Protein AF-U5VXE3-F1 (afdb_monomer)

Structure (mmCIF, N/CA/C/O backbone):
data_AF-U5VXE3-F1
#
_entry.id   AF-U5VXE3-F1
#
loop_
_atom_site.group_PDB
_atom_site.id
_atom_site.type_symbol
_atom_site.label_atom_id
_atom_site.label_alt_id
_atom_site.label_comp_id
_atom_site.label_asym_id
_atom_site.label_entity_id
_atom_site.label_seq_id
_atom_site.pdbx_PDB_ins_code
_atom_site.Cartn_x
_atom_site.Cartn_y
_atom_site.Cartn_z
_atom_site.occupancy
_atom_site.B_iso_or_equiv
_atom_site.auth_seq_id
_atom_site.auth_comp_id
_atom_site.auth_asym_id
_atom_site.auth_atom_id
_atom_site.pdbx_PDB_model_num
ATOM 1 N N . MET A 1 1 ? 65.910 -45.070 11.903 1.00 36.31 1 MET A N 1
ATOM 2 C CA . MET A 1 1 ? 66.870 -45.346 10.816 1.00 36.31 1 MET A CA 1
ATOM 3 C C . MET A 1 1 ? 66.278 -44.774 9.535 1.00 36.31 1 MET A C 1
ATOM 5 O O . MET A 1 1 ? 65.150 -45.122 9.229 1.00 36.31 1 MET A O 1
ATOM 9 N N . THR A 1 2 ? 66.991 -43.824 8.916 1.00 35.47 2 THR A N 1
ATOM 10 C CA . THR A 1 2 ? 67.333 -43.798 7.472 1.00 35.47 2 THR A CA 1
ATOM 11 C C . THR A 1 2 ? 66.179 -44.072 6.480 1.00 35.47 2 THR A C 1
ATOM 13 O O . THR A 1 2 ? 65.754 -45.213 6.381 1.00 35.47 2 THR A O 1
ATOM 16 N N . ALA A 1 3 ? 65.563 -43.136 5.740 1.00 38.47 3 ALA A N 1
ATOM 17 C CA . ALA A 1 3 ? 65.975 -41.877 5.078 1.00 38.47 3 ALA A CA 1
ATOM 18 C C . ALA A 1 3 ? 66.828 -42.043 3.794 1.00 38.47 3 ALA A C 1
ATOM 20 O O . ALA A 1 3 ? 68.024 -42.284 3.911 1.00 38.47 3 ALA A O 1
ATOM 21 N N . ALA A 1 4 ? 66.223 -41.852 2.601 1.00 35.19 4 ALA A N 1
ATOM 22 C CA . ALA A 1 4 ? 66.888 -41.490 1.328 1.00 35.19 4 ALA A CA 1
ATOM 23 C C . ALA A 1 4 ? 65.896 -41.152 0.171 1.00 35.19 4 ALA A C 1
ATOM 25 O O . ALA A 1 4 ? 65.077 -41.980 -0.216 1.00 35.19 4 ALA A O 1
ATOM 26 N N . GLN A 1 5 ? 66.032 -39.956 -0.415 1.00 41.03 5 GLN A N 1
ATOM 27 C CA . GLN A 1 5 ? 65.896 -39.660 -1.867 1.00 41.03 5 GLN A CA 1
ATOM 28 C C . GLN A 1 5 ? 67.342 -39.652 -2.474 1.00 41.03 5 GLN A C 1
ATOM 30 O O . GLN A 1 5 ? 68.246 -39.930 -1.676 1.00 41.03 5 GLN A O 1
ATOM 35 N N . PRO A 1 6 ? 67.671 -39.330 -3.764 1.00 56.16 6 PRO A N 1
ATOM 36 C CA . PRO A 1 6 ? 66.900 -38.725 -4.883 1.00 56.16 6 PRO A CA 1
ATOM 37 C C . PRO A 1 6 ? 67.193 -39.323 -6.303 1.00 56.16 6 PRO A C 1
ATOM 39 O O . PRO A 1 6 ? 67.804 -40.381 -6.415 1.00 56.16 6 PRO A O 1
ATOM 42 N N . GLY A 1 7 ? 66.819 -38.627 -7.400 1.00 32.06 7 GLY A N 1
ATOM 43 C CA . GLY A 1 7 ? 67.328 -38.888 -8.773 1.00 32.06 7 GLY A CA 1
ATOM 44 C C . GLY A 1 7 ? 66.641 -38.094 -9.914 1.00 32.06 7 GLY A C 1
ATOM 45 O O . GLY A 1 7 ? 65.489 -38.369 -10.225 1.00 32.06 7 GLY A O 1
ATOM 46 N N . VAL A 1 8 ? 67.334 -37.113 -10.526 1.00 38.25 8 VAL A N 1
ATOM 47 C CA . VAL A 1 8 ? 66.861 -36.057 -11.483 1.00 38.25 8 VAL A CA 1
ATOM 48 C C . VAL A 1 8 ? 68.104 -35.490 -12.241 1.00 38.25 8 VAL A C 1
ATOM 50 O O . VAL A 1 8 ? 69.167 -35.580 -11.618 1.00 38.25 8 VAL A O 1
ATOM 53 N N . PRO A 1 9 ? 68.093 -34.865 -13.465 1.00 52.34 9 PRO A N 1
ATOM 54 C CA . PRO A 1 9 ? 67.043 -34.555 -14.477 1.00 52.34 9 PRO A CA 1
ATOM 55 C C . PRO A 1 9 ? 67.357 -35.070 -15.927 1.00 52.34 9 PRO A C 1
ATOM 57 O O . PRO A 1 9 ? 68.349 -35.762 -16.131 1.00 52.34 9 PRO A O 1
ATOM 60 N N . GLY A 1 10 ? 66.614 -34.616 -16.963 1.00 30.36 10 GLY A N 1
ATOM 61 C CA . GLY A 1 10 ? 67.168 -34.421 -18.330 1.00 30.36 10 GLY A CA 1
ATOM 62 C C . GLY A 1 10 ? 66.171 -34.267 -19.508 1.00 30.36 10 GLY A C 1
ATOM 63 O O . GLY A 1 10 ? 65.305 -35.117 -19.666 1.00 30.36 10 GLY A O 1
ATOM 64 N N . GLY A 1 11 ? 66.347 -33.254 -20.386 1.00 30.23 11 GLY A N 1
ATOM 65 C CA . GLY A 1 11 ? 65.861 -33.302 -21.791 1.00 30.23 11 GLY A CA 1
ATOM 66 C C . GLY A 1 11 ? 64.953 -32.178 -22.353 1.00 30.23 11 GLY A C 1
ATOM 67 O O . GLY A 1 11 ? 63.782 -32.415 -22.620 1.00 30.23 11 GLY A O 1
ATOM 68 N N . HIS A 1 12 ? 65.515 -31.006 -22.671 1.00 32.81 12 HIS A N 1
ATOM 69 C CA . HIS A 1 12 ? 65.047 -30.089 -23.746 1.00 32.81 12 HIS A CA 1
ATOM 70 C C . HIS A 1 12 ? 66.111 -30.132 -24.880 1.00 32.81 12 HIS A C 1
ATOM 72 O O . HIS A 1 12 ? 67.238 -30.517 -24.541 1.00 32.81 12 HIS A O 1
ATOM 78 N N . PRO A 1 13 ? 65.862 -29.758 -26.171 1.00 47.12 13 PRO A N 1
ATOM 79 C CA . PRO A 1 13 ? 65.339 -28.427 -26.559 1.00 47.12 13 PRO A CA 1
ATOM 80 C C . PRO A 1 13 ? 64.601 -28.296 -27.937 1.00 47.12 13 PRO A C 1
ATOM 82 O O . PRO A 1 13 ? 64.357 -29.279 -28.626 1.00 47.12 13 PRO A O 1
ATOM 85 N N . ALA A 1 14 ? 64.384 -27.028 -28.340 1.00 32.12 14 ALA A N 1
ATOM 86 C CA . ALA A 1 14 ? 64.409 -26.455 -29.709 1.00 32.12 14 ALA A CA 1
ATOM 87 C C . ALA A 1 14 ? 63.113 -26.285 -30.553 1.00 32.12 14 ALA A C 1
ATOM 89 O O . ALA A 1 14 ? 62.355 -27.219 -30.793 1.00 32.12 14 ALA A O 1
ATOM 90 N N . GLU A 1 15 ? 62.946 -25.052 -31.071 1.00 36.22 15 GLU A N 1
ATOM 91 C CA . GLU A 1 15 ? 62.122 -24.677 -32.243 1.00 36.22 15 GLU A CA 1
ATOM 92 C C . GLU A 1 15 ? 62.776 -25.172 -33.561 1.00 36.22 15 GLU A C 1
ATOM 94 O O . GLU A 1 15 ? 63.925 -25.628 -33.556 1.00 36.22 15 GLU A O 1
ATOM 99 N N . PRO A 1 16 ? 62.115 -24.987 -34.721 1.00 43.66 16 PRO A N 1
ATOM 100 C CA . PRO A 1 16 ? 62.617 -23.911 -35.596 1.00 43.66 16 PRO A CA 1
ATOM 101 C C . PRO A 1 16 ? 61.529 -22.981 -36.176 1.00 43.66 16 PRO A C 1
ATOM 103 O O . PRO A 1 16 ? 60.332 -23.244 -36.085 1.00 43.66 16 PRO A O 1
ATOM 106 N N . ARG A 1 17 ? 61.976 -21.881 -36.803 1.00 32.22 17 ARG A N 1
ATOM 107 C CA . ARG A 1 17 ? 61.161 -20.825 -37.440 1.00 32.22 17 ARG A CA 1
ATOM 108 C C . ARG A 1 17 ? 61.415 -20.743 -38.954 1.00 32.22 17 ARG A C 1
ATOM 110 O O . ARG A 1 17 ? 62.498 -21.113 -39.397 1.00 32.22 17 ARG A O 1
ATOM 117 N N . GLY A 1 18 ? 60.495 -20.105 -39.687 1.00 30.88 18 GLY A N 1
ATOM 118 C CA . GLY A 1 18 ? 60.729 -19.536 -41.029 1.00 30.88 18 GLY A CA 1
ATOM 119 C C . GLY A 1 18 ? 59.925 -20.185 -42.178 1.00 30.88 18 GLY A C 1
ATOM 120 O O . GLY A 1 18 ? 59.561 -21.350 -42.076 1.00 30.88 18 GLY A O 1
ATOM 121 N N . ASP A 1 19 ? 59.629 -19.491 -43.289 1.00 30.73 19 ASP A N 1
ATOM 122 C CA . ASP A 1 19 ? 59.868 -18.057 -43.552 1.00 30.73 19 ASP A CA 1
ATOM 123 C C . ASP A 1 19 ? 58.981 -17.424 -44.672 1.00 30.73 19 ASP A C 1
ATOM 125 O O . ASP A 1 19 ? 58.234 -18.108 -45.365 1.00 30.73 19 ASP A O 1
ATOM 129 N N . THR A 1 20 ? 59.078 -16.091 -44.774 1.00 30.77 20 THR A N 1
ATOM 130 C CA . THR A 1 20 ? 58.517 -15.056 -45.683 1.00 30.77 20 THR A CA 1
ATOM 131 C C . THR A 1 20 ? 57.920 -15.346 -47.087 1.00 30.77 20 THR A C 1
ATOM 133 O O . THR A 1 20 ? 58.525 -15.998 -47.929 1.00 30.77 20 THR A O 1
ATOM 136 N N . ALA A 1 21 ? 56.824 -14.618 -47.403 1.00 30.97 21 ALA A N 1
ATOM 137 C CA . ALA A 1 21 ? 56.589 -13.743 -48.591 1.00 30.97 21 ALA A CA 1
ATOM 138 C C . ALA A 1 21 ? 55.247 -12.963 -48.385 1.00 30.97 21 ALA A C 1
ATOM 140 O O . ALA A 1 21 ? 54.316 -13.554 -47.853 1.00 30.97 21 ALA A O 1
ATOM 141 N N . ARG A 1 22 ? 55.059 -11.636 -48.572 1.00 32.31 22 ARG A N 1
ATOM 142 C CA . ARG A 1 22 ? 55.329 -10.683 -49.690 1.00 32.31 22 ARG A CA 1
ATOM 143 C C . ARG A 1 22 ? 54.493 -10.975 -50.954 1.00 32.31 22 ARG A C 1
ATOM 145 O O . ARG A 1 22 ? 54.476 -12.121 -51.370 1.00 32.31 22 ARG A O 1
ATOM 152 N N . HIS A 1 23 ? 53.873 -10.021 -51.661 1.00 29.44 23 HIS A N 1
ATOM 153 C CA . HIS A 1 23 ? 53.548 -8.584 -51.463 1.00 29.44 23 HIS A CA 1
ATOM 154 C C . HIS A 1 23 ? 52.581 -8.180 -52.609 1.00 29.44 23 HIS A C 1
ATOM 156 O O . HIS A 1 23 ? 52.752 -8.743 -53.682 1.00 29.44 23 HIS A O 1
ATOM 162 N N . GLU A 1 24 ? 51.677 -7.196 -52.451 1.00 29.22 24 GLU A N 1
ATOM 163 C CA . GLU A 1 24 ? 51.439 -6.100 -53.436 1.00 29.22 24 GLU A CA 1
ATOM 164 C C . GLU A 1 24 ? 50.328 -5.114 -53.013 1.00 29.22 24 GLU A C 1
ATOM 166 O O . GLU A 1 24 ? 49.616 -5.344 -52.036 1.00 29.22 24 GLU A O 1
ATOM 171 N N . THR A 1 25 ? 50.254 -3.967 -53.702 1.00 28.78 25 THR A N 1
ATOM 172 C CA . THR A 1 25 ? 49.431 -2.787 -53.363 1.00 28.78 25 THR A CA 1
ATOM 173 C C . THR A 1 25 ? 49.090 -1.963 -54.610 1.00 28.78 25 THR A C 1
ATOM 175 O O . THR A 1 25 ? 50.009 -1.655 -55.363 1.00 28.78 25 THR A O 1
ATOM 178 N N . THR A 1 26 ? 47.835 -1.531 -54.791 1.00 27.14 26 THR A N 1
ATOM 179 C CA . THR A 1 26 ? 47.410 -0.326 -55.561 1.00 27.14 26 THR A CA 1
ATOM 180 C C . THR A 1 26 ? 45.871 -0.160 -55.495 1.00 27.14 26 THR A C 1
ATOM 182 O O . THR A 1 26 ? 45.197 -1.132 -55.167 1.00 27.14 26 THR A O 1
ATOM 185 N N . THR A 1 27 ? 45.203 0.959 -55.836 1.00 28.61 27 THR A N 1
ATOM 186 C CA . THR A 1 27 ? 45.453 2.419 -55.666 1.00 28.61 27 THR A CA 1
ATOM 187 C C . THR A 1 27 ? 44.202 3.183 -56.167 1.00 28.61 27 THR A C 1
ATOM 189 O O . THR A 1 27 ? 43.865 3.023 -57.332 1.00 28.61 27 THR A O 1
ATOM 192 N N . GLU A 1 28 ? 43.592 4.049 -55.331 1.00 28.28 28 GLU A N 1
ATOM 193 C CA . GLU A 1 28 ? 42.646 5.149 -55.701 1.00 28.28 28 GLU A CA 1
ATOM 194 C C . GLU A 1 28 ? 41.303 4.785 -56.409 1.00 28.28 28 GLU A C 1
ATOM 196 O O . GLU A 1 28 ? 41.123 3.663 -56.861 1.00 28.28 28 GLU A O 1
ATOM 201 N N . GLN A 1 29 ? 40.250 5.626 -56.508 1.00 31.75 29 GLN A N 1
ATOM 202 C CA . GLN A 1 29 ? 39.865 6.944 -55.929 1.00 31.75 29 GLN A CA 1
ATOM 203 C C . GLN A 1 29 ? 38.298 6.993 -55.775 1.00 31.75 29 GLN A C 1
ATOM 205 O O . GLN A 1 29 ? 37.635 6.037 -56.184 1.00 31.75 29 GLN A O 1
ATOM 210 N N . PRO A 1 30 ? 37.664 8.030 -55.169 1.00 45.47 30 PRO A N 1
ATOM 211 C CA . PRO A 1 30 ? 36.258 7.992 -54.717 1.00 45.47 30 PRO A CA 1
ATOM 212 C C . PRO A 1 30 ? 35.230 8.665 -55.653 1.00 45.47 30 PRO A C 1
ATOM 214 O O . PRO A 1 30 ? 35.596 9.444 -56.527 1.00 45.47 30 PRO A O 1
ATOM 217 N N . LEU A 1 31 ? 33.930 8.470 -55.367 1.00 28.06 31 LEU A N 1
ATOM 218 C CA . LEU A 1 31 ? 32.822 9.411 -55.647 1.00 28.06 31 LEU A CA 1
ATOM 219 C C . LEU A 1 31 ? 31.535 8.977 -54.903 1.00 28.06 31 LEU A C 1
ATOM 221 O O . LEU A 1 31 ? 31.340 7.783 -54.696 1.00 28.06 31 LEU A O 1
ATOM 225 N N . GLY A 1 32 ? 30.640 9.917 -54.550 1.00 26.42 32 GLY A N 1
ATOM 226 C CA . GLY A 1 32 ? 29.258 9.594 -54.127 1.00 26.42 32 GLY A CA 1
ATOM 227 C C . GLY A 1 32 ? 28.738 10.200 -52.811 1.00 26.42 32 GLY A C 1
ATOM 228 O O . GLY A 1 32 ? 28.364 9.460 -51.907 1.00 26.42 32 GLY A O 1
ATOM 229 N N . HIS A 1 33 ? 28.629 11.530 -52.704 1.00 30.22 33 HIS A N 1
ATOM 230 C CA . HIS A 1 33 ? 27.761 12.147 -51.685 1.00 30.22 33 HIS A CA 1
ATOM 231 C C . HIS A 1 33 ? 26.291 12.106 -52.131 1.00 30.22 33 HIS A C 1
ATOM 233 O O . HIS A 1 33 ? 25.975 12.563 -53.228 1.00 30.22 33 HIS A O 1
ATOM 239 N N . ALA A 1 34 ? 25.390 11.670 -51.247 1.00 29.36 34 ALA A N 1
ATOM 240 C CA . ALA A 1 34 ? 23.950 11.884 -51.379 1.00 29.36 34 ALA A CA 1
ATOM 241 C C . ALA A 1 34 ? 23.310 12.102 -49.996 1.00 29.36 34 ALA A C 1
ATOM 243 O O . ALA A 1 34 ? 23.462 11.273 -49.102 1.00 29.36 34 ALA A O 1
ATOM 244 N N . GLY A 1 35 ? 22.593 13.218 -49.830 1.00 31.38 35 GLY A N 1
ATOM 245 C CA . GLY A 1 35 ? 21.526 13.323 -48.827 1.00 31.38 35 GLY A CA 1
ATOM 246 C C . GLY A 1 35 ? 20.255 12.623 -49.330 1.00 31.38 35 GLY A C 1
ATOM 247 O O . GLY A 1 35 ? 20.226 12.166 -50.476 1.00 31.38 35 GLY A O 1
ATOM 248 N N . PRO A 1 36 ? 19.178 12.601 -48.530 1.00 35.88 36 PRO A N 1
ATOM 249 C CA . PRO A 1 36 ? 18.277 13.751 -48.652 1.00 35.88 36 PRO A CA 1
ATOM 250 C C . PRO A 1 36 ? 17.599 14.211 -47.348 1.00 35.88 36 PRO A C 1
ATOM 252 O O . PRO A 1 36 ? 17.452 13.469 -46.382 1.00 35.88 36 PRO A O 1
ATOM 255 N N . THR A 1 37 ? 17.098 15.445 -47.378 1.00 30.42 37 THR A N 1
ATOM 256 C CA . THR A 1 37 ? 16.001 15.917 -46.520 1.00 30.42 37 THR A CA 1
ATOM 257 C C . THR A 1 37 ? 14.662 15.369 -47.024 1.00 30.42 37 THR A C 1
ATOM 259 O O . THR A 1 37 ? 14.428 15.381 -48.233 1.00 30.42 37 THR A O 1
ATOM 262 N N . GLY A 1 38 ? 13.758 14.968 -46.128 1.00 26.92 38 GLY A N 1
ATOM 263 C CA . GLY A 1 38 ? 12.408 14.516 -46.482 1.00 26.92 38 GLY A CA 1
ATOM 264 C C . GLY A 1 38 ? 11.443 14.577 -45.295 1.00 26.92 38 GLY A C 1
ATOM 265 O O . GLY A 1 38 ? 11.820 14.238 -44.176 1.00 26.92 38 GLY A O 1
ATOM 266 N N . GLU A 1 39 ? 10.221 15.042 -45.546 1.00 28.59 39 GLU A N 1
ATOM 267 C CA . GLU A 1 39 ? 9.132 15.172 -44.564 1.00 28.59 39 GLU A CA 1
ATOM 268 C C . GLU A 1 39 ? 8.396 13.833 -44.320 1.00 28.59 39 GLU A C 1
ATOM 270 O O . GLU A 1 39 ? 8.537 12.903 -45.121 1.00 28.59 39 GLU A O 1
ATOM 275 N N . PRO A 1 40 ? 7.641 13.681 -43.210 1.00 28.83 40 PRO A N 1
ATOM 276 C CA . PRO A 1 40 ? 7.070 12.391 -42.820 1.00 28.83 40 PRO A CA 1
ATOM 277 C C . PRO A 1 40 ? 5.965 11.909 -43.771 1.00 28.83 40 PRO A C 1
ATOM 279 O O . PRO A 1 40 ? 5.012 12.630 -44.066 1.00 28.83 40 PRO A O 1
ATOM 282 N N . LEU A 1 41 ? 6.057 10.646 -44.193 1.00 29.81 41 LEU A N 1
ATOM 283 C CA . LEU A 1 41 ? 5.004 9.972 -44.954 1.00 29.81 41 LEU A CA 1
ATOM 284 C C . LEU A 1 41 ? 3.907 9.433 -44.027 1.00 29.81 41 LEU A C 1
ATOM 286 O O . LEU A 1 41 ? 4.182 8.873 -42.967 1.00 29.81 41 LEU A O 1
ATOM 290 N N . ALA A 1 42 ? 2.657 9.614 -44.452 1.00 26.64 42 ALA A N 1
ATOM 291 C CA . ALA A 1 42 ? 1.463 9.245 -43.699 1.00 26.64 42 ALA A CA 1
ATOM 292 C C . ALA A 1 42 ? 1.058 7.766 -43.874 1.00 26.64 42 ALA A C 1
ATOM 294 O O . ALA A 1 42 ? 1.581 7.049 -44.726 1.00 26.64 42 ALA A O 1
ATOM 295 N N . ASN A 1 43 ? 0.082 7.343 -43.066 1.00 31.17 43 ASN A N 1
ATOM 296 C CA . ASN A 1 43 ? -0.455 5.984 -42.979 1.00 31.17 43 ASN A CA 1
ATOM 297 C C . ASN A 1 43 ? -0.685 5.276 -44.330 1.00 31.17 43 ASN A C 1
ATOM 299 O O . ASN A 1 43 ? -1.599 5.616 -45.080 1.00 31.17 43 ASN A O 1
ATOM 303 N N . ALA A 1 44 ? 0.013 4.157 -44.513 1.00 28.09 44 ALA A N 1
ATOM 304 C CA . ALA A 1 44 ? -0.607 2.917 -44.972 1.00 28.09 44 ALA A CA 1
ATOM 305 C C . ALA A 1 44 ? -0.559 1.936 -43.781 1.00 28.09 44 ALA A C 1
ATOM 307 O O . ALA A 1 44 ? 0.426 1.901 -43.054 1.00 28.09 44 ALA A O 1
ATOM 308 N N . GLY A 1 45 ? -1.590 1.153 -43.475 1.00 26.14 45 GLY A N 1
ATOM 309 C CA . GLY A 1 45 ? -2.627 0.658 -44.384 1.00 26.14 45 GLY A CA 1
ATOM 310 C C . GLY A 1 45 ? -2.528 -0.860 -44.570 1.00 26.14 45 GLY A C 1
ATOM 311 O O . GLY A 1 45 ? -2.817 -1.358 -45.652 1.00 26.14 45 GLY A O 1
ATOM 312 N N . LEU A 1 46 ? -2.078 -1.586 -43.540 1.00 28.45 46 LEU A N 1
ATOM 313 C CA . LEU A 1 46 ? -2.025 -3.045 -43.515 1.00 28.45 46 LEU A CA 1
ATOM 314 C C . LEU A 1 46 ? -3.110 -3.583 -42.583 1.00 28.45 46 LEU A C 1
ATOM 316 O O . LEU A 1 46 ? -2.985 -3.542 -41.362 1.00 28.45 46 LEU A O 1
ATOM 320 N N . THR A 1 47 ? -4.176 -4.105 -43.183 1.00 29.39 47 THR A N 1
ATOM 321 C CA . THR A 1 47 ? -5.202 -4.894 -42.501 1.00 29.39 47 THR A CA 1
ATOM 322 C C . THR A 1 47 ? -4.644 -6.278 -42.168 1.00 29.39 47 THR A C 1
ATOM 324 O O . THR A 1 47 ? -4.798 -7.220 -42.946 1.00 29.39 47 THR A O 1
ATOM 327 N N . GLY A 1 48 ? -3.968 -6.397 -41.026 1.00 26.27 48 GLY A N 1
ATOM 328 C CA . GLY A 1 48 ? -3.763 -7.687 -40.373 1.00 26.27 48 GLY A CA 1
ATOM 329 C C . GLY A 1 48 ? -5.023 -8.060 -39.595 1.00 26.27 48 GLY A C 1
ATOM 330 O O . GLY A 1 48 ? -5.497 -7.259 -38.790 1.00 26.27 48 GLY A O 1
ATOM 331 N N . GLU A 1 49 ? -5.579 -9.247 -39.836 1.00 27.16 49 GLU A N 1
ATOM 332 C CA . GLU A 1 49 ? -6.652 -9.770 -38.984 1.00 27.16 49 GLU A CA 1
ATOM 333 C C . GLU A 1 49 ? -6.119 -10.043 -37.566 1.00 27.16 49 GLU A C 1
ATOM 335 O O . GLU A 1 49 ? -4.937 -10.371 -37.413 1.00 27.16 49 GLU A O 1
ATOM 340 N N . PRO A 1 50 ? -6.948 -9.903 -36.513 1.00 28.42 50 PRO A N 1
ATOM 341 C CA . PRO A 1 50 ? -6.505 -10.177 -35.152 1.00 28.42 50 PRO A CA 1
ATOM 342 C C . PRO A 1 50 ? -6.070 -11.639 -35.033 1.00 28.42 50 PRO A C 1
ATOM 344 O O . PRO A 1 50 ? -6.824 -12.548 -35.387 1.00 28.42 50 PRO A O 1
ATOM 347 N N . LEU A 1 51 ? -4.864 -11.872 -34.506 1.00 30.80 51 LEU A N 1
ATOM 348 C CA . LEU A 1 51 ? -4.386 -13.220 -34.207 1.00 30.80 51 LEU A CA 1
ATOM 349 C C . LEU A 1 51 ? -5.309 -13.859 -33.165 1.00 30.80 51 LEU A C 1
ATOM 351 O O . LEU A 1 51 ? -5.282 -13.516 -31.984 1.00 30.80 51 LEU A O 1
ATOM 355 N N . VAL A 1 52 ? -6.157 -14.770 -33.641 1.00 27.81 52 VAL A N 1
ATOM 356 C CA . VAL A 1 52 ? -7.132 -15.493 -32.825 1.00 27.81 52 VAL A CA 1
ATOM 357 C C . VAL A 1 52 ? -6.404 -16.289 -31.747 1.00 27.81 52 VAL A C 1
ATOM 359 O O . VAL A 1 52 ? -5.387 -16.925 -32.015 1.00 27.81 52 VAL A O 1
ATOM 362 N N . ASN A 1 53 ? -6.970 -16.251 -30.541 1.00 33.69 53 ASN A N 1
ATOM 363 C CA . ASN A 1 53 ? -6.464 -16.839 -29.303 1.00 33.69 53 ASN A CA 1
ATOM 364 C C . ASN A 1 53 ? -5.860 -18.252 -29.499 1.00 33.69 53 ASN A C 1
ATOM 366 O O . ASN A 1 53 ? -6.576 -19.256 -29.513 1.00 33.69 53 ASN A O 1
ATOM 370 N N . ALA A 1 54 ? -4.534 -18.332 -29.643 1.00 28.55 54 ALA A N 1
ATOM 371 C CA . ALA A 1 54 ? -3.797 -19.590 -29.642 1.00 28.55 54 ALA A CA 1
ATOM 372 C C . ALA A 1 54 ? -3.641 -20.041 -28.184 1.00 28.55 54 ALA A C 1
ATOM 374 O O . ALA A 1 54 ? -2.989 -19.371 -27.387 1.00 28.55 54 ALA A O 1
ATOM 375 N N . GLY A 1 55 ? -4.316 -21.131 -27.816 1.00 28.39 55 GLY A N 1
ATOM 376 C CA . GLY A 1 55 ? -4.584 -21.448 -26.416 1.00 28.39 55 GLY A CA 1
ATOM 377 C C . GLY A 1 55 ? -3.337 -21.693 -25.565 1.00 28.39 55 GLY A C 1
ATOM 378 O O . GLY A 1 55 ? -2.651 -22.699 -25.740 1.00 28.39 55 GLY A O 1
ATOM 379 N N . LEU A 1 56 ? -3.135 -20.852 -24.547 1.00 34.41 56 LEU A N 1
ATOM 380 C CA . LEU A 1 56 ? -2.338 -21.191 -23.367 1.00 34.41 56 LEU A CA 1
ATOM 381 C C . LEU A 1 56 ? -3.113 -22.188 -22.491 1.00 34.41 56 LEU A C 1
ATOM 383 O O . LEU A 1 56 ? -3.573 -21.863 -21.400 1.00 34.41 56 LEU A O 1
ATOM 387 N N . THR A 1 57 ? -3.255 -23.430 -22.961 1.00 32.28 57 THR A N 1
ATOM 388 C CA . THR A 1 57 ? -3.721 -24.557 -22.136 1.00 32.28 57 THR A CA 1
ATOM 389 C C . THR A 1 57 ? -2.588 -25.053 -21.236 1.00 32.28 57 THR A C 1
ATOM 391 O O . THR A 1 57 ? -2.143 -26.196 -21.341 1.00 32.28 57 THR A O 1
ATOM 394 N N . GLY A 1 58 ? -2.083 -24.165 -20.380 1.00 28.44 58 GLY A N 1
ATOM 395 C CA . GLY A 1 58 ? -1.264 -24.540 -19.236 1.00 28.44 58 GLY A CA 1
ATOM 396 C C . GLY A 1 58 ? -2.187 -24.891 -18.078 1.00 28.44 58 GLY A C 1
ATOM 397 O O . GLY A 1 58 ? -2.841 -24.005 -17.532 1.00 28.44 58 GLY A O 1
ATOM 398 N N . GLU A 1 59 ? -2.260 -26.168 -17.704 1.00 30.94 59 GLU A N 1
ATOM 399 C CA . GLU A 1 59 ? -2.865 -26.526 -16.420 1.00 30.94 59 GLU A CA 1
ATOM 400 C C . GLU A 1 59 ? -2.024 -25.924 -15.279 1.00 30.94 59 GLU A C 1
ATOM 402 O O . GLU A 1 59 ? -0.791 -25.897 -15.378 1.00 30.94 59 GLU A O 1
ATOM 407 N N . PRO A 1 60 ? -2.649 -25.432 -14.193 1.00 41.75 60 PRO A N 1
ATOM 408 C CA . PRO A 1 60 ? -1.900 -24.950 -13.043 1.00 41.75 60 PRO A CA 1
ATOM 409 C C . PRO A 1 60 ? -1.085 -26.105 -12.435 1.00 41.75 60 PRO A C 1
ATOM 411 O O . PRO A 1 60 ? -1.592 -27.229 -12.360 1.00 41.75 60 PRO A O 1
ATOM 414 N N . PRO A 1 61 ? 0.151 -25.865 -11.956 1.00 33.75 61 PRO A N 1
ATOM 415 C CA . PRO A 1 61 ? 0.926 -26.895 -11.275 1.00 33.75 61 PRO A CA 1
ATOM 416 C C . PRO A 1 61 ? 0.153 -27.375 -10.042 1.00 33.75 61 PRO A C 1
ATOM 418 O O . PRO A 1 61 ? -0.096 -26.613 -9.108 1.00 33.75 61 PRO A O 1
ATOM 421 N N . ALA A 1 62 ? -0.272 -28.639 -10.062 1.00 30.81 62 ALA A N 1
ATOM 422 C CA . ALA A 1 62 ? -1.166 -29.178 -9.049 1.00 30.81 62 ALA A CA 1
ATOM 423 C C . ALA A 1 62 ? -0.524 -29.165 -7.650 1.00 30.81 62 ALA A C 1
ATOM 425 O O . ALA A 1 62 ? 0.594 -29.652 -7.463 1.00 30.81 62 ALA A O 1
ATOM 426 N N . ASN A 1 63 ? -1.275 -28.688 -6.651 1.00 32.44 63 ASN A N 1
ATOM 427 C CA . ASN A 1 63 ? -0.926 -28.823 -5.234 1.00 32.44 63 ASN A CA 1
ATOM 428 C C . ASN A 1 63 ? -0.981 -30.303 -4.818 1.00 32.44 63 ASN A C 1
ATOM 430 O O . ASN A 1 63 ? -1.993 -30.805 -4.327 1.00 32.44 63 ASN A O 1
ATOM 434 N N . ALA A 1 64 ? 0.117 -31.021 -5.038 1.00 29.53 64 ALA A N 1
ATOM 435 C CA . ALA A 1 64 ? 0.252 -32.420 -4.670 1.00 29.53 64 ALA A CA 1
ATOM 436 C C . ALA A 1 64 ? 0.433 -32.569 -3.150 1.00 29.53 64 ALA A C 1
ATOM 438 O O . ALA A 1 64 ? 1.479 -32.193 -2.624 1.00 29.53 64 ALA A O 1
ATOM 439 N N . GLY A 1 65 ? -0.539 -33.172 -2.446 1.00 26.86 65 GLY A N 1
ATOM 440 C CA . GLY A 1 65 ? -0.271 -33.664 -1.085 1.00 26.86 65 GLY A CA 1
ATOM 441 C C . GLY A 1 65 ? -1.382 -33.720 -0.032 1.00 26.86 65 GLY A C 1
ATOM 442 O O . GLY A 1 65 ? -1.025 -33.765 1.139 1.00 26.86 65 GLY A O 1
ATOM 443 N N . LEU A 1 66 ? -2.680 -33.761 -0.364 1.00 31.36 66 LEU A N 1
ATOM 444 C CA . LEU A 1 66 ? -3.725 -34.108 0.623 1.00 31.36 66 LEU A CA 1
ATOM 445 C C . LEU A 1 66 ? -4.743 -35.119 0.073 1.00 31.36 66 LEU A C 1
ATOM 447 O O . LEU A 1 66 ? -5.844 -34.767 -0.339 1.00 31.36 66 LEU A O 1
ATOM 451 N N . THR A 1 67 ? -4.383 -36.404 0.106 1.00 27.62 67 THR A N 1
ATOM 452 C CA . THR A 1 67 ? -5.334 -37.514 -0.058 1.00 27.62 67 THR A CA 1
ATOM 453 C C . THR A 1 67 ? -5.919 -37.900 1.301 1.00 27.62 67 THR A C 1
ATOM 455 O O . THR A 1 67 ? -5.255 -38.577 2.088 1.00 27.62 67 THR A O 1
ATOM 458 N N . GLY A 1 68 ? -7.155 -37.482 1.572 1.00 28.53 68 GLY A N 1
ATOM 459 C CA . GLY A 1 68 ? -7.945 -37.910 2.727 1.00 28.53 68 GLY A CA 1
ATOM 460 C C . GLY A 1 68 ? -9.363 -38.274 2.291 1.00 28.53 68 GLY A C 1
ATOM 461 O O . GLY A 1 68 ? -10.032 -37.466 1.653 1.00 28.53 68 GLY A O 1
ATOM 462 N N . GLU A 1 69 ? -9.799 -39.493 2.608 1.00 28.50 69 GLU A N 1
ATOM 463 C CA . GLU A 1 69 ? -11.136 -40.006 2.271 1.00 28.50 69 GLU A CA 1
ATOM 464 C C . GLU A 1 69 ? -12.253 -39.191 2.962 1.00 28.50 69 GLU A C 1
ATOM 466 O O . GLU A 1 69 ? -12.106 -38.823 4.134 1.00 28.50 69 GLU A O 1
ATOM 471 N N . PRO A 1 70 ? -13.394 -38.935 2.294 1.00 28.48 70 PRO A N 1
ATOM 472 C CA . PRO A 1 70 ? -14.506 -38.206 2.889 1.00 28.48 70 PRO A CA 1
ATOM 473 C C . PRO A 1 70 ? -15.325 -39.104 3.828 1.00 28.48 70 PRO A C 1
ATOM 475 O O . PRO A 1 70 ? -16.085 -39.968 3.387 1.00 28.48 70 PRO A O 1
ATOM 478 N N . LEU A 1 71 ? -15.245 -38.855 5.137 1.00 30.02 71 LEU A N 1
ATOM 479 C CA . LEU A 1 71 ? -16.223 -39.393 6.085 1.00 30.02 71 LEU A CA 1
ATOM 480 C C . LEU A 1 71 ? -17.543 -38.623 5.958 1.00 30.02 71 LEU A C 1
ATOM 482 O O . LEU A 1 71 ? -17.694 -37.526 6.494 1.00 30.02 71 LEU A O 1
ATOM 486 N N . ALA A 1 72 ? -18.501 -39.218 5.251 1.00 27.02 72 ALA A N 1
ATOM 487 C CA . ALA A 1 72 ? -19.884 -38.763 5.260 1.00 27.02 72 ALA A CA 1
ATOM 488 C C . ALA A 1 72 ? -20.508 -38.942 6.653 1.00 27.02 72 ALA A C 1
ATOM 490 O O . ALA A 1 72 ? -20.259 -39.943 7.328 1.00 27.02 72 ALA A O 1
ATOM 491 N N . ASN A 1 73 ? -21.368 -38.006 7.053 1.00 29.94 73 ASN A N 1
ATOM 492 C CA . ASN A 1 73 ? -22.351 -38.247 8.101 1.00 29.94 73 ASN A CA 1
ATOM 493 C C . ASN A 1 73 ? -23.562 -37.331 7.883 1.00 29.94 73 ASN A C 1
ATOM 495 O O . ASN A 1 73 ? -23.415 -36.109 7.838 1.00 29.94 73 ASN A O 1
ATOM 499 N N . ASP A 1 74 ? -24.741 -37.925 7.722 1.00 28.34 74 ASP A N 1
ATOM 500 C CA . ASP A 1 74 ? -26.002 -37.192 7.617 1.00 28.34 74 ASP A CA 1
ATOM 501 C C . ASP A 1 74 ? -26.409 -36.573 8.969 1.00 28.34 74 ASP A C 1
ATOM 503 O O . ASP A 1 74 ? -25.955 -36.987 10.039 1.00 28.34 74 ASP A O 1
ATOM 507 N N . GLY A 1 75 ? -27.298 -35.576 8.924 1.00 24.78 75 GLY A N 1
ATOM 508 C CA . GLY A 1 75 ? -27.939 -35.024 10.123 1.00 24.78 75 GLY A CA 1
ATOM 509 C C . GLY A 1 75 ? -28.895 -36.019 10.810 1.00 24.78 75 GLY A C 1
ATOM 510 O O . GLY A 1 75 ? -29.143 -37.113 10.299 1.00 24.78 75 GLY A O 1
ATOM 511 N N . PRO A 1 76 ? -29.531 -35.612 11.926 1.00 31.69 76 PRO A N 1
ATOM 512 C CA . PRO A 1 76 ? -30.642 -34.674 11.750 1.00 31.69 76 PRO A CA 1
ATOM 513 C C . PRO A 1 76 ? -30.821 -33.578 12.822 1.00 31.69 76 PRO A C 1
ATOM 515 O O . PRO A 1 76 ? -30.501 -33.730 13.995 1.00 31.69 76 PRO A O 1
ATOM 518 N N . ILE A 1 77 ? -31.430 -32.488 12.346 1.00 30.34 77 ILE A N 1
ATOM 519 C CA . ILE A 1 77 ? -32.213 -31.434 13.021 1.00 30.34 77 ILE A CA 1
ATOM 520 C C . ILE A 1 77 ? -32.665 -31.637 14.487 1.00 30.34 77 ILE A C 1
ATOM 522 O O . ILE A 1 77 ? -33.273 -32.644 14.843 1.00 30.34 77 ILE A O 1
ATOM 526 N N . GLY A 1 78 ? -32.536 -30.564 15.280 1.00 25.88 78 GLY A N 1
ATOM 527 C CA . GLY A 1 78 ? -33.226 -30.362 16.562 1.00 25.88 78 GLY A CA 1
ATOM 528 C C . GLY A 1 78 ? -33.107 -28.910 17.056 1.00 25.88 78 GLY A C 1
ATOM 529 O O . GLY A 1 78 ? -31.998 -28.420 17.244 1.00 25.88 78 GLY A O 1
ATOM 530 N N . GLU A 1 79 ? -34.238 -28.221 17.247 1.00 28.70 79 GLU A N 1
ATOM 531 C CA . GLU A 1 79 ? -34.309 -26.838 17.766 1.00 28.70 79 GLU A CA 1
ATOM 532 C C . GLU A 1 79 ? -34.447 -26.781 19.312 1.00 28.70 79 GLU A C 1
ATOM 534 O O . GLU A 1 79 ? -34.717 -27.811 19.939 1.00 28.70 79 GLU A O 1
ATOM 539 N N . PRO A 1 80 ? -34.203 -25.619 19.960 1.00 40.62 80 PRO A N 1
ATOM 540 C CA . PRO A 1 80 ? -33.823 -25.565 21.375 1.00 40.62 80 PRO A CA 1
ATOM 541 C C . PRO A 1 80 ? -34.977 -25.312 22.372 1.00 40.62 80 PRO A C 1
ATOM 543 O O . PRO A 1 80 ? -35.995 -24.714 22.020 1.00 40.62 80 PRO A O 1
ATOM 546 N N . PRO A 1 81 ? -34.782 -25.649 23.664 1.00 33.41 81 PRO A N 1
ATOM 547 C CA . PRO A 1 81 ? -35.503 -25.056 24.789 1.00 33.41 81 PRO A CA 1
ATOM 548 C C . PRO A 1 81 ? -34.784 -23.803 25.332 1.00 33.41 81 PRO A C 1
ATOM 550 O O . PRO A 1 81 ? -33.596 -23.594 25.083 1.00 33.41 81 PRO A O 1
ATOM 553 N N . ALA A 1 82 ? -35.485 -22.992 26.129 1.00 26.95 82 ALA A N 1
ATOM 554 C CA . ALA A 1 82 ? -34.960 -21.755 26.710 1.00 26.95 82 ALA A CA 1
ATOM 555 C C . ALA A 1 82 ? -35.193 -21.644 28.230 1.00 26.95 82 ALA A C 1
ATOM 557 O O . ALA A 1 82 ? -36.130 -22.233 28.764 1.00 26.95 82 ALA A O 1
ATOM 558 N N . ASN A 1 83 ? -34.409 -20.745 28.836 1.00 29.14 83 ASN A N 1
ATOM 559 C CA . ASN A 1 83 ? -34.641 -20.038 30.103 1.00 29.14 83 ASN A CA 1
ATOM 560 C C . ASN A 1 83 ? -34.409 -20.750 31.456 1.00 29.14 83 ASN A C 1
ATOM 562 O O . ASN A 1 83 ? -34.318 -21.967 31.550 1.00 29.14 83 ASN A O 1
ATOM 566 N N . ASP A 1 84 ? -34.326 -19.887 32.480 1.00 28.36 84 ASP A N 1
ATOM 567 C CA . ASP A 1 84 ? -34.252 -20.104 33.936 1.00 28.36 84 ASP A CA 1
ATOM 568 C C . ASP A 1 84 ? -33.012 -20.872 34.473 1.00 28.36 84 ASP A C 1
ATOM 570 O O . ASP A 1 84 ? -32.707 -21.983 34.064 1.00 28.36 84 ASP A O 1
ATOM 574 N N . GLY A 1 85 ? -32.215 -20.377 35.432 1.00 23.98 85 GLY A N 1
ATOM 575 C CA . GLY A 1 85 ? -32.229 -19.092 36.147 1.00 23.98 85 GLY A CA 1
ATOM 576 C C . GLY A 1 85 ? -32.643 -19.207 37.620 1.00 23.98 85 GLY A C 1
ATOM 577 O O . GLY A 1 85 ? -33.798 -18.961 37.945 1.00 23.98 85 GLY A O 1
ATOM 578 N N . LEU A 1 86 ? -31.701 -19.524 38.522 1.00 26.83 86 LEU A N 1
ATOM 579 C CA . LEU A 1 86 ? -31.872 -19.416 39.985 1.00 26.83 86 LEU A CA 1
ATOM 580 C C . LEU A 1 86 ? -30.516 -19.396 40.730 1.00 26.83 86 LEU A C 1
ATOM 582 O O . LEU A 1 86 ? -29.473 -19.667 40.139 1.00 26.83 86 LEU A O 1
ATOM 586 N N . THR A 1 87 ? -30.522 -19.028 42.017 1.00 26.52 87 THR A N 1
ATOM 587 C CA . THR A 1 87 ? -29.332 -18.657 42.816 1.00 26.52 87 THR A CA 1
ATOM 588 C C . THR A 1 87 ? -29.220 -19.389 44.172 1.00 26.52 87 THR A C 1
ATOM 590 O O . THR A 1 87 ? -30.186 -19.985 44.640 1.00 26.52 87 THR A O 1
ATOM 593 N N . ALA A 1 88 ? -28.056 -19.214 44.832 1.00 27.64 88 ALA A N 1
ATOM 594 C CA . ALA A 1 88 ? -27.754 -19.377 46.276 1.00 27.64 88 ALA A CA 1
ATOM 595 C C . ALA A 1 88 ? -27.164 -20.716 46.809 1.00 27.64 88 ALA A C 1
ATOM 597 O O . ALA A 1 88 ? -27.360 -21.782 46.239 1.00 27.64 88 ALA A O 1
ATOM 598 N N . GLY A 1 89 ? -26.433 -20.614 47.943 1.00 26.98 89 GLY A N 1
ATOM 599 C CA . GLY A 1 89 ? -25.750 -21.707 48.678 1.00 26.98 89 GLY A CA 1
ATOM 600 C C . GLY A 1 89 ? -24.222 -21.751 48.457 1.00 26.98 89 GLY A C 1
ATOM 601 O O . GLY A 1 89 ? -23.771 -22.455 47.567 1.00 26.98 89 GLY A O 1
ATOM 602 N N . GLN A 1 90 ? -23.344 -20.947 49.079 1.00 29.23 90 GLN A N 1
ATOM 603 C CA . GLN A 1 90 ? -23.024 -20.728 50.511 1.00 29.23 90 GLN A CA 1
ATOM 604 C C . GLN A 1 90 ? -22.465 -21.934 51.310 1.00 29.23 90 GLN A C 1
ATOM 606 O O . GLN A 1 90 ? -23.220 -22.647 51.959 1.00 29.23 90 GLN A O 1
ATOM 611 N N . THR A 1 91 ? -21.127 -22.012 51.405 1.00 29.59 91 THR A N 1
ATOM 612 C CA . THR A 1 91 ? -20.326 -22.410 52.596 1.00 29.59 91 THR A CA 1
ATOM 613 C C . THR A 1 91 ? -18.972 -21.678 52.499 1.00 29.59 91 THR A C 1
ATOM 615 O O . THR A 1 91 ? -18.302 -21.826 51.484 1.00 29.59 91 THR A O 1
ATOM 618 N N . ALA A 1 92 ? -18.615 -20.711 53.354 1.00 29.73 92 ALA A N 1
ATOM 619 C CA . ALA A 1 92 ? -18.244 -20.788 54.781 1.00 29.73 92 ALA A CA 1
ATOM 620 C C . ALA A 1 92 ? -16.756 -21.160 55.011 1.00 29.73 92 ALA A C 1
ATOM 622 O O . ALA A 1 92 ? -16.307 -22.220 54.587 1.00 29.73 92 ALA A O 1
ATOM 623 N N . GLY A 1 93 ? -16.005 -20.281 55.694 1.00 29.22 93 GLY A N 1
ATOM 624 C CA . GLY A 1 93 ? -14.574 -20.442 55.998 1.00 29.22 93 GLY A CA 1
ATOM 625 C C . GLY A 1 93 ? -13.940 -19.159 56.564 1.00 29.22 93 GLY A C 1
ATOM 626 O O . GLY A 1 93 ? -13.596 -18.254 55.810 1.00 29.22 93 GLY A O 1
ATOM 627 N N . ASP A 1 94 ? -13.816 -19.064 57.890 1.00 29.95 94 ASP A N 1
ATOM 628 C CA . ASP A 1 94 ? -13.460 -17.825 58.602 1.00 29.95 94 ASP A CA 1
ATOM 629 C C . ASP A 1 94 ? -11.966 -17.456 58.608 1.00 29.95 94 ASP A C 1
ATOM 631 O O . ASP A 1 94 ? -11.098 -18.317 58.777 1.00 29.95 94 ASP A O 1
ATOM 635 N N . ARG A 1 95 ? -11.688 -16.141 58.664 1.00 32.41 95 ARG A N 1
ATOM 636 C CA . ARG A 1 95 ? -11.001 -15.501 59.815 1.00 32.41 95 ARG A CA 1
ATOM 637 C C . ARG A 1 95 ? -11.087 -13.970 59.760 1.00 32.41 95 ARG A C 1
ATOM 639 O O . ARG A 1 95 ? -11.151 -13.390 58.684 1.00 32.41 95 ARG A O 1
ATOM 646 N N . ALA A 1 96 ? -11.099 -13.323 60.928 1.00 29.03 96 ALA A N 1
ATOM 647 C CA . ALA A 1 96 ? -11.380 -11.891 61.075 1.00 29.03 96 ALA A CA 1
ATOM 648 C C . ALA A 1 96 ? -10.441 -11.192 62.074 1.00 29.03 96 ALA A C 1
ATOM 650 O O . ALA A 1 96 ? -10.062 -11.797 63.078 1.00 29.03 96 ALA A O 1
ATOM 651 N N . THR A 1 97 ? -10.163 -9.897 61.849 1.00 31.11 97 THR A N 1
ATOM 652 C CA . THR A 1 97 ? -9.448 -9.031 62.810 1.00 31.11 97 THR A CA 1
ATOM 653 C C . THR A 1 97 ? -9.935 -7.564 62.770 1.00 31.11 97 THR A C 1
ATOM 655 O O . THR A 1 97 ? -9.413 -6.735 62.037 1.00 31.11 97 THR A O 1
ATOM 658 N N . THR A 1 98 ? -10.967 -7.279 63.573 1.00 29.86 98 THR A N 1
ATOM 659 C CA . THR A 1 98 ? -11.268 -6.022 64.317 1.00 29.86 98 THR A CA 1
ATOM 660 C C . THR A 1 98 ? -11.035 -4.607 63.728 1.00 29.86 98 THR A C 1
ATOM 662 O O . THR A 1 98 ? -9.908 -4.148 63.564 1.00 29.86 98 THR A O 1
ATOM 665 N N . LEU A 1 99 ? -12.154 -3.865 63.651 1.00 30.47 99 LEU A N 1
ATOM 666 C CA . LEU A 1 99 ? -12.365 -2.394 63.727 1.00 30.47 99 LEU A CA 1
ATOM 667 C C . LEU A 1 99 ? -11.850 -1.762 65.064 1.00 30.47 99 LEU A C 1
ATOM 669 O O . LEU A 1 99 ? -11.561 -2.555 65.964 1.00 30.47 99 LEU A O 1
ATOM 673 N N . PRO A 1 100 ? -11.708 -0.411 65.260 1.00 45.44 100 PRO A N 1
ATOM 674 C CA . PRO A 1 100 ? -12.709 0.683 65.070 1.00 45.44 100 PRO A CA 1
ATOM 675 C C . PRO A 1 100 ? -12.210 1.946 64.308 1.00 45.44 100 PRO A C 1
ATOM 677 O O . PRO A 1 100 ? -11.016 2.079 64.080 1.00 45.44 100 PRO A O 1
ATOM 680 N N . SER A 1 101 ? -13.006 2.921 63.818 1.00 31.45 101 SER A N 1
ATOM 681 C CA . SER A 1 101 ? -14.417 3.381 63.973 1.00 31.45 101 SER A CA 1
ATOM 682 C C . SER A 1 101 ? -14.660 4.641 64.842 1.00 31.45 101 SER A C 1
ATOM 684 O O . SER A 1 101 ? -14.749 4.547 66.063 1.00 31.45 101 SER A O 1
ATOM 686 N N . ALA A 1 102 ? -14.915 5.781 64.175 1.00 31.64 102 ALA A N 1
ATOM 687 C CA . ALA A 1 102 ? -15.680 6.972 64.610 1.00 31.64 102 ALA A CA 1
ATOM 688 C C . ALA A 1 102 ? -16.150 7.698 63.315 1.00 31.64 102 ALA A C 1
ATOM 690 O O . ALA A 1 102 ? -15.346 7.822 62.398 1.00 31.64 102 ALA A O 1
ATOM 691 N N . ALA A 1 103 ? -17.431 7.990 63.036 1.00 32.81 103 ALA A N 1
ATOM 692 C CA . ALA A 1 103 ? -18.406 8.874 63.706 1.00 32.81 103 ALA A CA 1
ATOM 693 C C . ALA A 1 103 ? -18.046 10.378 63.594 1.00 32.81 103 ALA A C 1
ATOM 695 O O . ALA A 1 103 ? -17.010 10.777 64.112 1.00 32.81 103 ALA A O 1
ATOM 696 N N . GLY A 1 104 ? -18.854 11.268 62.987 1.00 28.48 104 GLY A N 1
ATOM 697 C CA . GLY A 1 104 ? -20.148 11.130 62.275 1.00 28.48 104 GLY A CA 1
ATOM 698 C C . GLY A 1 104 ? -20.792 12.516 61.995 1.00 28.48 104 GLY A C 1
ATOM 699 O O . GLY A 1 104 ? -20.098 13.510 62.187 1.00 28.48 104 GLY A O 1
ATOM 700 N N . ARG A 1 105 ? -22.111 12.564 61.684 1.00 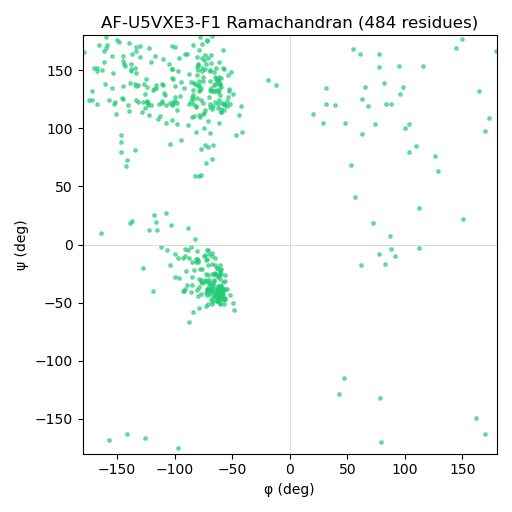31.88 105 ARG A N 1
ATOM 701 C CA . ARG A 1 105 ? -23.011 13.765 61.586 1.00 31.88 105 ARG A CA 1
ATOM 702 C C . ARG A 1 105 ? -22.896 14.643 60.320 1.00 31.88 105 ARG A C 1
ATOM 704 O O . ARG A 1 105 ? -21.815 14.706 59.749 1.00 31.88 105 ARG A O 1
ATOM 711 N N . ASP A 1 106 ? -23.920 15.376 59.841 1.00 29.25 106 ASP A N 1
ATOM 712 C CA . ASP A 1 106 ? -25.400 15.401 60.051 1.00 29.25 106 ASP A CA 1
ATOM 713 C C . ASP A 1 106 ? -26.073 16.204 58.891 1.00 29.25 106 ASP A C 1
ATOM 715 O O . ASP A 1 106 ? -25.456 17.168 58.448 1.00 29.25 106 ASP A O 1
ATOM 719 N N . ALA A 1 107 ? -27.331 15.875 58.508 1.00 32.88 107 ALA A N 1
ATOM 720 C CA . ALA A 1 107 ? -28.367 16.716 57.819 1.00 32.88 107 ALA A CA 1
ATOM 721 C C . ALA A 1 107 ? -28.000 17.420 56.459 1.00 32.88 107 ALA A C 1
ATOM 723 O O . ALA A 1 107 ? -26.839 17.439 56.076 1.00 32.88 107 ALA A O 1
ATOM 724 N N . ASP A 1 108 ? -28.858 18.018 55.606 1.00 30.97 108 ASP A N 1
ATOM 725 C CA . ASP A 1 108 ? -30.329 18.148 55.369 1.00 30.97 108 ASP A CA 1
ATOM 726 C C . ASP A 1 108 ? -30.512 18.731 53.913 1.00 30.97 108 ASP A C 1
ATOM 728 O O . ASP A 1 108 ? -29.504 19.124 53.326 1.00 30.97 108 ASP A O 1
ATOM 732 N N . ASP A 1 109 ? -31.647 18.888 53.196 1.00 30.11 109 ASP A N 1
ATOM 733 C CA . ASP A 1 109 ? -33.089 18.561 53.328 1.00 30.11 109 ASP A CA 1
ATOM 734 C C . ASP A 1 109 ? -33.778 18.576 51.908 1.00 30.11 109 ASP A C 1
ATOM 736 O O . ASP A 1 109 ? -33.199 19.036 50.925 1.00 30.11 109 ASP A O 1
ATOM 740 N N . ARG A 1 110 ? -35.029 18.093 51.813 1.00 31.83 110 ARG A N 1
ATOM 741 C CA . ARG A 1 110 ? -36.146 18.339 50.848 1.00 31.83 110 ARG A CA 1
ATOM 742 C C . ARG A 1 110 ? -35.947 18.938 49.425 1.00 31.83 110 ARG A C 1
ATOM 744 O O . ARG A 1 110 ? -35.840 20.141 49.225 1.00 31.83 110 ARG A O 1
ATOM 751 N N . SER A 1 111 ? -36.199 18.071 48.433 1.00 31.16 111 SER A N 1
ATOM 752 C CA . SER A 1 111 ? -37.223 18.154 47.350 1.00 31.16 111 SER A CA 1
ATOM 753 C C . SER A 1 111 ? -37.717 19.492 46.737 1.00 31.16 111 SER A C 1
ATOM 755 O O . SER A 1 111 ? -38.318 20.314 47.427 1.00 31.16 111 SER A O 1
ATOM 757 N N . ASP A 1 112 ? -37.793 19.528 45.396 1.00 30.41 112 ASP A N 1
ATOM 758 C CA . ASP A 1 112 ? -38.983 20.007 44.653 1.00 30.41 112 ASP A CA 1
ATOM 759 C C . ASP A 1 112 ? -39.267 19.072 43.453 1.00 30.41 112 ASP A C 1
ATOM 761 O O . ASP A 1 112 ? -38.354 18.451 42.906 1.00 30.41 112 ASP A O 1
ATOM 765 N N . THR A 1 113 ? -40.531 18.951 43.043 1.00 33.03 113 THR A N 1
ATOM 766 C CA . THR A 1 113 ? -40.995 18.096 41.937 1.00 33.03 113 THR A CA 1
ATOM 767 C C . THR A 1 113 ? -41.836 18.901 40.957 1.00 33.03 113 THR A C 1
ATOM 769 O O . THR A 1 113 ? -42.953 19.299 41.294 1.00 33.03 113 THR A O 1
ATOM 772 N N . ARG A 1 114 ? -41.360 19.094 39.717 1.00 28.81 114 ARG A N 1
ATOM 773 C CA . ARG A 1 114 ? -42.171 19.725 38.665 1.00 28.81 114 ARG A CA 1
ATOM 774 C C . ARG A 1 114 ? -41.823 19.280 37.241 1.00 28.81 114 ARG A C 1
ATOM 776 O O . ARG A 1 114 ? -40.716 19.471 36.755 1.00 28.81 114 ARG A O 1
ATOM 783 N N . LEU A 1 115 ? -42.847 18.762 36.571 1.00 29.78 115 LEU A N 1
ATOM 784 C CA . LEU A 1 115 ? -43.030 18.630 35.123 1.00 29.78 115 LEU A CA 1
ATOM 785 C C . LEU A 1 115 ? -44.495 19.041 34.831 1.00 29.78 115 LEU A C 1
ATOM 787 O O . LEU A 1 115 ? -45.287 19.061 35.779 1.00 29.78 115 LEU A O 1
ATOM 791 N N . PRO A 1 116 ? -44.906 19.336 33.579 1.00 40.78 116 PRO A N 1
ATOM 792 C CA . PRO A 1 116 ? -44.152 19.221 32.328 1.00 40.78 116 PRO A CA 1
ATOM 793 C C . PRO A 1 116 ? -44.015 20.539 31.536 1.00 40.78 116 PRO A C 1
ATOM 795 O O . PRO A 1 116 ? -44.727 21.513 31.768 1.00 40.78 116 PRO A O 1
ATOM 798 N N . GLY A 1 117 ? -43.157 20.522 30.513 1.00 28.52 117 GLY A N 1
ATOM 799 C CA . GLY A 1 117 ? -43.140 21.503 29.423 1.00 28.52 117 GLY A CA 1
ATOM 800 C C . GLY A 1 117 ? -42.863 20.793 28.098 1.00 28.52 117 GLY A C 1
ATOM 801 O O . GLY A 1 117 ? -41.840 20.126 27.963 1.00 28.52 117 GLY A O 1
ATOM 802 N N . ALA A 1 118 ? -43.783 20.876 27.134 1.00 38.34 118 ALA A N 1
ATOM 803 C CA . ALA A 1 118 ? -43.683 20.132 25.878 1.00 38.34 118 ALA A CA 1
ATOM 804 C C . ALA A 1 118 ? -42.744 20.830 24.874 1.00 38.34 118 ALA A C 1
ATOM 806 O O . ALA A 1 118 ? -43.156 21.737 24.155 1.00 38.34 118 ALA A O 1
ATOM 807 N N . GLY A 1 119 ? -41.484 20.389 24.818 1.00 28.50 119 GLY A N 1
ATOM 808 C CA . GLY A 1 119 ? -40.484 20.840 23.844 1.00 28.50 119 GLY A CA 1
ATOM 809 C C . GLY A 1 119 ? -40.241 19.811 22.738 1.00 28.50 119 GLY A C 1
ATOM 810 O O . GLY A 1 119 ? -39.319 19.008 22.837 1.00 28.50 119 GLY A O 1
ATOM 811 N N . LEU A 1 120 ? -41.047 19.833 21.672 1.00 43.69 120 LEU A N 1
ATOM 812 C CA . LEU A 1 120 ? -40.796 19.037 20.462 1.00 43.69 120 LEU A CA 1
ATOM 813 C C . LEU A 1 120 ? -39.685 19.684 19.617 1.00 43.69 120 LEU A C 1
ATOM 815 O O . LEU A 1 120 ? -39.958 20.399 18.655 1.00 43.69 120 LEU A O 1
ATOM 819 N N . THR A 1 121 ? -38.424 19.433 19.969 1.00 35.72 121 THR A N 1
ATOM 820 C CA . THR A 1 121 ? -37.258 19.896 19.199 1.00 35.72 121 THR A CA 1
ATOM 821 C C . THR A 1 121 ? -36.487 18.721 18.610 1.00 35.72 121 THR A C 1
ATOM 823 O O . THR A 1 121 ? -35.821 18.004 19.346 1.00 35.72 121 THR A O 1
ATOM 826 N N . ALA A 1 122 ? -36.601 18.566 17.285 1.00 39.84 122 ALA A N 1
ATOM 827 C CA . ALA A 1 122 ? -35.754 17.783 16.374 1.00 39.84 122 ALA A CA 1
ATOM 828 C C . ALA A 1 122 ? -35.054 16.540 16.964 1.00 39.84 122 ALA A C 1
ATOM 830 O O . ALA A 1 122 ? -34.013 16.645 17.611 1.00 39.84 122 ALA A O 1
ATOM 831 N N . GLY A 1 123 ? -35.567 15.349 16.635 1.00 35.62 123 GLY A N 1
ATOM 832 C CA . GLY A 1 123 ? -34.876 14.095 16.934 1.00 35.62 123 GLY A CA 1
ATOM 833 C C . GLY A 1 123 ? -33.442 14.112 16.399 1.00 35.62 123 GLY A C 1
ATOM 834 O O . GLY A 1 123 ? -33.206 14.486 15.247 1.00 35.62 123 GLY A O 1
ATOM 835 N N . GLY A 1 124 ? -32.487 13.722 17.246 1.00 38.34 124 GLY A N 1
ATOM 836 C CA . GLY A 1 124 ? -31.089 13.622 16.851 1.00 38.34 124 GLY A CA 1
ATOM 837 C C . GLY A 1 124 ? -30.958 12.671 15.667 1.00 38.34 124 GLY A C 1
ATOM 838 O O . GLY A 1 124 ? -31.340 11.505 15.768 1.00 38.34 124 GLY A O 1
ATOM 839 N N . ARG A 1 125 ? -30.424 13.166 14.543 1.00 50.62 125 ARG A N 1
ATOM 840 C CA . ARG A 1 125 ? -30.017 12.301 13.430 1.00 50.62 125 ARG A CA 1
ATOM 841 C C . ARG A 1 125 ? -29.010 11.313 14.009 1.00 50.62 125 ARG A C 1
ATOM 843 O O . ARG A 1 125 ? -27.964 11.750 14.489 1.00 50.62 125 ARG A O 1
ATOM 850 N N . GLY A 1 126 ? -29.341 10.021 14.024 1.00 49.25 126 GLY A N 1
ATOM 851 C CA . GLY A 1 126 ? -28.416 9.000 14.509 1.00 49.25 126 GLY A CA 1
ATOM 852 C C . GLY A 1 126 ? -27.114 9.138 13.731 1.00 49.25 126 GLY A C 1
ATOM 853 O O . GLY A 1 126 ? -27.152 9.081 12.502 1.00 49.25 126 GLY A O 1
ATOM 854 N N . LYS A 1 127 ? -25.994 9.408 14.420 1.00 60.34 127 LYS A N 1
ATOM 855 C CA . LYS A 1 127 ? -24.707 9.596 13.741 1.00 60.34 127 LYS A CA 1
ATOM 856 C C . LYS A 1 127 ? -24.420 8.298 12.993 1.00 60.34 127 LYS A C 1
ATOM 858 O O . LYS A 1 127 ? -24.285 7.251 13.626 1.00 60.34 127 LYS A O 1
ATOM 863 N N . THR A 1 128 ? -24.405 8.360 11.664 1.00 76.31 128 THR A N 1
ATOM 864 C CA . THR A 1 128 ? -24.073 7.212 10.818 1.00 76.31 128 THR A CA 1
ATOM 865 C C . THR A 1 128 ? -22.743 6.653 11.288 1.00 76.31 128 THR A C 1
ATOM 867 O O . THR A 1 128 ? -21.820 7.432 11.532 1.00 76.31 128 THR A O 1
ATOM 870 N N . ARG A 1 129 ? -22.642 5.329 11.443 1.00 91.12 129 ARG A N 1
ATOM 871 C CA . ARG A 1 129 ? -21.368 4.723 11.839 1.00 91.12 129 ARG A CA 1
ATOM 872 C C . ARG A 1 129 ? -20.267 5.109 10.836 1.00 91.12 129 ARG A C 1
ATOM 874 O O . ARG A 1 129 ? -20.588 5.312 9.656 1.00 91.12 129 ARG A O 1
ATOM 881 N N . PRO A 1 130 ? -19.001 5.185 11.276 1.00 93.44 130 PRO A N 1
ATOM 882 C CA . PRO A 1 130 ? -17.896 5.384 10.359 1.00 93.44 130 PRO A CA 1
ATOM 883 C C . PRO A 1 130 ? -17.888 4.338 9.241 1.00 93.44 130 PRO A C 1
ATOM 885 O O . PRO A 1 130 ? -18.285 3.186 9.460 1.00 93.44 130 PRO A O 1
ATOM 888 N N . ILE A 1 131 ? -17.450 4.756 8.052 1.00 95.94 131 ILE A N 1
ATOM 889 C CA . ILE A 1 131 ? -17.200 3.845 6.931 1.00 95.94 131 ILE A CA 1
ATOM 890 C C . ILE A 1 131 ? -15.815 3.233 7.150 1.00 95.94 131 ILE A C 1
ATOM 892 O O . ILE A 1 131 ? -14.820 3.959 7.198 1.00 95.94 131 ILE A O 1
ATOM 896 N N . LYS A 1 132 ? -15.747 1.911 7.289 1.00 97.88 132 LYS A N 1
ATOM 897 C CA . LYS A 1 132 ? -14.503 1.160 7.476 1.00 97.88 132 LYS A CA 1
ATOM 898 C C . LYS A 1 132 ? -13.825 0.922 6.135 1.00 97.88 132 LYS A C 1
ATOM 900 O O . LYS A 1 132 ? -14.381 0.252 5.264 1.00 97.88 132 LYS A O 1
ATOM 905 N N . VAL A 1 133 ? -12.616 1.452 5.978 1.00 98.25 133 VAL A N 1
ATOM 906 C CA . VAL A 1 133 ? -11.830 1.373 4.743 1.00 98.25 133 VAL A CA 1
ATOM 907 C C . VAL A 1 133 ? -10.505 0.672 5.017 1.00 98.25 133 VAL A C 1
ATOM 909 O O . VAL A 1 133 ? -9.688 1.162 5.798 1.00 98.25 133 VAL A O 1
ATOM 912 N N . VAL A 1 134 ? -10.265 -0.447 4.332 1.00 98.88 134 VAL A N 1
ATOM 913 C CA . VAL A 1 134 ? -8.966 -1.129 4.318 1.00 98.88 134 VAL A CA 1
ATOM 914 C C . VAL A 1 134 ? -8.228 -0.795 3.026 1.00 98.88 134 VAL A C 1
ATOM 916 O O . VAL A 1 134 ? -8.736 -1.061 1.939 1.00 98.88 134 VAL A O 1
ATOM 919 N N . ALA A 1 135 ? -7.024 -0.234 3.132 1.00 98.69 135 ALA A N 1
ATOM 920 C CA . ALA A 1 135 ? -6.173 0.088 1.986 1.00 98.69 135 ALA A CA 1
ATOM 921 C C . ALA A 1 135 ? -4.931 -0.816 1.953 1.00 98.69 135 ALA A C 1
ATOM 923 O O . ALA A 1 135 ? -4.165 -0.850 2.916 1.00 98.69 135 ALA A O 1
ATOM 924 N N . PHE A 1 136 ? -4.729 -1.522 0.840 1.00 98.62 136 PHE A N 1
ATOM 925 C CA . PHE A 1 136 ? -3.629 -2.462 0.617 1.00 98.62 136 PHE A CA 1
ATOM 926 C C . PHE A 1 136 ? -2.504 -1.840 -0.208 1.00 98.62 136 PHE A C 1
ATOM 928 O O . PHE A 1 136 ? -2.757 -1.226 -1.250 1.00 98.62 136 PHE A O 1
ATOM 935 N N . GLY A 1 137 ? -1.251 -2.069 0.190 1.00 96.69 137 GLY A N 1
ATOM 936 C CA . GLY A 1 137 ? -0.111 -1.730 -0.660 1.00 96.69 137 GLY A CA 1
ATOM 937 C C . GLY A 1 137 ? 1.235 -1.628 0.053 1.00 96.69 137 GLY A C 1
ATOM 938 O O . GLY A 1 137 ? 1.509 -2.300 1.046 1.00 96.69 137 GLY A O 1
ATOM 939 N N . GLY A 1 138 ? 2.080 -0.751 -0.483 1.00 94.25 138 GLY A N 1
ATOM 940 C CA . GLY A 1 138 ? 3.430 -0.474 -0.006 1.00 94.25 138 GLY A CA 1
ATOM 941 C C . GLY A 1 138 ? 3.938 0.884 -0.490 1.00 94.25 138 GLY A C 1
ATOM 942 O O . GLY A 1 138 ? 3.252 1.617 -1.215 1.00 94.25 138 GLY A O 1
ATOM 943 N N . GLY A 1 139 ? 5.154 1.209 -0.063 1.00 92.69 139 GLY A N 1
ATOM 944 C CA . GLY A 1 139 ? 5.946 2.369 -0.452 1.00 92.69 139 GLY A CA 1
ATOM 945 C C . GLY A 1 139 ? 5.185 3.692 -0.543 1.00 92.69 139 GLY A C 1
ATOM 946 O O . GLY A 1 139 ? 4.521 4.147 0.390 1.00 92.69 139 GLY A O 1
ATOM 947 N N . HIS A 1 140 ? 5.342 4.353 -1.690 1.00 92.56 140 HIS A N 1
ATOM 948 C CA . HIS A 1 140 ? 4.783 5.681 -1.948 1.00 92.56 140 HIS A CA 1
ATOM 949 C C . HIS A 1 140 ? 3.329 5.640 -2.435 1.00 92.56 140 HIS A C 1
ATOM 951 O O . HIS A 1 140 ? 2.593 6.591 -2.189 1.00 92.56 140 HIS A O 1
ATOM 957 N N . GLY A 1 141 ? 2.909 4.561 -3.102 1.00 94.25 141 GLY A N 1
ATOM 958 C CA . GLY A 1 141 ? 1.562 4.442 -3.666 1.00 94.25 141 GLY A CA 1
ATOM 959 C C . GLY A 1 141 ? 0.489 4.360 -2.580 1.00 94.25 141 GLY A C 1
ATOM 960 O O . GLY A 1 141 ? -0.410 5.202 -2.534 1.00 94.25 141 GLY A O 1
ATOM 961 N N . LEU A 1 142 ? 0.672 3.454 -1.610 1.00 97.56 142 LEU A N 1
ATOM 962 C CA . LEU A 1 142 ? -0.196 3.377 -0.432 1.00 97.56 142 LEU A CA 1
ATOM 963 C C . LEU A 1 142 ? -0.155 4.682 0.380 1.00 97.56 142 LEU A C 1
ATOM 965 O O . LEU A 1 142 ? -1.196 5.172 0.809 1.00 97.56 142 LEU A O 1
ATOM 969 N N . ALA A 1 143 ? 1.022 5.296 0.539 1.00 97.69 143 ALA A N 1
ATOM 970 C CA . ALA A 1 143 ? 1.156 6.574 1.240 1.00 97.69 143 ALA A CA 1
ATOM 971 C C . ALA A 1 143 ? 0.379 7.731 0.571 1.00 97.69 143 ALA A C 1
ATOM 973 O O . ALA A 1 143 ? -0.022 8.668 1.262 1.00 97.69 143 ALA A O 1
ATOM 974 N N . VAL A 1 144 ? 0.134 7.680 -0.745 1.00 97.12 144 VAL A N 1
ATOM 975 C CA . VAL A 1 144 ? -0.746 8.639 -1.434 1.00 97.12 144 VAL A CA 1
ATOM 976 C C . VAL A 1 144 ? -2.224 8.290 -1.231 1.00 97.12 144 VAL A C 1
ATOM 978 O O . VAL A 1 144 ? -2.984 9.186 -0.864 1.00 97.12 144 VAL A O 1
ATOM 981 N N . SER A 1 145 ? -2.623 7.016 -1.345 1.00 97.88 145 SER A N 1
ATOM 982 C CA . SER A 1 145 ? -3.997 6.579 -1.025 1.00 97.88 145 SER A CA 1
ATOM 983 C C . SER A 1 145 ? -4.414 6.946 0.401 1.00 97.88 145 SER A C 1
ATOM 985 O O . SER A 1 145 ? -5.476 7.532 0.594 1.00 97.88 145 SER A O 1
ATOM 987 N N . LEU A 1 146 ? -3.568 6.692 1.405 1.00 98.62 146 LEU A N 1
ATOM 988 C CA . LEU A 1 146 ? -3.863 7.025 2.806 1.00 98.62 146 LEU A CA 1
ATOM 989 C C . LEU A 1 146 ? -4.046 8.538 3.015 1.00 98.62 146 LEU A C 1
ATOM 991 O O . LEU A 1 146 ? -4.966 8.956 3.715 1.00 98.62 146 LEU A O 1
ATOM 995 N N . ARG A 1 147 ? -3.240 9.373 2.347 1.00 98.12 147 ARG A N 1
ATOM 996 C CA . ARG A 1 147 ? -3.399 10.837 2.380 1.00 98.12 147 ARG A CA 1
ATOM 997 C C . ARG A 1 147 ? -4.676 11.305 1.677 1.00 98.12 147 ARG A C 1
ATOM 999 O O . ARG A 1 147 ? -5.321 12.222 2.177 1.00 98.12 147 ARG A O 1
ATOM 1006 N N . GLY A 1 148 ? -5.069 10.667 0.572 1.00 97.50 148 GLY A N 1
ATOM 1007 C CA . GLY A 1 148 ? -6.348 10.932 -0.096 1.00 97.50 148 GLY A CA 1
ATOM 1008 C C . GLY A 1 148 ? -7.550 10.550 0.769 1.00 97.50 148 GLY A C 1
ATOM 1009 O O . GLY A 1 148 ? -8.491 11.332 0.905 1.00 97.50 148 GLY A O 1
ATOM 1010 N N . LEU A 1 149 ? -7.485 9.411 1.462 1.00 97.88 149 LEU A N 1
ATOM 1011 C CA . LEU A 1 149 ? -8.501 9.003 2.436 1.00 97.88 149 LEU A CA 1
ATOM 1012 C C . LEU A 1 149 ? -8.601 9.986 3.614 1.00 97.88 149 LEU A C 1
ATOM 1014 O O . LEU A 1 149 ? -9.710 10.323 4.021 1.00 97.88 149 LEU A O 1
ATOM 1018 N N . LEU A 1 150 ? -7.486 10.545 4.100 1.00 96.75 150 LEU A N 1
ATOM 1019 C CA . LEU A 1 150 ? -7.523 11.623 5.100 1.00 96.75 150 LEU A CA 1
ATOM 1020 C C . LEU A 1 150 ? -8.159 12.928 4.594 1.00 96.75 150 LEU A C 1
ATOM 1022 O O . LEU A 1 150 ? -8.668 13.695 5.410 1.00 96.75 150 LEU A O 1
ATOM 1026 N N . ARG A 1 151 ? -8.174 13.192 3.279 1.00 94.31 151 ARG A N 1
ATOM 1027 C CA . ARG A 1 151 ? -8.964 14.296 2.699 1.00 94.31 151 ARG A CA 1
ATOM 1028 C C . ARG A 1 151 ? -10.456 13.960 2.603 1.00 94.31 151 ARG A C 1
ATOM 1030 O O . ARG A 1 151 ? -11.271 14.856 2.782 1.00 94.31 151 ARG A O 1
ATOM 1037 N N . CYS A 1 152 ? -10.814 12.688 2.414 1.00 90.19 152 CYS A N 1
ATOM 1038 C CA . CYS A 1 152 ? -12.206 12.213 2.431 1.00 90.19 152 CYS A CA 1
ATOM 1039 C C . CYS A 1 152 ? -12.812 12.163 3.849 1.00 90.19 152 CYS A C 1
ATOM 1041 O O . CYS A 1 152 ? -14.019 12.332 4.024 1.00 90.19 152 CYS A O 1
ATOM 1043 N N . ALA A 1 153 ? -11.987 11.892 4.867 1.00 86.62 153 ALA A N 1
ATOM 1044 C CA . ALA A 1 153 ? -12.430 11.589 6.229 1.00 86.62 153 ALA A CA 1
ATOM 1045 C C . ALA A 1 153 ? -13.362 12.635 6.887 1.00 86.62 153 ALA A C 1
ATOM 1047 O O . ALA A 1 153 ? -14.308 12.205 7.547 1.00 86.62 153 ALA A O 1
ATOM 1048 N N . PRO A 1 154 ? -13.190 13.964 6.708 1.00 87.81 154 PRO A N 1
ATOM 1049 C CA . PRO A 1 154 ? -14.102 14.962 7.280 1.00 87.81 154 PRO A CA 1
ATOM 1050 C C . PRO A 1 154 ? -15.516 14.955 6.679 1.00 87.81 154 PRO A C 1
ATOM 1052 O O . PRO A 1 154 ? -16.456 15.378 7.346 1.00 87.81 154 PRO A O 1
ATOM 1055 N N . GLU A 1 155 ? -15.672 14.492 5.435 1.00 91.12 155 GLU A N 1
ATOM 1056 C CA . GLU A 1 155 ? -16.962 14.417 4.734 1.00 91.12 155 GLU A CA 1
ATOM 1057 C C . GLU A 1 155 ? -17.630 13.048 4.933 1.00 91.12 155 GLU A C 1
ATOM 1059 O O . GLU A 1 155 ? -18.837 12.956 5.170 1.00 91.12 155 GLU A O 1
ATOM 1064 N N . LEU A 1 156 ? -16.836 11.973 4.893 1.00 92.00 156 LEU A N 1
ATOM 1065 C CA . LEU A 1 156 ? -17.335 10.600 4.939 1.00 92.00 156 LEU A CA 1
ATOM 1066 C C . LEU A 1 156 ? -17.257 9.918 6.316 1.00 92.00 156 LEU A C 1
ATOM 1068 O O . LEU A 1 156 ? -17.860 8.861 6.467 1.00 92.00 156 LEU A O 1
ATOM 1072 N N . ASP A 1 157 ? -16.622 10.507 7.337 1.00 94.62 157 ASP A N 1
ATOM 1073 C CA . ASP A 1 157 ? -16.422 9.893 8.669 1.00 94.62 157 ASP A CA 1
ATOM 1074 C C . ASP A 1 157 ? -15.770 8.499 8.516 1.00 94.62 157 ASP A C 1
ATOM 1076 O O . ASP A 1 157 ? -16.422 7.468 8.675 1.00 94.62 157 ASP A O 1
ATOM 1080 N N . LEU A 1 158 ? -14.504 8.463 8.078 1.00 95.88 158 LEU A N 1
ATOM 1081 C CA . LEU A 1 158 ? -13.796 7.219 7.731 1.00 95.88 158 LEU A CA 1
ATOM 1082 C C . LEU A 1 158 ? -13.017 6.623 8.918 1.00 95.88 158 LEU A C 1
ATOM 1084 O O . LEU A 1 158 ? -12.251 7.325 9.575 1.00 95.88 158 LEU A O 1
ATOM 1088 N N . ASP A 1 159 ? -13.134 5.308 9.111 1.00 97.31 159 ASP A N 1
ATOM 1089 C CA . ASP A 1 159 ? -12.226 4.479 9.918 1.00 97.31 159 ASP A CA 1
ATOM 1090 C C . ASP A 1 159 ? -11.221 3.811 8.965 1.00 97.31 159 ASP A C 1
ATOM 1092 O O . ASP A 1 159 ? -11.572 2.904 8.206 1.00 97.31 159 ASP A O 1
ATOM 1096 N N . ILE A 1 160 ? -9.985 4.319 8.936 1.00 98.56 160 ILE A N 1
ATOM 1097 C CA . ILE A 1 160 ? -8.963 3.936 7.952 1.00 98.56 160 ILE A CA 1
ATOM 1098 C C . ILE A 1 160 ? -8.001 2.916 8.563 1.00 98.56 160 ILE A C 1
ATOM 1100 O O . ILE A 1 160 ? -7.375 3.164 9.594 1.00 98.56 160 ILE A O 1
ATOM 1104 N N . THR A 1 161 ? -7.818 1.785 7.885 1.00 98.88 161 THR A N 1
ATOM 1105 C CA . THR A 1 161 ? -6.827 0.762 8.238 1.00 98.88 161 THR A CA 1
ATOM 1106 C C . THR A 1 161 ? -5.929 0.462 7.037 1.00 98.88 161 THR A C 1
ATOM 1108 O O . THR A 1 161 ? -6.386 -0.006 5.998 1.00 98.88 161 THR A O 1
ATOM 1111 N N . ALA A 1 162 ? -4.632 0.729 7.162 1.00 98.81 162 ALA A N 1
ATOM 1112 C CA . ALA A 1 162 ? -3.631 0.352 6.171 1.00 98.81 162 ALA A CA 1
ATOM 1113 C C . ALA A 1 162 ? -3.172 -1.093 6.412 1.00 98.81 162 ALA A C 1
ATOM 1115 O O . ALA A 1 162 ? -2.726 -1.408 7.515 1.00 98.81 162 ALA A O 1
ATOM 1116 N N . VAL A 1 163 ? -3.224 -1.943 5.387 1.00 98.81 163 VAL A N 1
ATOM 1117 C CA . VAL A 1 163 ? -2.587 -3.268 5.383 1.00 98.81 163 VAL A CA 1
ATOM 1118 C C . VAL A 1 163 ? -1.379 -3.201 4.452 1.00 98.81 163 VAL A C 1
ATOM 1120 O O . VAL A 1 163 ? -1.502 -2.850 3.278 1.00 98.81 163 VAL A O 1
ATOM 1123 N N . VAL A 1 164 ? -0.199 -3.466 5.009 1.00 98.44 164 VAL A N 1
ATOM 1124 C CA . VAL A 1 164 ? 1.086 -3.129 4.384 1.00 98.44 164 VAL A CA 1
ATOM 1125 C C . VAL A 1 164 ? 1.902 -4.379 4.068 1.00 98.44 164 VAL A C 1
ATOM 1127 O O . VAL A 1 164 ? 2.042 -5.277 4.906 1.00 98.44 164 VAL A O 1
ATOM 1130 N N . THR A 1 165 ? 2.508 -4.404 2.880 1.00 95.81 165 THR A N 1
ATOM 1131 C CA . THR A 1 165 ? 3.444 -5.460 2.483 1.00 95.81 165 THR A CA 1
ATOM 1132 C C . THR A 1 165 ? 4.645 -5.546 3.429 1.00 95.81 165 THR A C 1
ATOM 1134 O O . THR A 1 165 ? 5.265 -4.548 3.792 1.00 95.81 165 THR A O 1
ATOM 1137 N N . VAL A 1 166 ? 5.010 -6.775 3.799 1.00 93.88 166 VAL A N 1
ATOM 1138 C CA . VAL A 1 166 ? 6.219 -7.096 4.584 1.00 93.88 166 VAL A CA 1
ATOM 1139 C C . VAL A 1 166 ? 7.293 -7.771 3.720 1.00 93.88 166 VAL A C 1
ATOM 1141 O O . VAL A 1 166 ? 8.111 -8.554 4.206 1.00 93.88 166 VAL A O 1
ATOM 1144 N N . GLY A 1 167 ? 7.263 -7.481 2.413 1.00 87.56 167 GLY A N 1
ATOM 1145 C CA . GLY A 1 167 ? 8.199 -7.998 1.413 1.00 87.56 167 GLY A CA 1
ATOM 1146 C C . GLY A 1 167 ? 9.523 -7.234 1.295 1.00 87.56 167 GLY A C 1
ATOM 1147 O O . GLY A 1 167 ? 10.502 -7.809 0.819 1.00 87.56 167 GLY A O 1
ATOM 1148 N N . ASP A 1 168 ? 9.566 -5.969 1.732 1.00 83.75 168 ASP A N 1
ATOM 1149 C CA . ASP A 1 168 ? 10.707 -5.053 1.568 1.00 83.75 168 ASP A CA 1
ATOM 1150 C C . ASP A 1 168 ? 12.047 -5.690 2.004 1.00 83.75 168 ASP A C 1
ATOM 1152 O O . ASP A 1 168 ? 12.198 -6.277 3.083 1.00 83.75 168 ASP A O 1
ATOM 1156 N N . ASN A 1 169 ? 13.035 -5.595 1.113 1.00 78.75 169 ASN A N 1
ATOM 1157 C CA . ASN A 1 169 ? 14.429 -5.948 1.363 1.00 78.75 169 ASN A CA 1
ATOM 1158 C C . ASN A 1 169 ? 15.408 -4.912 0.769 1.00 78.75 169 ASN A C 1
ATOM 1160 O O . ASN A 1 169 ? 16.583 -5.211 0.554 1.00 78.75 169 ASN A O 1
ATOM 1164 N N . GLY A 1 170 ? 14.936 -3.693 0.503 1.00 74.50 170 GLY A N 1
ATOM 1165 C CA . GLY A 1 170 ? 15.712 -2.608 -0.082 1.00 74.50 170 GLY A CA 1
ATOM 1166 C C . GLY A 1 170 ? 16.463 -1.768 0.955 1.00 74.50 170 GLY A C 1
ATOM 1167 O O . GLY A 1 170 ? 16.002 -1.532 2.075 1.00 74.50 170 GLY A O 1
ATOM 1168 N N . GLY A 1 171 ? 17.638 -1.264 0.566 1.00 82.00 171 GLY A N 1
ATOM 1169 C CA . GLY A 1 171 ? 18.375 -0.213 1.278 1.00 82.00 171 GLY A CA 1
ATOM 1170 C C . GLY A 1 171 ? 18.497 -0.418 2.795 1.00 82.00 171 GLY A C 1
ATOM 1171 O O . GLY A 1 171 ? 19.160 -1.340 3.263 1.00 82.00 171 GLY A O 1
ATOM 1172 N N . SER A 1 172 ? 17.882 0.479 3.574 1.00 78.69 172 SER A N 1
ATOM 1173 C CA . SER A 1 172 ? 17.936 0.427 5.043 1.00 78.69 172 SER A CA 1
ATOM 1174 C C . SER A 1 172 ? 17.183 -0.765 5.630 1.00 78.69 172 SER A C 1
ATOM 1176 O O . SER A 1 172 ? 17.673 -1.332 6.601 1.00 78.69 172 SER A O 1
ATOM 1178 N N . SER A 1 173 ? 16.016 -1.123 5.091 1.00 79.25 173 SER A N 1
ATOM 1179 C CA . SER A 1 173 ? 15.223 -2.250 5.591 1.00 79.25 173 SER A CA 1
ATOM 1180 C C . SER A 1 173 ? 15.920 -3.572 5.286 1.00 79.25 173 SER A C 1
ATOM 1182 O O . SER A 1 173 ? 16.030 -4.417 6.165 1.00 79.25 173 SER A O 1
ATOM 1184 N N . GLY A 1 174 ? 16.474 -3.704 4.074 1.00 77.50 174 GLY A N 1
ATOM 1185 C CA . GLY A 1 174 ? 17.256 -4.865 3.648 1.00 77.50 174 GLY A CA 1
ATOM 1186 C C . GLY A 1 174 ? 18.456 -5.161 4.542 1.00 77.50 174 GLY A C 1
ATOM 1187 O O . GLY A 1 174 ? 18.620 -6.300 4.965 1.00 77.50 174 GLY A O 1
ATOM 1188 N N . ARG A 1 175 ? 19.260 -4.141 4.886 1.00 79.44 175 ARG A N 1
ATOM 1189 C CA . ARG A 1 175 ? 20.386 -4.323 5.821 1.00 79.44 175 ARG A CA 1
ATOM 1190 C C . ARG A 1 175 ? 19.920 -4.763 7.203 1.00 79.44 175 ARG A C 1
ATOM 1192 O O . ARG A 1 175 ? 20.413 -5.755 7.717 1.00 79.44 175 ARG A O 1
ATOM 1199 N N . LEU A 1 176 ? 18.925 -4.073 7.766 1.00 77.19 176 LEU A N 1
ATOM 1200 C CA . LEU A 1 176 ? 18.401 -4.404 9.094 1.00 77.19 176 LEU A CA 1
ATOM 1201 C C . LEU A 1 176 ? 17.859 -5.838 9.139 1.00 77.19 176 LEU A C 1
ATOM 1203 O O . LEU A 1 176 ? 18.207 -6.586 10.040 1.00 77.19 176 LEU A O 1
ATOM 1207 N N . ARG A 1 177 ? 17.107 -6.251 8.115 1.00 78.31 177 ARG A N 1
ATOM 1208 C CA . ARG A 1 177 ? 16.573 -7.610 7.948 1.00 78.31 177 ARG A CA 1
ATOM 1209 C C . ARG A 1 177 ? 17.653 -8.687 7.757 1.00 78.31 177 ARG A C 1
ATOM 1211 O O . ARG A 1 177 ? 17.408 -9.841 8.079 1.00 78.31 177 ARG A O 1
ATOM 1218 N N . ALA A 1 178 ? 18.835 -8.331 7.251 1.00 74.06 178 ALA A N 1
ATOM 1219 C CA . ALA A 1 178 ? 19.990 -9.232 7.155 1.00 74.06 178 ALA A CA 1
ATOM 1220 C C . ALA A 1 178 ? 20.835 -9.286 8.450 1.00 74.06 178 ALA A C 1
ATOM 1222 O O . ALA A 1 178 ? 21.658 -10.183 8.611 1.00 74.06 178 ALA A O 1
ATOM 1223 N N . GLU A 1 179 ? 20.639 -8.333 9.367 1.00 74.25 179 GLU A N 1
ATOM 1224 C CA . GLU A 1 179 ? 21.311 -8.226 10.675 1.00 74.25 179 GLU A CA 1
ATOM 1225 C C . GLU A 1 179 ? 20.381 -8.590 11.861 1.00 74.25 179 GLU A C 1
ATOM 1227 O O . GLU A 1 179 ? 20.807 -8.595 13.025 1.00 74.25 179 GLU A O 1
ATOM 1232 N N . ARG A 1 180 ? 19.100 -8.857 11.568 1.00 68.81 180 ARG A N 1
ATOM 1233 C CA . ARG A 1 180 ? 18.010 -9.216 12.486 1.00 68.81 180 ARG A CA 1
ATOM 1234 C C . ARG A 1 180 ? 17.049 -10.182 11.796 1.00 68.81 180 ARG A C 1
ATOM 1236 O O . ARG A 1 180 ? 16.118 -9.759 11.111 1.00 68.81 180 ARG A O 1
ATOM 1243 N N . ASP A 1 181 ? 17.268 -11.477 12.002 1.00 64.56 181 ASP A N 1
ATOM 1244 C CA . ASP A 1 181 ? 16.367 -12.517 11.503 1.00 64.56 181 ASP A CA 1
ATOM 1245 C C . ASP A 1 181 ? 14.925 -12.343 12.022 1.00 64.56 181 ASP A C 1
ATOM 1247 O O . ASP A 1 181 ? 14.679 -11.814 13.108 1.00 64.56 181 ASP A O 1
ATOM 1251 N N . ALA A 1 182 ? 13.970 -12.829 11.223 1.00 59.53 182 ALA A N 1
ATOM 1252 C CA . ALA A 1 182 ? 12.524 -12.913 11.479 1.00 59.53 182 ALA A CA 1
ATOM 1253 C C . ALA A 1 182 ? 11.722 -11.605 11.702 1.00 59.53 182 ALA A C 1
ATOM 1255 O O . ALA A 1 182 ? 10.501 -11.638 11.533 1.00 59.53 182 ALA A O 1
ATOM 1256 N N . GLN A 1 183 ? 12.344 -10.463 12.016 1.00 80.62 183 GLN A N 1
ATOM 1257 C CA . GLN A 1 183 ? 11.629 -9.185 12.188 1.00 80.62 183 GLN A CA 1
ATOM 1258 C C . GLN A 1 183 ? 11.069 -8.625 10.867 1.00 80.62 183 GLN A C 1
ATOM 1260 O O . GLN A 1 183 ? 11.630 -8.829 9.787 1.00 80.62 183 GLN A O 1
ATOM 1265 N N . LEU A 1 184 ? 9.952 -7.890 10.952 1.00 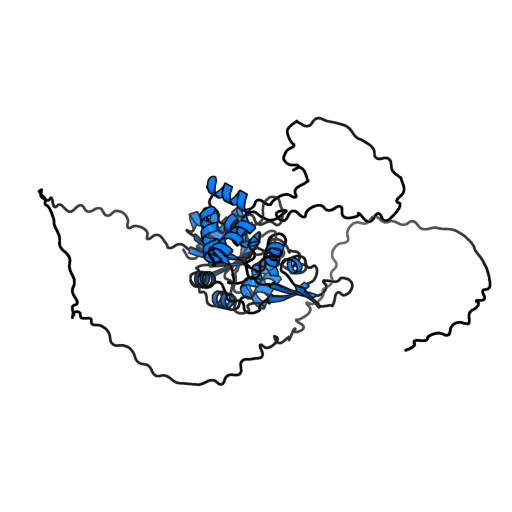91.12 184 LEU A N 1
ATOM 1266 C CA . LEU A 1 184 ? 9.300 -7.274 9.792 1.00 91.12 184 LEU A CA 1
ATOM 1267 C C . LEU A 1 184 ? 10.148 -6.123 9.221 1.00 91.12 184 LEU A C 1
ATOM 1269 O O . LEU A 1 184 ? 10.687 -5.330 9.995 1.00 91.12 184 LEU A O 1
ATOM 1273 N N . PRO A 1 185 ? 10.240 -5.954 7.888 1.00 91.88 185 PRO A N 1
ATOM 1274 C CA . PRO A 1 185 ? 10.949 -4.823 7.307 1.00 91.88 185 PRO A CA 1
ATOM 1275 C C . PRO A 1 185 ? 10.172 -3.517 7.575 1.00 91.88 185 PRO A C 1
ATOM 1277 O O . PRO A 1 185 ? 9.045 -3.355 7.107 1.00 91.88 185 PRO A O 1
ATOM 1280 N N . PRO A 1 186 ? 10.752 -2.544 8.301 1.00 93.31 186 PRO A N 1
ATOM 1281 C CA . PRO A 1 186 ? 10.010 -1.382 8.800 1.00 93.31 186 PRO A CA 1
ATOM 1282 C C . PRO A 1 186 ? 9.798 -0.276 7.750 1.00 93.31 186 PRO A C 1
ATOM 1284 O O . PRO A 1 186 ? 9.133 0.719 8.039 1.00 93.31 186 PRO A O 1
ATOM 1287 N N . GLY A 1 187 ? 10.387 -0.405 6.554 1.00 94.25 187 GLY A N 1
ATOM 1288 C CA . GLY A 1 187 ? 10.492 0.666 5.558 1.00 94.25 187 GLY A CA 1
ATOM 1289 C C . GLY A 1 187 ? 9.154 1.255 5.127 1.00 94.25 187 GLY A C 1
ATOM 1290 O O . GLY A 1 187 ? 8.992 2.479 5.197 1.00 94.25 187 GLY A O 1
ATOM 1291 N N . ASP A 1 188 ? 8.222 0.383 4.742 1.00 96.25 188 ASP A N 1
ATOM 1292 C CA . ASP A 1 188 ? 6.888 0.732 4.241 1.00 96.25 188 ASP A CA 1
ATOM 1293 C C . ASP A 1 188 ? 5.870 0.949 5.363 1.00 96.25 188 ASP A C 1
ATOM 1295 O O . ASP A 1 188 ? 5.053 1.865 5.285 1.00 96.25 188 ASP A O 1
ATOM 1299 N N . LEU A 1 189 ? 5.981 0.196 6.460 1.00 97.44 189 LEU A N 1
ATOM 1300 C CA . LEU A 1 189 ? 5.186 0.406 7.674 1.00 97.44 189 LEU A CA 1
ATOM 1301 C C . LEU A 1 189 ? 5.363 1.840 8.210 1.00 97.44 189 LEU A C 1
ATOM 1303 O O . LEU A 1 189 ? 4.392 2.555 8.457 1.00 97.44 189 LEU A O 1
ATOM 1307 N N . ARG A 1 190 ? 6.613 2.313 8.272 1.00 97.44 190 ARG A N 1
ATOM 1308 C CA . ARG A 1 190 ? 6.973 3.708 8.575 1.00 97.44 190 ARG A CA 1
ATOM 1309 C C . ARG A 1 190 ? 6.394 4.709 7.569 1.00 97.44 190 ARG A C 1
ATOM 1311 O O . ARG A 1 190 ? 6.012 5.804 7.973 1.00 97.44 190 ARG A O 1
ATOM 1318 N N . MET A 1 191 ? 6.340 4.368 6.276 1.00 97.50 191 MET A N 1
ATOM 1319 C CA . MET A 1 191 ? 5.751 5.240 5.248 1.00 97.50 191 MET A CA 1
ATOM 1320 C C . MET A 1 191 ? 4.235 5.374 5.422 1.00 97.50 191 MET A C 1
ATOM 1322 O O . MET A 1 191 ? 3.725 6.484 5.293 1.00 97.50 191 MET A O 1
ATOM 1326 N N . ALA A 1 192 ? 3.534 4.291 5.771 1.00 98.44 192 ALA A N 1
ATOM 1327 C CA . ALA A 1 192 ? 2.104 4.312 6.076 1.00 98.44 192 ALA A CA 1
ATOM 1328 C C . ALA A 1 192 ? 1.797 5.131 7.345 1.00 98.44 192 ALA A C 1
ATOM 1330 O O . ALA A 1 192 ? 0.923 5.997 7.319 1.00 98.44 192 ALA A O 1
ATOM 1331 N N . LEU A 1 193 ? 2.576 4.956 8.421 1.00 98.56 193 LEU A N 1
ATOM 1332 C CA . LEU A 1 193 ? 2.465 5.774 9.641 1.00 98.56 193 LEU A CA 1
ATOM 1333 C C . LEU A 1 193 ? 2.679 7.272 9.344 1.00 98.56 193 LEU A C 1
ATOM 1335 O O . LEU A 1 193 ? 1.865 8.112 9.719 1.00 98.56 193 LEU A O 1
ATOM 1339 N N . ALA A 1 194 ? 3.724 7.609 8.580 1.00 98.31 194 ALA A N 1
ATOM 1340 C CA . ALA A 1 194 ? 4.013 8.973 8.119 1.00 98.31 194 ALA A CA 1
ATOM 1341 C C . ALA A 1 194 ? 3.032 9.514 7.048 1.00 98.31 194 ALA A C 1
ATOM 1343 O O . ALA A 1 194 ? 3.151 10.669 6.619 1.00 98.31 194 ALA A O 1
ATOM 1344 N N . ALA A 1 195 ? 2.089 8.693 6.580 1.00 98.31 195 ALA A N 1
ATOM 1345 C CA . ALA A 1 195 ? 1.005 9.090 5.687 1.00 98.31 195 ALA A CA 1
ATOM 1346 C C . ALA A 1 195 ? -0.320 9.319 6.429 1.00 98.31 195 ALA A C 1
ATOM 1348 O O . ALA A 1 195 ? -1.107 10.144 5.973 1.00 98.31 195 ALA A O 1
ATOM 1349 N N . LEU A 1 196 ? -0.539 8.633 7.560 1.00 98.50 196 LEU A N 1
ATOM 1350 C CA . LEU A 1 196 ? -1.745 8.745 8.391 1.00 98.50 196 LEU A CA 1
ATOM 1351 C C . LEU A 1 196 ? -1.665 9.797 9.509 1.00 98.50 196 LEU A C 1
ATOM 1353 O O . LEU A 1 196 ? -2.683 10.077 10.138 1.00 98.50 196 LEU A O 1
ATOM 1357 N N . ALA A 1 197 ? -0.491 10.370 9.769 1.00 98.06 197 ALA A N 1
ATOM 1358 C CA . ALA A 1 197 ? -0.289 11.383 10.805 1.00 98.06 197 ALA A CA 1
ATOM 1359 C C . ALA A 1 197 ? -1.283 12.565 10.737 1.00 98.06 197 ALA A C 1
ATOM 1361 O O . ALA A 1 197 ? -1.745 12.976 9.661 1.00 98.06 197 ALA A O 1
ATOM 1362 N N . ASP A 1 198 ? -1.600 13.133 11.900 1.00 96.44 198 ASP A N 1
ATOM 1363 C CA . ASP A 1 198 ? -2.334 14.391 11.990 1.00 96.44 198 ASP A CA 1
ATOM 1364 C C . ASP A 1 198 ? -1.455 15.613 11.674 1.00 96.44 198 ASP A C 1
ATOM 1366 O O . ASP A 1 198 ? -0.249 15.513 11.437 1.00 96.44 198 ASP A O 1
ATOM 1370 N N . ASP A 1 199 ? -2.088 16.779 11.590 1.00 95.81 199 ASP A N 1
ATOM 1371 C CA . ASP A 1 199 ? -1.445 18.035 11.207 1.00 95.81 199 ASP A CA 1
ATOM 1372 C C . ASP A 1 199 ? -0.842 18.795 12.423 1.00 95.81 199 ASP A C 1
ATOM 1374 O O . ASP A 1 199 ? -0.501 19.974 12.300 1.00 95.81 199 ASP A O 1
ATOM 1378 N N . A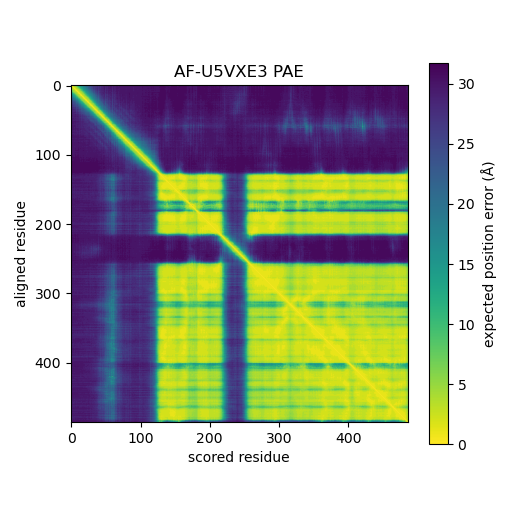SP A 1 200 ? -0.696 18.161 13.601 1.00 97.88 200 ASP A N 1
ATOM 1379 C CA . ASP A 1 200 ? -0.127 18.798 14.801 1.00 97.88 200 ASP A CA 1
ATOM 1380 C C . ASP A 1 200 ? 1.384 19.110 14.644 1.00 97.88 200 ASP A C 1
ATOM 1382 O O . ASP A 1 200 ? 2.162 18.244 14.229 1.00 97.88 200 ASP A O 1
ATOM 1386 N N . PRO A 1 201 ? 1.870 20.314 15.020 1.00 97.88 201 PRO A N 1
ATOM 1387 C CA . PRO A 1 201 ? 3.285 20.685 14.887 1.00 97.88 201 PRO A CA 1
ATOM 1388 C C . PRO A 1 201 ? 4.285 19.856 15.715 1.00 97.88 201 PRO A C 1
ATOM 1390 O O . PRO A 1 201 ? 5.489 19.884 15.428 1.00 97.88 201 PRO A O 1
ATOM 1393 N N . GLY A 1 202 ? 3.830 19.166 16.762 1.00 98.00 202 GLY A N 1
ATOM 1394 C CA . GLY A 1 202 ? 4.593 18.184 17.526 1.00 98.00 202 GLY A CA 1
ATOM 1395 C C . GLY A 1 202 ? 4.656 16.845 16.794 1.00 98.00 202 GLY A C 1
ATOM 1396 O O . GLY A 1 202 ? 5.755 16.376 16.490 1.00 98.00 202 GLY A O 1
ATOM 1397 N N . HIS A 1 203 ? 3.507 16.277 16.424 1.00 98.31 203 HIS A N 1
ATOM 1398 C CA . HIS A 1 203 ? 3.442 15.026 15.658 1.00 98.31 203 HIS A CA 1
ATOM 1399 C C . HIS A 1 203 ? 4.173 15.119 14.313 1.00 98.31 203 HIS A C 1
ATOM 1401 O O . HIS A 1 203 ? 4.976 14.245 13.989 1.00 98.31 203 HIS A O 1
ATOM 1407 N N . GLN A 1 204 ? 4.016 16.217 13.569 1.00 98.12 204 GLN A N 1
ATOM 1408 C CA . GLN A 1 204 ? 4.749 16.465 12.321 1.00 98.12 204 GLN A CA 1
ATOM 1409 C C . GLN A 1 204 ? 6.271 16.557 12.529 1.00 98.12 204 GLN A C 1
ATOM 1411 O O . GLN A 1 204 ? 7.046 16.177 11.647 1.00 98.12 204 GLN A O 1
ATOM 1416 N N . ARG A 1 205 ? 6.736 16.977 13.714 1.00 98.12 205 ARG A N 1
ATOM 1417 C CA . ARG A 1 205 ? 8.161 16.916 14.076 1.00 98.12 205 ARG A CA 1
ATOM 1418 C C . ARG A 1 205 ? 8.617 15.480 14.333 1.00 98.12 205 ARG A C 1
ATOM 1420 O O . ARG A 1 205 ? 9.714 15.124 13.902 1.00 98.12 205 ARG A O 1
ATOM 1427 N N . THR A 1 206 ? 7.785 14.647 14.962 1.00 98.19 206 THR A N 1
ATOM 1428 C CA . THR A 1 206 ? 8.036 13.201 15.071 1.00 98.19 206 THR A CA 1
ATOM 1429 C C . THR A 1 206 ? 8.072 12.551 13.686 1.00 98.19 206 THR A C 1
ATOM 1431 O O . THR A 1 206 ? 9.016 11.827 13.392 1.00 98.19 206 THR A O 1
ATOM 1434 N N . VAL A 1 207 ? 7.128 12.857 12.787 1.00 98.19 207 VAL A N 1
ATOM 1435 C CA . VAL A 1 207 ? 7.128 12.361 11.396 1.00 98.19 207 VAL A CA 1
ATOM 1436 C C . VAL A 1 207 ? 8.418 12.749 10.670 1.00 98.19 207 VAL A C 1
ATOM 1438 O O . VAL A 1 207 ? 9.067 11.890 10.071 1.00 98.19 207 VAL A O 1
ATOM 1441 N N . ALA A 1 208 ? 8.841 14.013 10.765 1.00 97.94 208 ALA A N 1
ATOM 1442 C CA . ALA A 1 208 ? 10.104 14.472 10.191 1.00 97.94 208 ALA A CA 1
ATOM 1443 C C . ALA A 1 208 ? 11.320 13.720 10.768 1.00 97.94 208 ALA A C 1
ATOM 1445 O O . ALA A 1 208 ? 12.247 13.397 10.023 1.00 97.94 208 ALA A O 1
ATOM 1446 N N . LEU A 1 209 ? 11.299 13.382 12.064 1.00 97.44 209 LEU A N 1
ATOM 1447 C CA . LEU A 1 209 ? 12.316 12.543 12.699 1.00 97.44 209 LEU A CA 1
ATOM 1448 C C . LEU A 1 209 ? 12.276 11.097 12.178 1.00 97.44 209 LEU A C 1
ATOM 1450 O O . LEU A 1 209 ? 13.315 10.597 11.765 1.00 97.44 209 LEU A O 1
ATOM 1454 N N . LEU A 1 210 ? 11.112 10.437 12.113 1.00 96.25 210 LEU A N 1
ATOM 1455 C CA . LEU A 1 210 ? 10.988 9.071 11.575 1.00 96.25 210 LEU A CA 1
ATOM 1456 C C . LEU A 1 210 ? 11.507 8.975 10.131 1.00 96.25 210 LEU A C 1
ATOM 1458 O O . LEU A 1 210 ? 12.160 7.996 9.757 1.00 96.25 210 LEU A O 1
ATOM 1462 N N . GLN A 1 211 ? 11.225 10.000 9.326 1.00 96.12 211 GLN A N 1
ATOM 1463 C CA . GLN A 1 211 ? 11.632 10.090 7.926 1.00 96.12 211 GLN A CA 1
ATOM 1464 C C . GLN A 1 211 ? 13.098 10.525 7.739 1.00 96.12 211 GLN A C 1
ATOM 1466 O O . GLN A 1 211 ? 13.643 10.335 6.649 1.00 96.12 211 GLN A O 1
ATOM 1471 N N . HIS A 1 212 ? 13.761 11.056 8.774 1.00 96.25 212 HIS A N 1
ATOM 1472 C CA . HIS A 1 212 ? 15.176 11.424 8.722 1.00 96.25 212 HIS A CA 1
ATOM 1473 C C . HIS A 1 212 ? 16.063 10.201 8.451 1.00 96.25 212 HIS A C 1
ATOM 1475 O O . HIS A 1 212 ? 15.858 9.127 9.021 1.00 96.25 212 HIS A O 1
ATOM 1481 N N . ARG A 1 213 ? 17.089 10.381 7.611 1.00 95.06 213 ARG A N 1
ATOM 1482 C CA . ARG A 1 213 ? 18.146 9.394 7.358 1.00 95.06 213 ARG A CA 1
ATOM 1483 C C . ARG A 1 213 ? 19.497 9.967 7.755 1.00 95.06 213 ARG A C 1
ATOM 1485 O O . ARG A 1 213 ? 19.828 11.070 7.327 1.00 95.06 213 ARG A O 1
ATOM 1492 N N . PHE A 1 214 ? 20.290 9.194 8.492 1.00 92.75 214 PHE A N 1
ATOM 1493 C CA . PHE A 1 214 ? 21.646 9.602 8.858 1.00 92.75 214 PHE A CA 1
ATOM 1494 C C . PHE A 1 214 ? 22.518 9.797 7.610 1.00 92.75 214 PHE A C 1
ATOM 1496 O O . PHE A 1 214 ? 22.545 8.948 6.714 1.00 92.75 214 PHE A O 1
ATOM 1503 N N . ALA A 1 215 ? 23.250 10.909 7.559 1.00 88.19 215 ALA A N 1
ATOM 1504 C CA . ALA A 1 215 ? 24.252 11.160 6.528 1.00 88.19 215 ALA A CA 1
ATOM 1505 C C . ALA A 1 215 ? 25.519 10.317 6.762 1.00 88.19 215 ALA A C 1
ATOM 1507 O O . ALA A 1 215 ? 25.798 9.901 7.881 1.00 88.19 215 ALA A O 1
ATOM 1508 N N . LEU A 1 216 ? 26.314 10.107 5.709 1.00 78.06 216 LEU A N 1
ATOM 1509 C CA . LEU A 1 216 ? 27.651 9.514 5.827 1.00 78.06 216 LEU A CA 1
ATOM 1510 C C . LEU A 1 216 ? 28.590 10.467 6.580 1.00 78.06 216 LEU A C 1
ATOM 1512 O O . LEU A 1 216 ? 28.887 11.558 6.080 1.00 78.06 216 LEU A O 1
ATOM 1516 N N . VAL A 1 217 ? 29.119 10.034 7.729 1.00 71.25 217 VAL A N 1
ATOM 1517 C CA . VAL A 1 217 ? 30.192 10.755 8.431 1.00 71.25 217 VAL A CA 1
ATOM 1518 C C . VAL A 1 217 ? 31.377 10.997 7.483 1.00 71.25 217 VAL A C 1
ATOM 1520 O O . VAL A 1 217 ? 31.949 10.062 6.926 1.00 71.25 217 VAL A O 1
ATOM 1523 N N . GLY A 1 218 ? 31.762 12.267 7.309 1.00 60.16 218 GLY A N 1
ATOM 1524 C CA . GLY A 1 218 ? 32.939 12.669 6.524 1.00 60.16 218 GLY A CA 1
ATOM 1525 C C . GLY A 1 218 ? 32.667 13.438 5.224 1.00 60.16 218 GLY A C 1
ATOM 1526 O O . GLY A 1 218 ? 33.623 13.892 4.599 1.00 60.16 218 GLY A O 1
ATOM 1527 N N . LYS A 1 219 ? 31.405 13.659 4.825 1.00 43.44 219 LYS A N 1
ATOM 1528 C CA . LYS A 1 219 ? 31.056 14.702 3.837 1.00 43.44 219 LYS A CA 1
ATOM 1529 C C . LYS A 1 219 ? 30.336 15.866 4.531 1.00 43.44 219 LYS A C 1
ATOM 1531 O O . LYS A 1 219 ? 29.361 15.604 5.231 1.00 43.44 219 LYS A O 1
ATOM 1536 N N . PRO A 1 220 ? 30.766 17.131 4.348 1.00 40.72 220 PRO A N 1
ATOM 1537 C CA . PRO A 1 220 ? 30.010 18.275 4.848 1.00 40.72 220 PRO A CA 1
ATOM 1538 C C . PRO A 1 220 ? 28.670 18.375 4.111 1.00 40.72 220 PRO A C 1
ATOM 1540 O O . PRO A 1 220 ? 28.611 18.194 2.890 1.00 40.72 220 PRO A O 1
ATOM 1543 N N . ASP A 1 221 ? 27.597 18.653 4.851 1.00 40.72 221 ASP A N 1
ATOM 1544 C CA . ASP A 1 221 ? 26.261 18.790 4.276 1.00 40.72 221 ASP A CA 1
ATOM 1545 C C . ASP A 1 221 ? 26.185 20.060 3.414 1.00 40.72 221 ASP A C 1
ATOM 1547 O O . ASP A 1 221 ? 26.398 21.177 3.890 1.00 40.72 221 ASP A O 1
ATOM 1551 N N . ARG A 1 222 ? 25.861 19.890 2.127 1.00 49.88 222 ARG A N 1
ATOM 1552 C CA . ARG A 1 222 ? 25.733 20.999 1.171 1.00 49.88 222 ARG A CA 1
ATOM 1553 C C . ARG A 1 222 ? 24.548 21.924 1.467 1.00 49.88 222 ARG A C 1
ATOM 1555 O O . ARG A 1 222 ? 24.448 22.961 0.829 1.00 49.88 222 ARG A O 1
ATOM 1562 N N . ARG A 1 223 ? 23.675 21.586 2.424 1.00 45.44 223 ARG A N 1
ATOM 1563 C CA . ARG A 1 223 ? 22.534 22.421 2.845 1.00 45.44 223 ARG A CA 1
ATOM 1564 C C . ARG A 1 223 ? 22.874 23.476 3.906 1.00 45.44 223 ARG A C 1
ATOM 1566 O O . ARG A 1 223 ? 21.999 24.247 4.279 1.00 45.44 223 ARG A O 1
ATOM 1573 N N . ALA A 1 224 ? 24.118 23.528 4.388 1.00 40.97 224 ALA A N 1
ATOM 1574 C CA . ALA A 1 224 ? 24.551 24.435 5.457 1.00 40.97 224 ALA A CA 1
ATOM 1575 C C . ALA A 1 224 ? 25.366 25.659 4.971 1.00 40.97 224 ALA A C 1
ATOM 1577 O O . ALA A 1 224 ? 26.078 26.265 5.771 1.00 40.97 224 ALA A O 1
ATOM 1578 N N . ALA A 1 225 ? 25.321 25.997 3.673 1.00 39.91 225 ALA A N 1
ATOM 1579 C CA . ALA A 1 225 ? 26.255 26.953 3.059 1.00 39.91 225 ALA A CA 1
ATOM 1580 C C . ALA A 1 225 ? 25.645 27.958 2.051 1.00 39.91 225 ALA A C 1
ATOM 1582 O O . ALA A 1 225 ? 26.397 28.570 1.297 1.00 39.91 225 ALA A O 1
ATOM 1583 N N . ASP A 1 226 ? 24.326 28.181 2.061 1.00 38.22 226 ASP A N 1
ATOM 1584 C CA . ASP A 1 226 ? 23.685 29.263 1.293 1.00 38.22 226 ASP A CA 1
ATOM 1585 C C . ASP A 1 226 ? 23.328 30.435 2.222 1.00 38.22 226 ASP A C 1
ATOM 1587 O O . ASP A 1 226 ? 22.420 30.342 3.047 1.00 38.22 226 ASP A O 1
ATOM 1591 N N . GLY A 1 227 ? 24.079 31.539 2.117 1.00 38.06 227 GLY A N 1
ATOM 1592 C CA . GLY A 1 227 ? 23.968 32.676 3.046 1.00 38.06 227 GLY A CA 1
ATOM 1593 C C . GLY A 1 227 ? 24.604 34.000 2.597 1.00 38.06 227 GLY A C 1
ATOM 1594 O O . GLY A 1 227 ? 24.704 34.920 3.405 1.00 38.06 227 GLY A O 1
ATOM 1595 N N . ILE A 1 228 ? 25.033 34.117 1.335 1.00 32.44 228 ILE A N 1
ATOM 1596 C CA . ILE A 1 228 ? 25.507 35.359 0.690 1.00 32.44 228 ILE A CA 1
ATOM 1597 C C . ILE A 1 228 ? 24.934 35.386 -0.745 1.00 32.44 228 ILE A C 1
ATOM 1599 O O . ILE A 1 228 ? 24.874 34.328 -1.372 1.00 32.44 228 ILE A O 1
ATOM 1603 N N . PRO A 1 229 ? 24.455 36.537 -1.265 1.00 31.50 229 PRO A N 1
ATOM 1604 C CA . PRO A 1 229 ? 23.719 36.592 -2.530 1.00 31.50 229 PRO A CA 1
ATOM 1605 C C . PRO A 1 229 ? 24.597 36.479 -3.787 1.00 31.50 229 PRO A C 1
ATOM 1607 O O . PRO A 1 229 ? 25.797 36.743 -3.774 1.00 31.50 229 PRO A O 1
ATOM 1610 N N . VAL A 1 230 ? 23.950 36.128 -4.901 1.00 33.28 230 VAL A N 1
ATOM 1611 C CA . VAL A 1 230 ? 24.565 35.919 -6.222 1.00 33.28 230 VAL A CA 1
ATOM 1612 C C . VAL A 1 230 ? 24.864 37.246 -6.930 1.00 33.28 230 VAL A C 1
ATOM 1614 O O . VAL A 1 230 ? 23.970 38.078 -7.079 1.00 33.28 230 VAL A O 1
ATOM 1617 N N . SER A 1 231 ? 26.071 37.394 -7.490 1.00 27.02 231 SER A N 1
ATOM 1618 C CA . SER A 1 231 ? 26.375 38.422 -8.498 1.00 27.02 231 SER A CA 1
ATOM 1619 C C . SER A 1 231 ? 27.276 37.898 -9.631 1.00 27.02 231 SER A C 1
ATOM 1621 O O . SER A 1 231 ? 28.435 37.576 -9.397 1.00 27.02 231 SER A O 1
ATOM 1623 N N . SER A 1 232 ? 26.721 37.853 -10.847 1.00 29.56 232 SER A N 1
ATOM 1624 C CA . SER A 1 232 ? 27.355 38.094 -12.166 1.00 29.56 232 SER A CA 1
ATOM 1625 C C . SER A 1 232 ? 28.842 37.757 -12.438 1.00 29.56 232 SER A C 1
ATOM 1627 O O . SER A 1 232 ? 29.726 38.461 -11.958 1.00 29.56 232 SER A O 1
ATOM 1629 N N . GLY A 1 233 ? 29.069 36.883 -13.436 1.00 27.58 233 GLY A N 1
ATOM 1630 C CA . GLY A 1 233 ? 30.297 36.802 -14.265 1.00 27.58 233 GLY A CA 1
ATOM 1631 C C . GLY A 1 233 ? 31.460 36.027 -13.625 1.00 27.58 233 GLY A C 1
ATOM 1632 O O . GLY A 1 233 ? 31.694 36.149 -12.437 1.00 27.58 233 GLY A O 1
ATOM 1633 N N . GLU A 1 234 ? 32.233 35.184 -14.310 1.00 28.16 234 GLU A N 1
ATOM 1634 C CA . GLU A 1 234 ? 32.652 35.171 -15.720 1.00 28.16 234 GLU A CA 1
ATOM 1635 C C . GLU A 1 234 ? 32.894 33.731 -16.237 1.00 28.16 234 GLU A C 1
ATOM 1637 O O . GLU A 1 234 ? 32.804 32.749 -15.500 1.00 28.16 234 GLU A O 1
ATOM 1642 N N . SER A 1 235 ? 33.206 33.590 -17.529 1.00 28.58 235 SER A N 1
ATOM 1643 C CA . SER A 1 235 ? 33.544 32.316 -18.178 1.00 28.58 235 SER A CA 1
ATOM 1644 C C . SER A 1 235 ? 34.982 31.864 -17.900 1.00 28.58 235 SER A C 1
ATOM 1646 O O . SER A 1 235 ? 35.901 32.670 -18.036 1.00 28.58 235 SER A O 1
ATOM 1648 N N . PHE A 1 236 ? 35.207 30.562 -17.680 1.00 26.16 236 PHE A N 1
ATOM 1649 C CA . PHE A 1 236 ? 36.553 29.977 -17.739 1.00 26.16 236 PHE A CA 1
ATOM 1650 C C . PHE A 1 236 ? 36.630 28.777 -18.691 1.00 26.16 236 PHE A C 1
ATOM 1652 O O . PHE A 1 236 ? 35.723 27.948 -18.751 1.00 26.16 236 PHE A O 1
ATOM 1659 N N . VAL A 1 237 ? 37.718 28.713 -19.460 1.00 27.11 237 VAL A N 1
ATOM 1660 C CA . VAL A 1 237 ? 37.919 27.775 -20.576 1.00 27.11 237 VAL A CA 1
ATOM 1661 C C . VAL A 1 237 ? 38.668 26.525 -20.106 1.00 27.11 237 VAL A C 1
ATOM 1663 O O . VAL A 1 237 ? 39.630 26.628 -19.348 1.00 27.11 237 VAL A O 1
ATOM 1666 N N . GLN A 1 238 ? 38.271 25.345 -20.594 1.00 29.88 238 GLN A N 1
ATOM 1667 C CA . GLN A 1 238 ? 39.067 24.121 -20.452 1.00 29.88 238 GLN A CA 1
ATOM 1668 C C . GLN A 1 238 ? 40.127 24.024 -21.565 1.00 29.88 238 GLN A C 1
ATOM 1670 O O . GLN A 1 238 ? 39.757 24.019 -22.741 1.00 29.88 238 GLN A O 1
ATOM 1675 N N . PRO A 1 239 ? 41.424 23.873 -21.241 1.00 29.52 239 PRO A N 1
ATOM 1676 C CA . PRO A 1 239 ? 42.398 23.291 -22.156 1.00 29.52 239 PRO A CA 1
ATOM 1677 C C . PRO A 1 239 ? 42.303 21.755 -22.122 1.00 29.52 239 PRO A C 1
ATOM 1679 O O . PRO A 1 239 ? 42.051 21.162 -21.072 1.00 29.52 239 PRO A O 1
ATOM 1682 N N . ALA A 1 240 ? 42.528 21.102 -23.262 1.00 29.05 240 ALA A N 1
ATOM 1683 C CA . ALA A 1 240 ? 42.480 19.644 -23.387 1.00 29.05 240 ALA A CA 1
ATOM 1684 C C . ALA A 1 240 ? 43.884 19.012 -23.432 1.00 29.05 240 ALA A C 1
ATOM 1686 O O . ALA A 1 240 ? 44.814 19.609 -23.970 1.00 29.05 240 ALA A O 1
ATOM 1687 N N . GLY A 1 241 ? 43.992 17.763 -22.963 1.00 29.14 241 GLY A N 1
ATOM 1688 C CA . GLY A 1 241 ? 45.089 16.846 -23.303 1.00 29.14 241 GLY A CA 1
ATOM 1689 C C . GLY A 1 241 ? 46.218 16.699 -22.275 1.00 29.14 241 GLY A C 1
ATOM 1690 O O . GLY A 1 241 ? 47.167 17.475 -22.269 1.00 29.14 241 GLY A O 1
ATOM 1691 N N . ALA A 1 242 ? 46.168 15.615 -21.494 1.00 28.28 242 ALA A N 1
ATOM 1692 C CA . ALA A 1 242 ? 47.338 14.918 -20.949 1.00 28.28 242 ALA A CA 1
ATOM 1693 C C . ALA A 1 242 ? 46.980 13.438 -20.687 1.00 28.28 242 ALA A C 1
ATOM 1695 O O . ALA A 1 242 ? 45.825 13.116 -20.414 1.00 28.28 242 ALA A O 1
ATOM 1696 N N . GLU A 1 243 ? 47.960 12.549 -20.837 1.00 26.59 243 GLU A N 1
ATOM 1697 C CA . GLU A 1 243 ? 47.810 11.093 -21.002 1.00 26.59 243 GLU A CA 1
ATOM 1698 C C . GLU A 1 243 ? 47.293 10.321 -19.767 1.00 26.59 243 GLU A C 1
ATOM 1700 O O . GLU A 1 243 ? 47.374 10.783 -18.629 1.00 26.59 243 GLU A O 1
ATOM 1705 N N . VAL A 1 244 ? 46.820 9.086 -19.997 1.00 39.28 244 VAL A N 1
ATOM 1706 C CA . VAL A 1 244 ? 46.402 8.121 -18.961 1.00 39.28 244 VAL A CA 1
ATOM 1707 C C . VAL A 1 244 ? 47.495 7.070 -18.724 1.00 39.28 244 VAL A C 1
ATOM 1709 O O . VAL A 1 244 ? 47.787 6.301 -19.641 1.00 39.28 244 VAL A O 1
ATOM 1712 N N . PRO A 1 245 ? 48.031 6.943 -17.493 1.00 33.22 245 PRO A N 1
ATOM 1713 C CA . PRO A 1 245 ? 48.854 5.795 -17.124 1.00 33.22 245 PRO A CA 1
ATOM 1714 C C . PRO A 1 245 ? 48.403 5.080 -15.833 1.00 33.22 245 PRO A C 1
ATOM 1716 O O . PRO A 1 245 ? 48.460 5.637 -14.738 1.00 33.22 245 PRO A O 1
ATOM 1719 N N . GLY A 1 246 ? 48.122 3.779 -15.961 1.00 28.09 246 GLY A N 1
ATOM 1720 C CA . GLY A 1 246 ? 48.384 2.783 -14.912 1.00 28.09 246 GLY A CA 1
ATOM 1721 C C . GLY A 1 246 ? 47.299 2.540 -13.853 1.00 28.09 246 GLY A C 1
ATOM 1722 O O . GLY A 1 246 ? 46.979 3.410 -13.048 1.00 28.09 246 GLY A O 1
ATOM 1723 N N . ASP A 1 247 ? 46.844 1.282 -13.791 1.00 39.28 247 ASP A N 1
ATOM 1724 C CA . ASP A 1 247 ? 46.080 0.670 -12.690 1.00 39.28 247 ASP A CA 1
ATOM 1725 C C . ASP A 1 247 ? 46.701 0.977 -11.313 1.00 39.28 247 ASP A C 1
ATOM 1727 O O . ASP A 1 247 ? 47.597 0.283 -10.827 1.00 39.28 247 ASP A O 1
ATOM 1731 N N . ARG A 1 248 ? 46.204 2.032 -10.659 1.00 32.03 248 ARG A N 1
ATOM 1732 C CA . ARG A 1 248 ? 46.393 2.248 -9.226 1.00 32.03 248 ARG A CA 1
ATOM 1733 C C . ARG A 1 248 ? 45.199 1.682 -8.483 1.00 32.03 248 ARG A C 1
ATOM 1735 O O . ARG A 1 248 ? 44.254 2.404 -8.167 1.00 32.03 248 ARG A O 1
ATOM 1742 N N . ARG A 1 249 ? 45.308 0.402 -8.123 1.00 34.44 249 ARG A N 1
ATOM 1743 C CA . ARG A 1 249 ? 44.520 -0.213 -7.050 1.00 34.44 249 ARG A CA 1
ATOM 1744 C C . ARG A 1 249 ? 44.491 0.738 -5.857 1.00 34.44 249 ARG A C 1
ATOM 1746 O O . ARG A 1 249 ? 45.520 0.961 -5.217 1.00 34.44 249 ARG A O 1
ATOM 1753 N N . ILE A 1 250 ? 43.323 1.308 -5.569 1.00 37.31 250 ILE A N 1
ATOM 1754 C CA . ILE A 1 250 ? 43.133 2.150 -4.390 1.00 37.31 250 ILE A CA 1
ATOM 1755 C C . ILE A 1 250 ? 43.204 1.218 -3.184 1.00 37.31 250 ILE A C 1
ATOM 1757 O O . ILE A 1 250 ? 42.230 0.553 -2.837 1.00 37.31 250 ILE A O 1
ATOM 1761 N N . ALA A 1 251 ? 44.389 1.133 -2.578 1.00 32.00 251 ALA A N 1
ATOM 1762 C CA . ALA A 1 251 ? 44.580 0.417 -1.330 1.00 32.00 251 ALA A CA 1
ATOM 1763 C C . ALA A 1 251 ? 43.619 1.011 -0.294 1.00 32.00 251 ALA A C 1
ATOM 1765 O O . ALA A 1 251 ? 43.662 2.211 -0.013 1.00 32.00 251 ALA A O 1
ATOM 1766 N N . SER A 1 252 ? 42.727 0.177 0.237 1.00 38.72 252 SER A N 1
ATOM 1767 C CA . SER A 1 252 ? 41.674 0.591 1.158 1.00 38.72 252 SER A CA 1
ATOM 1768 C C . SER A 1 252 ? 42.269 0.965 2.517 1.00 38.72 252 SER A C 1
ATOM 1770 O O . SER A 1 252 ? 42.307 0.153 3.443 1.00 38.72 252 SER A O 1
ATOM 1772 N N . VAL A 1 253 ? 42.746 2.207 2.633 1.00 38.78 253 VAL A N 1
ATOM 1773 C CA . VAL A 1 253 ? 43.046 2.841 3.921 1.00 38.78 253 VAL A CA 1
ATOM 1774 C C . VAL A 1 253 ? 41.787 2.736 4.781 1.00 38.78 253 VAL A C 1
ATOM 1776 O O . VAL A 1 253 ? 40.701 3.079 4.317 1.00 38.78 253 VAL A O 1
ATOM 1779 N N . GLY A 1 254 ? 41.930 2.203 5.997 1.00 44.75 254 GLY A N 1
ATOM 1780 C CA . GLY A 1 254 ? 40.827 1.695 6.819 1.00 44.75 254 GLY A CA 1
ATOM 1781 C C . GLY A 1 254 ? 39.846 2.754 7.327 1.00 44.75 254 GLY A C 1
ATOM 1782 O O . GLY A 1 254 ? 39.831 3.070 8.515 1.00 44.75 254 GLY A O 1
ATOM 1783 N N . GLY A 1 255 ? 38.998 3.274 6.441 1.00 46.28 255 GLY A N 1
ATOM 1784 C CA . GLY A 1 255 ? 37.810 4.030 6.808 1.00 46.28 255 GLY A CA 1
ATOM 1785 C C . GLY A 1 255 ? 36.835 3.124 7.553 1.00 46.28 255 GLY A C 1
ATOM 1786 O O . GLY A 1 255 ? 36.428 2.085 7.036 1.00 46.28 255 GLY A O 1
ATOM 1787 N N . LYS A 1 256 ? 36.461 3.508 8.777 1.00 58.84 256 LYS A N 1
ATOM 1788 C CA . LYS A 1 256 ? 35.407 2.815 9.525 1.00 58.84 256 LYS A CA 1
ATOM 1789 C C . LYS A 1 256 ? 34.099 2.924 8.743 1.00 58.84 256 LYS A C 1
ATOM 1791 O O . LYS A 1 256 ? 33.667 4.036 8.447 1.00 58.84 256 LYS A O 1
ATOM 1796 N N . HIS A 1 257 ? 33.472 1.790 8.444 1.00 71.38 257 HIS A N 1
ATOM 1797 C CA . HIS A 1 257 ? 32.095 1.777 7.964 1.00 71.38 257 HIS A CA 1
ATOM 1798 C C . HIS A 1 257 ? 31.196 2.366 9.057 1.00 71.38 257 HIS A C 1
ATOM 1800 O O . HIS A 1 257 ? 31.176 1.859 10.178 1.00 71.38 257 HIS A O 1
ATOM 1806 N N . ASP A 1 258 ? 30.481 3.441 8.742 1.00 83.62 258 ASP A N 1
ATOM 1807 C CA . ASP A 1 258 ? 29.485 4.041 9.627 1.00 83.62 258 ASP A CA 1
ATOM 1808 C C . ASP A 1 258 ? 28.222 3.158 9.622 1.00 83.62 258 ASP A C 1
ATOM 1810 O O . ASP A 1 258 ? 27.565 3.061 8.582 1.00 83.62 258 ASP A O 1
ATOM 1814 N N . PRO A 1 259 ? 27.878 2.478 10.734 1.00 84.75 259 PRO A N 1
ATOM 1815 C CA . PRO A 1 259 ? 26.743 1.560 10.770 1.00 84.75 259 PRO A CA 1
ATOM 1816 C C . PRO A 1 259 ? 25.388 2.279 10.712 1.00 84.75 259 PRO A C 1
ATOM 1818 O O . PRO A 1 259 ? 24.387 1.644 10.402 1.00 84.75 259 PRO A O 1
ATOM 1821 N N . LEU A 1 260 ? 25.323 3.588 10.986 1.00 88.38 260 LEU A N 1
ATOM 1822 C CA . LEU A 1 260 ? 24.067 4.342 10.940 1.00 88.38 260 LEU A CA 1
ATOM 1823 C C . LEU A 1 260 ? 23.796 4.942 9.553 1.00 88.38 260 LEU A C 1
ATOM 1825 O O . LEU A 1 260 ? 22.637 5.182 9.211 1.00 88.38 260 LEU A O 1
ATOM 1829 N N . ALA A 1 261 ? 24.825 5.146 8.727 1.00 90.44 261 ALA A N 1
ATOM 1830 C CA . ALA A 1 261 ? 24.721 5.845 7.447 1.00 90.44 261 ALA A CA 1
ATOM 1831 C C . ALA A 1 261 ? 23.608 5.302 6.523 1.00 90.44 261 ALA A C 1
ATOM 1833 O O . ALA A 1 261 ? 23.585 4.140 6.108 1.00 90.44 261 ALA A O 1
ATOM 1834 N N . GLY A 1 262 ? 22.666 6.172 6.156 1.00 88.50 262 GLY A N 1
ATOM 1835 C CA . GLY A 1 262 ? 21.518 5.858 5.303 1.00 88.50 262 GLY A CA 1
ATOM 1836 C C . GLY A 1 262 ? 20.363 5.114 5.990 1.00 88.50 262 GLY A C 1
ATOM 1837 O O . GLY A 1 262 ? 19.291 5.001 5.381 1.00 88.50 262 GLY A O 1
ATOM 1838 N N . HIS A 1 263 ? 20.520 4.650 7.239 1.00 92.50 263 HIS A N 1
ATOM 1839 C CA . HIS A 1 263 ? 19.386 4.142 8.015 1.00 92.50 263 HIS A CA 1
ATOM 1840 C C . HIS A 1 263 ? 18.399 5.276 8.287 1.00 92.50 263 HIS A C 1
ATOM 1842 O O . HIS A 1 263 ? 18.800 6.404 8.579 1.00 92.50 263 HIS A O 1
ATOM 1848 N N . ALA A 1 264 ? 17.103 4.979 8.165 1.00 94.50 264 ALA A N 1
ATOM 1849 C CA . ALA A 1 264 ? 16.063 5.895 8.619 1.00 94.50 264 ALA A CA 1
ATOM 1850 C C . ALA A 1 264 ? 15.898 5.761 10.136 1.00 94.50 264 ALA A C 1
ATOM 1852 O O . ALA A 1 264 ? 15.838 4.637 10.637 1.00 94.50 264 ALA A O 1
ATOM 1853 N N . VAL A 1 265 ? 15.769 6.871 10.865 1.00 96.38 265 VAL A N 1
ATOM 1854 C CA . VAL A 1 265 ? 15.580 6.835 12.329 1.00 96.38 265 VAL A CA 1
ATOM 1855 C C . VAL A 1 265 ? 14.316 6.050 12.679 1.00 96.38 265 VAL A C 1
ATOM 1857 O O . VAL A 1 265 ? 14.347 5.204 13.567 1.00 96.38 265 VAL A O 1
ATOM 1860 N N . GLY A 1 266 ? 13.231 6.238 11.920 1.00 96.19 266 GLY A N 1
ATOM 1861 C CA . GLY A 1 266 ? 11.992 5.484 12.112 1.00 96.19 266 GLY A CA 1
ATOM 1862 C C . GLY A 1 266 ? 12.112 3.983 11.822 1.00 96.19 266 GLY A C 1
ATOM 1863 O O . GLY A 1 266 ? 11.371 3.208 12.412 1.00 96.19 266 GLY A O 1
ATOM 1864 N N . ASN A 1 267 ? 13.059 3.550 10.975 1.00 95.31 267 ASN A N 1
ATOM 1865 C CA . ASN A 1 267 ? 13.325 2.117 10.785 1.00 95.31 267 ASN A CA 1
ATOM 1866 C C . ASN A 1 267 ? 13.959 1.516 12.050 1.00 95.31 267 ASN A C 1
ATOM 1868 O O . ASN A 1 267 ? 13.594 0.416 12.448 1.00 95.31 267 ASN A O 1
ATOM 1872 N N . LEU A 1 268 ? 14.888 2.241 12.686 1.00 94.75 268 LEU A N 1
ATOM 1873 C CA . LEU A 1 268 ? 15.518 1.805 13.937 1.00 94.75 268 LEU A CA 1
ATOM 1874 C C . LEU A 1 268 ? 14.534 1.849 15.114 1.00 94.75 268 LEU A C 1
ATOM 1876 O O . LEU A 1 268 ? 14.538 0.941 15.937 1.00 94.75 268 LEU A O 1
ATOM 1880 N N . LEU A 1 269 ? 13.669 2.870 15.172 1.00 96.12 269 LEU A N 1
ATOM 1881 C CA . LEU A 1 269 ? 12.627 2.973 16.195 1.00 96.12 269 LEU A CA 1
ATOM 1882 C C . LEU A 1 269 ? 11.625 1.818 16.103 1.00 96.12 269 LEU A C 1
ATOM 1884 O O . LEU A 1 269 ? 11.340 1.202 17.122 1.00 96.12 269 LEU A O 1
ATOM 1888 N N . LEU A 1 270 ? 11.104 1.514 14.908 1.00 95.81 270 LEU A N 1
ATOM 1889 C CA . LEU A 1 270 ? 10.117 0.443 14.746 1.00 95.81 270 LEU A CA 1
ATOM 1890 C C . LEU A 1 270 ? 10.686 -0.924 15.129 1.00 95.81 270 LEU A C 1
ATOM 1892 O O . LEU A 1 270 ? 10.023 -1.650 15.858 1.00 95.81 270 LEU A O 1
ATOM 1896 N N . LEU A 1 271 ? 11.920 -1.246 14.728 1.00 93.38 271 LEU A N 1
ATOM 1897 C CA . LEU A 1 271 ? 12.574 -2.485 15.170 1.00 93.38 271 LEU A CA 1
ATOM 1898 C C . LEU A 1 271 ? 12.818 -2.480 16.684 1.00 93.38 271 LEU A C 1
ATOM 1900 O O . LEU A 1 271 ? 12.542 -3.472 17.341 1.00 93.38 271 LEU A O 1
ATOM 1904 N N . GLY A 1 272 ? 13.243 -1.354 17.265 1.00 94.94 272 GLY A N 1
ATOM 1905 C CA . GLY A 1 272 ? 13.391 -1.226 18.718 1.00 94.94 272 GLY A CA 1
ATOM 1906 C C . GLY A 1 272 ? 12.078 -1.420 19.488 1.00 94.94 272 GLY A C 1
ATOM 1907 O O . GLY A 1 272 ? 12.092 -2.011 20.562 1.00 94.94 272 GLY A O 1
ATOM 1908 N N . LEU A 1 273 ? 10.942 -0.976 18.939 1.00 95.94 273 LEU A N 1
ATOM 1909 C CA . LEU A 1 273 ? 9.611 -1.230 19.503 1.00 95.94 273 LEU A CA 1
ATOM 1910 C C . LEU A 1 273 ? 9.185 -2.697 19.323 1.00 95.94 273 LEU A C 1
ATOM 1912 O O . LEU A 1 273 ? 8.654 -3.283 20.261 1.00 95.94 273 LEU A O 1
ATOM 1916 N N . MET A 1 274 ? 9.469 -3.311 18.169 1.00 94.19 274 MET A N 1
ATOM 1917 C CA . MET A 1 274 ? 9.212 -4.738 17.915 1.00 94.19 274 MET A CA 1
ATOM 1918 C C . MET A 1 274 ? 10.045 -5.645 18.839 1.00 94.19 274 MET A C 1
ATOM 1920 O O . MET A 1 274 ? 9.508 -6.593 19.404 1.00 94.19 274 MET A O 1
ATOM 1924 N N . GLU A 1 275 ? 11.328 -5.331 19.049 1.00 93.06 275 GLU A N 1
ATOM 1925 C CA . GLU A 1 275 ? 12.219 -6.028 19.992 1.00 93.06 275 GLU A CA 1
ATOM 1926 C C . GLU A 1 275 ? 11.797 -5.831 21.460 1.00 93.06 275 GLU A C 1
ATOM 1928 O O . GLU A 1 275 ? 11.976 -6.738 22.270 1.00 93.06 275 GLU A O 1
ATOM 1933 N N . LEU A 1 276 ? 11.242 -4.663 21.811 1.00 95.56 276 LEU A N 1
ATOM 1934 C CA . LEU A 1 276 ? 10.841 -4.322 23.182 1.00 95.56 276 LEU A CA 1
ATOM 1935 C C . LEU A 1 276 ? 9.485 -4.916 23.590 1.00 95.56 276 LEU A C 1
ATOM 1937 O O . LEU A 1 276 ? 9.328 -5.315 24.743 1.00 95.56 276 LEU A O 1
ATOM 1941 N N . LEU A 1 277 ? 8.509 -4.930 22.678 1.00 95.25 277 LEU A N 1
ATOM 1942 C CA . LEU A 1 277 ? 7.132 -5.362 22.951 1.00 95.25 277 LEU A CA 1
ATOM 1943 C C . LEU A 1 277 ? 6.887 -6.829 22.566 1.00 95.25 277 LEU A C 1
ATOM 1945 O O . LEU A 1 277 ? 6.058 -7.496 23.174 1.00 95.25 277 LEU A O 1
ATOM 1949 N N . GLY A 1 278 ? 7.616 -7.355 21.577 1.00 92.94 278 GLY A N 1
ATOM 1950 C CA . GLY A 1 278 ? 7.460 -8.725 21.079 1.00 92.94 278 GLY A CA 1
ATOM 1951 C C . GLY A 1 278 ? 6.325 -8.919 20.064 1.00 92.94 278 GLY A C 1
ATOM 1952 O O . GLY A 1 278 ? 6.360 -9.902 19.325 1.00 92.94 278 GLY A O 1
ATOM 1953 N N . ASP A 1 279 ? 5.377 -7.981 19.964 1.00 93.50 279 ASP A N 1
ATOM 1954 C CA . ASP A 1 279 ? 4.339 -7.950 18.925 1.00 93.50 279 ASP A CA 1
ATOM 1955 C C . ASP A 1 279 ? 4.556 -6.768 17.952 1.00 93.50 279 ASP A C 1
ATOM 1957 O O . ASP A 1 279 ? 4.564 -5.602 18.371 1.00 93.50 279 ASP A O 1
ATOM 1961 N N . PRO A 1 280 ? 4.709 -7.021 16.635 1.00 94.25 280 PRO A N 1
ATOM 1962 C CA . PRO A 1 280 ? 4.739 -5.967 15.631 1.00 94.25 280 PRO A CA 1
ATOM 1963 C C . PRO A 1 280 ? 3.477 -5.102 15.550 1.00 94.25 280 PRO A C 1
ATOM 1965 O O . PRO A 1 280 ? 3.586 -3.958 15.117 1.00 94.25 280 PRO A O 1
ATOM 1968 N N . VAL A 1 281 ? 2.301 -5.595 15.948 1.00 97.25 281 VAL A N 1
ATOM 1969 C CA . VAL A 1 281 ? 1.058 -4.810 15.963 1.00 97.25 281 VAL A CA 1
ATOM 1970 C C . VAL A 1 281 ? 1.104 -3.766 17.078 1.00 97.25 281 VAL A C 1
ATOM 1972 O O . VAL A 1 281 ? 0.964 -2.580 16.784 1.00 97.25 281 VAL A O 1
ATOM 1975 N N . GLU A 1 282 ? 1.413 -4.158 18.320 1.00 97.44 282 GLU A N 1
ATOM 1976 C CA . GLU A 1 282 ? 1.577 -3.207 19.435 1.00 97.44 282 GLU A CA 1
ATOM 1977 C C . GLU A 1 282 ? 2.668 -2.160 19.136 1.00 97.44 282 GLU A C 1
ATOM 1979 O O . GLU A 1 282 ? 2.503 -0.973 19.427 1.00 97.44 282 GLU A O 1
ATOM 1984 N N . ALA A 1 283 ? 3.762 -2.568 18.482 1.00 97.19 283 ALA A N 1
ATOM 1985 C CA . ALA A 1 283 ? 4.823 -1.658 18.045 1.00 97.19 283 ALA A CA 1
ATOM 1986 C C . ALA A 1 283 ? 4.345 -0.609 17.022 1.00 97.19 283 ALA A C 1
ATOM 1988 O O . ALA A 1 283 ? 4.799 0.540 17.056 1.00 97.19 283 ALA A O 1
ATOM 1989 N N . LEU A 1 284 ? 3.424 -0.975 16.125 1.00 98.25 284 LEU A N 1
ATOM 1990 C CA . LEU A 1 284 ? 2.839 -0.066 15.136 1.00 98.25 284 LEU A CA 1
ATOM 1991 C C . LEU A 1 284 ? 1.762 0.836 15.742 1.00 98.25 284 LEU A C 1
ATOM 1993 O O . LEU A 1 284 ? 1.710 2.013 15.390 1.00 98.25 284 LEU A O 1
ATOM 1997 N N . GLU A 1 285 ? 0.959 0.337 16.683 1.00 98.38 285 GLU A N 1
ATOM 1998 C CA . GLU A 1 285 ? 0.009 1.161 17.440 1.00 98.38 285 GLU A CA 1
ATOM 1999 C C . GLU A 1 285 ? 0.742 2.204 18.299 1.00 98.38 285 GLU A C 1
ATOM 2001 O O . GLU A 1 285 ? 0.403 3.390 18.257 1.00 98.38 285 GLU A O 1
ATOM 2006 N N . HIS A 1 286 ? 1.821 1.809 18.985 1.00 98.50 286 HIS A N 1
ATOM 2007 C CA . HIS A 1 286 ? 2.670 2.732 19.742 1.00 98.50 286 HIS A CA 1
ATOM 2008 C C . HIS A 1 286 ? 3.308 3.796 18.834 1.00 98.50 286 HIS A C 1
ATOM 2010 O O . HIS A 1 286 ? 3.234 4.992 19.120 1.00 98.50 286 HIS A O 1
ATOM 2016 N N . ALA A 1 287 ? 3.895 3.389 17.703 1.00 98.31 287 ALA A N 1
ATOM 2017 C CA . ALA A 1 287 ? 4.474 4.324 16.740 1.00 98.31 287 ALA A CA 1
ATOM 2018 C C . ALA A 1 287 ? 3.420 5.230 16.071 1.00 98.31 287 ALA A C 1
ATOM 2020 O O . ALA A 1 287 ? 3.727 6.376 15.745 1.00 98.31 287 ALA A O 1
ATOM 2021 N N . GLY A 1 288 ? 2.183 4.750 15.906 1.00 98.56 288 GLY A N 1
ATOM 2022 C CA . GLY A 1 288 ? 1.035 5.532 15.443 1.00 98.56 288 GLY A CA 1
ATOM 2023 C C . GLY A 1 288 ? 0.628 6.616 16.437 1.00 98.56 288 GLY A C 1
ATOM 2024 O O . GLY A 1 288 ? 0.449 7.770 16.045 1.00 98.56 288 GLY A O 1
ATOM 2025 N N . ALA A 1 289 ? 0.579 6.286 17.730 1.00 98.38 289 ALA A N 1
ATOM 2026 C CA . ALA A 1 289 ? 0.323 7.257 18.792 1.00 98.38 289 ALA A CA 1
ATOM 2027 C C . ALA A 1 289 ? 1.394 8.366 18.845 1.00 98.38 289 ALA A C 1
ATOM 2029 O O . ALA A 1 289 ? 1.060 9.528 19.055 1.00 98.38 289 ALA A O 1
ATOM 2030 N N . MET A 1 290 ?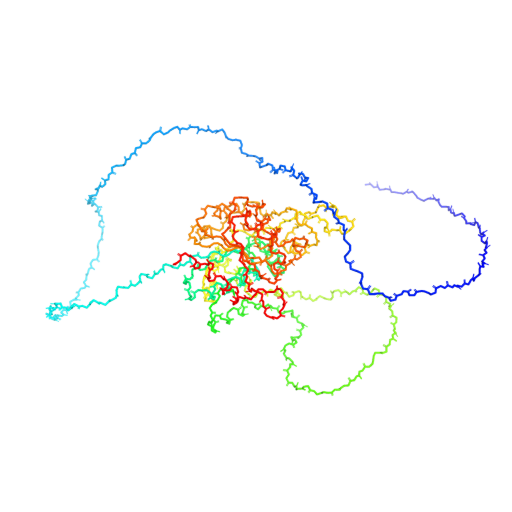 2.667 8.047 18.573 1.00 98.19 290 MET A N 1
ATOM 2031 C CA . MET A 1 290 ? 3.761 9.036 18.526 1.00 98.19 290 MET A CA 1
ATOM 2032 C C . MET A 1 290 ? 3.635 10.078 17.392 1.00 98.19 290 MET A C 1
ATOM 2034 O O . MET A 1 290 ? 4.318 11.108 17.436 1.00 98.19 290 MET A O 1
ATOM 2038 N N . VAL A 1 291 ? 2.805 9.819 16.373 1.00 98.19 291 VAL A N 1
ATOM 2039 C CA . VAL A 1 291 ? 2.589 10.696 15.203 1.00 98.19 291 VAL A CA 1
ATOM 2040 C C . VAL A 1 291 ? 1.128 11.126 15.016 1.00 98.19 291 VAL A C 1
ATOM 2042 O O . VAL A 1 291 ? 0.785 11.631 13.948 1.00 98.19 291 VAL A O 1
ATOM 2045 N N . GLY A 1 292 ? 0.258 10.905 16.006 1.00 98.25 292 GLY A N 1
ATOM 2046 C CA . GLY A 1 292 ? -1.167 11.233 15.889 1.00 98.25 292 GLY A CA 1
ATOM 2047 C C . GLY A 1 292 ? -1.846 10.546 14.699 1.00 98.25 292 GLY A C 1
ATOM 2048 O O . GLY A 1 292 ? -2.592 11.182 13.958 1.00 98.25 292 GLY A O 1
ATOM 2049 N N . ALA A 1 293 ? -1.532 9.271 14.442 1.00 98.25 293 ALA A N 1
ATOM 2050 C CA . ALA A 1 293 ? -2.049 8.554 13.278 1.00 98.25 293 ALA A CA 1
ATOM 2051 C C . ALA A 1 293 ? -3.590 8.485 13.287 1.00 98.25 293 ALA A C 1
ATOM 2053 O O . ALA A 1 293 ? -4.205 7.862 14.152 1.00 98.25 293 ALA A O 1
ATOM 2054 N N . ARG A 1 294 ? -4.223 9.096 12.280 1.00 97.81 294 ARG A N 1
ATOM 2055 C CA . ARG A 1 294 ? -5.676 9.101 12.045 1.00 97.81 294 ARG A CA 1
ATOM 2056 C C . ARG A 1 294 ? -6.114 7.824 11.317 1.00 97.81 294 ARG A C 1
ATOM 2058 O O . ARG A 1 294 ? -6.633 7.867 10.205 1.00 97.81 294 ARG A O 1
ATOM 2065 N N . GLY A 1 295 ? -5.840 6.683 11.940 1.00 97.50 295 GLY A N 1
ATOM 2066 C CA . GLY A 1 295 ? -6.086 5.348 11.400 1.00 97.50 295 GLY A CA 1
ATOM 2067 C C . GLY A 1 295 ? -5.075 4.330 11.926 1.00 97.50 295 GLY A C 1
ATOM 2068 O O . GLY A 1 295 ? -4.145 4.678 12.653 1.00 97.50 295 GLY A O 1
ATOM 2069 N N . ARG A 1 296 ? -5.243 3.063 11.542 1.00 98.25 296 ARG A N 1
ATOM 2070 C CA . ARG A 1 296 ? -4.362 1.951 11.943 1.00 98.25 296 ARG A CA 1
ATOM 2071 C C . ARG A 1 296 ? -3.391 1.571 10.829 1.00 98.25 296 ARG A C 1
ATOM 2073 O O . ARG A 1 296 ? -3.721 1.689 9.650 1.00 98.25 296 ARG A O 1
ATOM 2080 N N . VAL A 1 297 ? -2.219 1.057 11.201 1.00 98.75 297 VAL A N 1
ATOM 2081 C CA . VAL A 1 297 ? -1.246 0.448 10.281 1.00 98.75 297 VAL A CA 1
ATOM 2082 C C . VAL A 1 297 ? -0.974 -0.973 10.742 1.00 98.75 297 VAL A C 1
ATOM 2084 O O . VAL A 1 297 ? -0.514 -1.178 11.860 1.00 98.75 297 VAL A O 1
ATOM 2087 N N . LEU A 1 298 ? -1.253 -1.943 9.877 1.00 98.75 298 LEU A N 1
ATOM 2088 C CA . LEU A 1 298 ? -1.112 -3.369 10.143 1.00 98.75 298 LEU A CA 1
ATOM 2089 C C . LEU A 1 298 ? -0.211 -4.009 9.075 1.00 98.75 298 LEU A C 1
ATOM 2091 O O . LEU A 1 298 ? -0.305 -3.652 7.897 1.00 98.75 298 LEU A O 1
ATOM 2095 N N . PRO A 1 299 ? 0.649 -4.974 9.433 1.00 98.19 299 PRO A N 1
ATOM 2096 C CA . PRO A 1 299 ? 1.358 -5.773 8.444 1.00 98.19 299 PRO A CA 1
ATOM 2097 C C . PRO A 1 299 ? 0.393 -6.763 7.780 1.00 98.19 299 PRO A C 1
ATOM 2099 O O . PRO A 1 299 ? -0.597 -7.167 8.383 1.00 98.19 299 PRO A O 1
ATOM 2102 N N . MET A 1 300 ? 0.687 -7.207 6.558 1.00 97.56 300 MET A N 1
ATOM 2103 C CA . MET A 1 300 ? -0.120 -8.243 5.894 1.00 97.56 300 MET A CA 1
ATOM 2104 C C . MET A 1 300 ? 0.069 -9.652 6.494 1.00 97.56 300 MET A C 1
ATOM 2106 O O . MET A 1 300 ? -0.830 -10.486 6.409 1.00 97.56 300 MET A O 1
ATOM 2110 N N . ALA A 1 301 ? 1.219 -9.915 7.123 1.00 95.88 301 ALA A N 1
ATOM 2111 C CA . ALA A 1 301 ? 1.599 -11.207 7.699 1.00 95.88 301 ALA A CA 1
ATOM 2112 C C . ALA A 1 301 ? 2.401 -11.026 8.998 1.00 95.88 301 ALA A C 1
ATOM 2114 O O . ALA A 1 301 ? 3.057 -9.998 9.179 1.00 95.88 301 ALA A O 1
ATOM 2115 N N . CYS A 1 302 ? 2.393 -12.030 9.881 1.00 88.88 302 CYS A N 1
ATOM 2116 C CA . CYS A 1 302 ? 3.121 -11.976 11.161 1.00 88.88 302 CYS A CA 1
ATOM 2117 C C . CYS A 1 302 ? 4.651 -12.083 11.020 1.00 88.88 302 CYS A C 1
ATOM 2119 O O . CYS A 1 302 ? 5.380 -11.828 11.978 1.00 88.88 302 CYS A O 1
ATOM 2121 N N . HIS A 1 303 ? 5.150 -12.468 9.842 1.00 88.12 303 HIS A N 1
ATOM 2122 C CA . HIS A 1 303 ? 6.573 -12.670 9.564 1.00 88.12 303 HIS A CA 1
ATOM 2123 C C . HIS A 1 303 ? 6.964 -12.029 8.228 1.00 88.12 303 HIS A C 1
ATOM 2125 O O . HIS A 1 303 ? 6.148 -11.931 7.311 1.00 88.12 303 HIS A O 1
ATOM 2131 N N . ALA A 1 304 ? 8.226 -11.611 8.101 1.00 90.19 304 ALA A N 1
ATOM 2132 C CA . ALA A 1 304 ? 8.741 -11.011 6.873 1.00 90.19 304 ALA A CA 1
ATOM 2133 C C . ALA A 1 304 ? 8.755 -12.019 5.713 1.00 90.19 304 ALA A C 1
ATOM 2135 O O . ALA A 1 304 ? 9.295 -13.118 5.851 1.00 90.19 304 ALA A O 1
ATOM 2136 N N . VAL A 1 305 ? 8.245 -11.623 4.543 1.00 92.38 305 VAL A N 1
ATOM 2137 C CA . VAL A 1 305 ? 8.201 -12.490 3.352 1.00 92.38 305 VAL A CA 1
ATOM 2138 C C . VAL A 1 305 ? 9.303 -12.126 2.364 1.00 92.38 305 VAL A C 1
ATOM 2140 O O . VAL A 1 305 ? 9.697 -10.966 2.230 1.00 92.38 305 VAL A O 1
ATOM 2143 N N . GLY A 1 306 ? 9.881 -13.113 1.694 1.00 93.19 306 GLY A N 1
ATOM 2144 C CA . GLY A 1 306 ? 10.573 -12.907 0.427 1.00 93.19 306 GLY A CA 1
ATOM 2145 C C . GLY A 1 306 ? 9.551 -12.732 -0.695 1.00 93.19 306 GLY A C 1
ATOM 2146 O O . GLY A 1 306 ? 8.451 -13.275 -0.614 1.00 93.19 306 GLY A O 1
ATOM 2147 N N . ILE A 1 307 ? 9.924 -11.995 -1.737 1.00 94.94 307 ILE A N 1
ATOM 2148 C CA . ILE A 1 307 ? 9.193 -11.926 -3.008 1.00 94.94 307 ILE A CA 1
ATOM 2149 C C . ILE A 1 307 ? 10.121 -12.491 -4.080 1.00 94.94 307 ILE A C 1
ATOM 2151 O O . ILE A 1 307 ? 11.303 -12.141 -4.109 1.00 94.94 307 ILE A O 1
ATOM 2155 N N . GLU A 1 308 ? 9.606 -13.358 -4.945 1.00 96.19 308 GLU A N 1
ATOM 2156 C CA . GLU A 1 308 ? 10.333 -13.884 -6.101 1.00 96.19 308 GLU A CA 1
ATOM 2157 C C . GLU A 1 308 ? 9.458 -13.825 -7.347 1.00 96.19 308 GLU A C 1
ATOM 2159 O O . GLU A 1 308 ? 8.242 -14.007 -7.266 1.00 96.19 308 GLU A O 1
ATOM 2164 N N . ALA A 1 309 ? 10.091 -13.611 -8.494 1.00 95.62 309 ALA A N 1
ATOM 2165 C CA . ALA A 1 309 ? 9.442 -13.606 -9.793 1.00 95.62 309 ALA A CA 1
ATOM 2166 C C . ALA A 1 309 ? 10.236 -14.466 -10.777 1.00 95.62 309 ALA A C 1
ATOM 2168 O O . ALA A 1 309 ? 11.461 -14.364 -10.828 1.00 95.62 309 ALA A O 1
ATOM 2169 N N . ASP A 1 310 ? 9.556 -15.272 -11.584 1.00 95.19 310 ASP A N 1
ATOM 2170 C CA . ASP A 1 310 ? 10.149 -15.836 -12.795 1.00 95.19 310 ASP A CA 1
ATOM 2171 C C . ASP A 1 310 ? 9.986 -14.825 -13.931 1.00 95.19 310 ASP A C 1
ATOM 2173 O O . ASP A 1 310 ? 8.881 -14.347 -14.196 1.00 95.19 310 ASP A O 1
ATOM 2177 N N . VAL A 1 311 ? 11.108 -14.442 -14.542 1.00 93.75 311 VAL A N 1
ATOM 2178 C CA . VAL A 1 311 ? 11.194 -13.320 -15.482 1.00 93.75 311 VAL A CA 1
ATOM 2179 C C . VAL A 1 311 ? 11.775 -13.788 -16.811 1.00 93.75 311 VAL A C 1
ATOM 2181 O O . VAL A 1 311 ? 12.909 -14.269 -16.842 1.00 93.75 311 VAL A O 1
ATOM 2184 N N . ARG A 1 312 ? 11.040 -13.590 -17.910 1.00 93.00 312 ARG A N 1
ATOM 2185 C CA . ARG A 1 312 ? 11.533 -13.803 -19.280 1.00 93.00 312 ARG A CA 1
ATOM 2186 C C . ARG A 1 312 ? 12.252 -12.558 -19.798 1.00 93.00 312 ARG A C 1
ATOM 2188 O O . ARG A 1 312 ? 11.786 -11.438 -19.587 1.00 93.00 312 ARG A O 1
ATOM 2195 N N . GLY A 1 313 ? 13.364 -12.736 -20.507 1.00 89.12 313 GLY A N 1
ATOM 2196 C CA . GLY A 1 313 ? 13.996 -11.655 -21.276 1.00 89.12 313 GLY A CA 1
ATOM 2197 C C . GLY A 1 313 ? 14.699 -10.578 -20.446 1.00 89.12 313 GLY A C 1
ATOM 2198 O O . GLY A 1 313 ? 14.982 -9.496 -20.953 1.00 89.12 313 GLY A O 1
ATOM 2199 N N . GLY A 1 314 ? 15.020 -10.869 -19.181 1.00 83.44 314 GLY A N 1
ATOM 2200 C CA . GLY A 1 314 ? 15.863 -9.998 -18.351 1.00 83.44 314 GLY A CA 1
ATOM 2201 C C . GLY A 1 314 ? 17.325 -9.907 -18.824 1.00 83.44 314 GLY A C 1
ATOM 2202 O O . GLY A 1 314 ? 18.035 -8.985 -18.431 1.00 83.44 314 GLY A O 1
ATOM 2203 N N . ASP A 1 315 ? 17.772 -10.835 -19.677 1.00 85.69 315 ASP A N 1
ATOM 2204 C CA . ASP A 1 315 ? 19.083 -10.826 -20.333 1.00 85.69 315 ASP A CA 1
ATOM 2205 C C . ASP A 1 315 ? 18.912 -10.600 -21.852 1.00 85.69 315 ASP A C 1
ATOM 2207 O O . ASP A 1 315 ? 18.444 -11.504 -22.547 1.00 85.69 315 ASP A O 1
ATOM 2211 N N . PRO A 1 316 ? 19.318 -9.440 -22.408 1.00 84.44 316 PRO A N 1
ATOM 2212 C CA . PRO A 1 316 ? 19.222 -9.168 -23.845 1.00 84.44 316 PRO A CA 1
ATOM 2213 C C . PRO A 1 316 ? 20.012 -10.128 -24.749 1.00 84.44 316 PRO A C 1
ATOM 2215 O O . PRO A 1 316 ? 19.737 -10.185 -25.946 1.00 84.44 316 PRO A O 1
ATOM 2218 N N . ALA A 1 317 ? 20.987 -10.877 -24.219 1.00 90.31 317 ALA A N 1
ATOM 2219 C CA . ALA A 1 317 ? 21.693 -11.916 -24.975 1.00 90.31 317 ALA A CA 1
ATOM 2220 C C . ALA A 1 317 ? 20.917 -13.247 -25.036 1.00 90.31 317 ALA A C 1
ATOM 2222 O O . ALA A 1 317 ? 21.264 -14.116 -25.839 1.00 90.31 317 ALA A O 1
ATOM 2223 N N . ARG A 1 318 ? 19.894 -13.423 -24.188 1.00 89.25 318 ARG A N 1
ATOM 2224 C CA . ARG A 1 318 ? 19.070 -14.636 -24.056 1.00 89.25 318 ARG A CA 1
ATOM 2225 C C . ARG A 1 318 ? 17.600 -14.245 -23.807 1.00 89.25 318 ARG A C 1
ATOM 2227 O O . ARG A 1 318 ? 17.085 -14.464 -22.712 1.00 89.25 318 ARG A O 1
ATOM 2234 N N . PRO A 1 319 ? 16.917 -13.638 -24.797 1.00 88.88 319 PRO A N 1
ATOM 2235 C CA . PRO A 1 319 ? 15.588 -13.051 -24.606 1.00 88.88 319 PRO A CA 1
ATOM 2236 C C . PRO A 1 319 ? 14.502 -14.075 -24.236 1.00 88.88 319 PRO A C 1
ATOM 2238 O O . PRO A 1 319 ? 13.532 -13.719 -23.573 1.00 88.88 319 PRO A O 1
ATOM 2241 N N . ASP A 1 320 ? 14.670 -15.339 -24.629 1.00 91.88 320 ASP A N 1
ATOM 2242 C CA . ASP A 1 320 ? 13.727 -16.425 -24.340 1.00 91.88 320 ASP A CA 1
ATOM 2243 C C . ASP A 1 320 ? 13.972 -17.128 -22.992 1.00 91.88 320 ASP A C 1
ATOM 2245 O O . ASP A 1 320 ? 13.108 -17.886 -22.542 1.00 91.88 320 ASP A O 1
ATOM 2249 N N . ASP A 1 321 ? 15.112 -16.883 -22.332 1.00 93.12 321 ASP A N 1
ATOM 2250 C CA . ASP A 1 321 ? 15.424 -17.490 -21.035 1.00 93.12 321 ASP A CA 1
ATOM 2251 C C . ASP A 1 321 ? 14.508 -16.920 -19.942 1.00 93.12 321 ASP A C 1
ATOM 2253 O O . ASP A 1 321 ? 14.359 -15.702 -19.792 1.00 93.12 321 ASP A O 1
ATOM 2257 N N . VAL A 1 322 ? 13.952 -17.821 -19.129 1.00 95.12 322 VAL A N 1
ATOM 2258 C CA . VAL A 1 322 ? 13.194 -17.493 -17.917 1.00 95.12 322 VAL A CA 1
ATOM 2259 C C . VAL A 1 322 ? 14.100 -17.680 -16.701 1.00 95.12 322 VAL A C 1
ATOM 2261 O O . VAL A 1 322 ? 14.663 -18.755 -16.491 1.00 95.12 322 VAL A O 1
ATOM 2264 N N . VAL A 1 323 ? 14.254 -16.630 -15.892 1.00 94.00 323 VAL A N 1
ATOM 2265 C CA . VAL A 1 323 ? 15.160 -16.600 -14.735 1.00 94.00 323 VAL A CA 1
ATOM 2266 C C . VAL A 1 323 ? 14.397 -16.212 -13.470 1.00 94.00 323 VAL A C 1
ATOM 2268 O O . VAL A 1 323 ? 13.719 -15.188 -13.439 1.00 94.00 323 VAL A O 1
ATOM 2271 N N . THR A 1 324 ? 14.555 -16.990 -12.394 1.00 96.00 324 THR A N 1
ATOM 2272 C CA . THR A 1 324 ? 14.025 -16.627 -11.072 1.00 96.00 324 THR A CA 1
ATOM 2273 C C . THR A 1 324 ? 14.812 -15.463 -10.463 1.00 96.00 324 THR A C 1
ATOM 2275 O O . THR A 1 324 ? 15.920 -15.643 -9.952 1.00 96.00 324 THR A O 1
ATOM 2278 N N . VAL A 1 325 ? 14.207 -14.279 -10.442 1.00 94.50 325 VAL A N 1
ATOM 2279 C CA . VAL A 1 325 ? 14.662 -13.107 -9.687 1.00 94.50 325 VAL A CA 1
ATOM 2280 C C . VAL A 1 325 ? 14.149 -13.209 -8.246 1.00 94.50 325 VAL A C 1
ATOM 2282 O O . VAL A 1 325 ? 12.978 -13.510 -8.016 1.00 94.50 325 VAL A O 1
ATOM 2285 N N . ARG A 1 326 ? 15.017 -12.967 -7.253 1.00 94.31 326 ARG A N 1
ATOM 2286 C CA . ARG A 1 326 ? 14.688 -13.098 -5.820 1.00 94.31 326 ARG A CA 1
ATOM 2287 C C . ARG A 1 326 ? 14.951 -11.803 -5.057 1.00 94.31 326 ARG A C 1
ATOM 2289 O O . ARG A 1 326 ? 16.014 -11.201 -5.194 1.00 94.31 326 ARG A O 1
ATOM 2296 N N . GLY A 1 327 ? 14.007 -11.430 -4.198 1.00 91.75 327 GLY A N 1
ATOM 2297 C CA . GLY A 1 327 ? 14.036 -10.218 -3.387 1.00 91.75 327 GLY A CA 1
ATOM 2298 C C . GLY A 1 327 ? 13.217 -9.080 -3.996 1.00 91.75 327 GLY A C 1
ATOM 2299 O O . GLY A 1 327 ? 13.338 -8.789 -5.184 1.00 91.75 327 GLY A O 1
ATOM 2300 N N . GLN A 1 328 ? 12.427 -8.403 -3.157 1.00 91.81 328 GLN A N 1
ATOM 2301 C CA . GLN A 1 328 ? 11.522 -7.317 -3.544 1.00 91.81 328 GLN A CA 1
ATOM 2302 C C . GLN A 1 328 ? 12.212 -6.260 -4.414 1.00 91.81 328 GLN A C 1
ATOM 2304 O O . GLN A 1 328 ? 11.722 -5.954 -5.496 1.00 91.81 328 GLN A O 1
ATOM 2309 N N . HIS A 1 329 ? 13.373 -5.750 -3.993 1.00 91.31 329 HIS A N 1
ATOM 2310 C CA . HIS A 1 329 ? 14.057 -4.699 -4.746 1.00 91.31 329 HIS A CA 1
ATOM 2311 C C . HIS A 1 329 ? 14.538 -5.179 -6.124 1.00 91.31 329 HIS A C 1
ATOM 2313 O O . HIS A 1 329 ? 14.477 -4.413 -7.080 1.00 91.31 329 HIS A O 1
ATOM 2319 N N . ALA A 1 330 ? 14.980 -6.436 -6.239 1.00 90.56 330 ALA A N 1
ATOM 2320 C CA . ALA A 1 330 ? 15.458 -7.004 -7.498 1.00 90.56 330 ALA A CA 1
ATOM 2321 C C . ALA A 1 330 ? 14.312 -7.239 -8.494 1.00 90.56 330 ALA A C 1
ATOM 2323 O O . ALA A 1 330 ? 14.479 -6.973 -9.681 1.00 90.56 330 ALA A O 1
ATOM 2324 N N . VAL A 1 331 ? 13.139 -7.670 -8.011 1.00 91.69 331 VAL A N 1
ATOM 2325 C CA . VAL A 1 331 ? 11.919 -7.758 -8.832 1.00 91.69 331 VAL A CA 1
ATOM 2326 C C . VAL A 1 331 ? 11.472 -6.357 -9.270 1.00 91.69 331 VAL A C 1
ATOM 2328 O O . VAL A 1 331 ? 11.252 -6.147 -10.457 1.00 91.69 331 VAL A O 1
ATOM 2331 N N . ALA A 1 332 ? 11.454 -5.375 -8.360 1.00 89.44 332 ALA A N 1
ATOM 2332 C CA . ALA A 1 332 ? 11.027 -3.996 -8.643 1.00 89.44 332 ALA A CA 1
ATOM 2333 C C . ALA A 1 332 ? 11.861 -3.255 -9.709 1.00 89.44 332 ALA A C 1
ATOM 2335 O O . ALA A 1 332 ? 11.395 -2.268 -10.279 1.00 89.44 332 ALA A O 1
ATOM 2336 N N . VAL A 1 333 ? 13.102 -3.690 -9.964 1.00 89.62 333 VAL A N 1
ATOM 2337 C CA . VAL A 1 333 ? 14.012 -3.080 -10.955 1.00 89.62 333 VAL A CA 1
ATOM 2338 C C . VAL A 1 333 ? 14.359 -4.007 -12.121 1.00 89.62 333 VAL A C 1
ATOM 2340 O O . VAL A 1 333 ? 15.281 -3.707 -12.878 1.00 89.62 333 VAL A O 1
ATOM 2343 N N . THR A 1 334 ? 13.642 -5.124 -12.273 1.00 88.06 334 THR A N 1
ATOM 2344 C CA . THR A 1 334 ? 13.834 -6.023 -13.416 1.00 88.06 334 THR A CA 1
ATOM 2345 C C . THR A 1 334 ? 13.473 -5.332 -14.736 1.00 88.06 334 THR A C 1
ATOM 2347 O O . THR A 1 334 ? 12.651 -4.418 -14.765 1.00 88.06 334 THR A O 1
ATOM 2350 N N . THR A 1 335 ? 14.099 -5.763 -15.832 1.00 86.50 335 THR A N 1
ATOM 2351 C CA . THR A 1 335 ? 13.870 -5.232 -17.191 1.00 86.50 335 THR A CA 1
ATOM 2352 C C . THR A 1 335 ? 13.187 -6.231 -18.126 1.00 86.50 335 THR A C 1
ATOM 2354 O O . THR A 1 335 ? 12.947 -5.907 -19.285 1.00 86.50 335 THR A O 1
ATOM 2357 N N . GLY A 1 336 ? 12.919 -7.448 -17.645 1.00 87.94 336 GLY A N 1
ATOM 2358 C CA . GLY A 1 336 ? 12.195 -8.489 -18.376 1.00 87.94 336 GLY A CA 1
ATOM 2359 C C . GLY A 1 336 ? 10.739 -8.620 -17.922 1.00 87.94 336 GLY A C 1
ATOM 2360 O O . GLY A 1 336 ? 10.339 -8.060 -16.902 1.00 87.94 336 GLY A O 1
ATOM 2361 N N . HIS A 1 337 ? 9.958 -9.408 -18.656 1.00 89.69 337 HIS A N 1
ATOM 2362 C CA . HIS A 1 337 ? 8.547 -9.655 -18.364 1.00 89.69 337 HIS A CA 1
ATOM 2363 C C . HIS A 1 337 ? 8.379 -10.650 -17.204 1.00 89.69 337 HIS A C 1
ATOM 2365 O O . HIS A 1 337 ? 8.873 -11.777 -17.280 1.00 89.69 337 HIS A O 1
ATOM 2371 N N . VAL A 1 338 ? 7.653 -10.264 -16.151 1.00 91.88 338 VAL A N 1
ATOM 2372 C CA . VAL A 1 338 ? 7.292 -11.146 -15.027 1.00 91.88 338 VAL A CA 1
ATOM 2373 C C . VAL A 1 338 ? 6.204 -12.130 -15.466 1.00 91.88 338 VAL A C 1
ATOM 2375 O O . VAL A 1 338 ? 5.087 -11.727 -15.768 1.00 91.88 338 VAL A O 1
ATOM 2378 N N . GLU A 1 339 ? 6.512 -13.427 -15.483 1.00 91.75 339 GLU A N 1
ATOM 2379 C CA . GLU A 1 339 ? 5.552 -14.484 -15.842 1.00 91.75 339 GLU A CA 1
ATOM 2380 C C . GLU A 1 339 ? 4.807 -15.041 -14.623 1.00 91.75 339 GLU A C 1
ATOM 2382 O O . GLU A 1 339 ? 3.607 -15.301 -14.688 1.00 91.75 339 GLU A O 1
ATOM 2387 N N . ALA A 1 340 ? 5.508 -15.213 -13.498 1.00 93.56 340 ALA A N 1
ATOM 2388 C CA . ALA A 1 340 ? 4.942 -15.768 -12.271 1.00 93.56 340 ALA A CA 1
ATOM 2389 C C . ALA A 1 340 ? 5.562 -15.128 -11.023 1.00 93.56 340 ALA A C 1
ATOM 2391 O O . ALA A 1 340 ? 6.779 -15.155 -10.848 1.00 93.56 340 ALA A O 1
ATOM 2392 N N . LEU A 1 341 ? 4.720 -14.597 -10.136 1.00 96.25 341 LEU A N 1
ATOM 2393 C CA . LEU A 1 341 ? 5.074 -14.024 -8.836 1.00 96.25 341 LEU A CA 1
ATOM 2394 C C . LEU A 1 341 ? 4.764 -15.019 -7.706 1.00 96.25 341 LEU A C 1
ATOM 2396 O O . LEU A 1 341 ? 3.734 -15.692 -7.727 1.00 96.25 341 LEU A O 1
ATOM 2400 N N . ARG A 1 342 ? 5.621 -15.075 -6.683 1.00 96.44 342 ARG A N 1
ATOM 2401 C CA . ARG A 1 342 ? 5.411 -15.860 -5.454 1.00 96.44 342 ARG A CA 1
ATOM 2402 C C . ARG A 1 342 ? 5.981 -15.156 -4.223 1.00 96.44 342 ARG A C 1
ATOM 2404 O O . ARG A 1 342 ? 6.910 -14.353 -4.326 1.00 96.44 342 ARG A O 1
ATOM 2411 N N . ILE A 1 343 ? 5.466 -15.520 -3.050 1.00 96.00 343 ILE A N 1
ATOM 2412 C CA . ILE A 1 343 ? 6.050 -15.158 -1.752 1.00 96.00 343 ILE A CA 1
ATOM 2413 C C . ILE A 1 343 ? 6.761 -16.357 -1.110 1.00 96.00 343 ILE A C 1
ATOM 2415 O O . ILE A 1 343 ? 6.455 -17.511 -1.412 1.00 96.00 343 ILE A O 1
ATOM 2419 N N . VAL A 1 344 ? 7.733 -16.081 -0.238 1.00 93.38 344 VAL A N 1
ATOM 2420 C CA . VAL A 1 344 ? 8.525 -17.097 0.478 1.00 93.38 344 VAL A CA 1
ATOM 2421 C C . VAL A 1 344 ? 8.572 -16.757 1.978 1.00 93.38 344 VAL A C 1
ATOM 2423 O O . VAL A 1 344 ? 9.042 -15.671 2.312 1.00 93.38 344 VAL A O 1
ATOM 2426 N N . PRO A 1 345 ? 8.140 -17.643 2.899 1.00 93.25 345 PRO A N 1
ATOM 2427 C CA . PRO A 1 345 ? 7.498 -18.937 2.646 1.00 93.25 345 PRO A CA 1
ATOM 2428 C C . PRO A 1 345 ? 6.168 -18.780 1.891 1.00 93.25 345 PRO A C 1
ATOM 2430 O O . PRO A 1 345 ? 5.551 -17.722 1.938 1.00 93.25 345 PRO A O 1
ATOM 2433 N N . ALA A 1 346 ? 5.731 -19.835 1.197 1.00 92.19 346 ALA A N 1
ATOM 2434 C CA . ALA A 1 346 ? 4.560 -19.798 0.309 1.00 92.19 346 ALA A CA 1
ATOM 2435 C C . ALA A 1 346 ? 3.203 -19.723 1.039 1.00 92.19 346 ALA A C 1
ATOM 2437 O O . ALA A 1 346 ? 2.173 -19.463 0.425 1.00 92.19 346 ALA A O 1
ATOM 2438 N N . SER A 1 347 ? 3.180 -19.969 2.349 1.00 93.25 347 SER A N 1
ATOM 2439 C CA . SER A 1 347 ? 1.986 -19.842 3.192 1.00 93.25 347 SER A CA 1
ATOM 2440 C C . SER A 1 347 ? 2.383 -19.245 4.545 1.00 93.25 347 SER A C 1
ATOM 2442 O O . SER A 1 347 ? 2.493 -19.974 5.531 1.00 93.25 347 SER A O 1
ATOM 2444 N N . PRO A 1 348 ? 2.700 -17.939 4.599 1.00 94.81 348 PRO A N 1
ATOM 2445 C CA . PRO A 1 348 ? 2.947 -17.256 5.858 1.00 94.81 348 PRO A CA 1
ATOM 2446 C C . PRO A 1 348 ? 1.603 -16.996 6.564 1.00 94.81 348 PRO A C 1
ATOM 2448 O O . PRO A 1 348 ? 0.625 -16.687 5.878 1.00 94.81 348 PRO A O 1
ATOM 2451 N N . PRO A 1 349 ? 1.540 -17.073 7.904 1.00 95.38 349 PRO A N 1
ATOM 2452 C CA . PRO A 1 349 ? 0.343 -16.684 8.643 1.00 95.38 349 PRO A CA 1
ATOM 2453 C C . PRO A 1 349 ? 0.056 -15.193 8.428 1.00 95.38 349 PRO A C 1
ATOM 2455 O O . PRO A 1 349 ? 0.953 -14.347 8.563 1.00 95.38 349 PRO A O 1
ATOM 2458 N N . ALA A 1 350 ? -1.189 -14.871 8.087 1.00 97.69 350 ALA A N 1
ATOM 2459 C CA . ALA A 1 350 ? -1.650 -13.498 7.968 1.00 97.69 350 ALA A CA 1
ATOM 2460 C C . ALA A 1 350 ? -1.699 -12.829 9.347 1.00 97.69 350 ALA A C 1
ATOM 2462 O O . ALA A 1 350 ? -1.839 -13.478 10.381 1.00 97.69 350 ALA A O 1
ATOM 2463 N N . CYS A 1 351 ? -1.614 -11.502 9.363 1.00 98.00 351 CYS A N 1
ATOM 2464 C CA . CYS A 1 351 ? -1.826 -10.723 10.580 1.00 98.00 351 CYS A CA 1
ATOM 2465 C C . CYS A 1 351 ? -3.304 -10.837 11.017 1.00 98.00 351 CYS A C 1
ATOM 2467 O O . CYS A 1 351 ? -4.173 -10.372 10.269 1.00 98.00 351 CYS A O 1
ATOM 2469 N N . PRO A 1 352 ? -3.643 -11.408 12.193 1.00 98.44 352 PRO A N 1
ATOM 2470 C CA . PRO A 1 352 ? -5.044 -11.630 12.560 1.00 98.44 352 PRO A CA 1
ATOM 2471 C C . PRO A 1 352 ? -5.869 -10.332 12.673 1.00 98.44 352 PRO A C 1
ATOM 2473 O O . PRO A 1 352 ? -6.988 -10.311 12.157 1.00 98.44 352 PRO A O 1
ATOM 2476 N N . PRO A 1 353 ? -5.338 -9.212 13.215 1.00 98.69 353 PRO A N 1
ATOM 2477 C CA . PRO A 1 353 ? -5.996 -7.907 13.124 1.00 98.69 353 PRO A CA 1
ATOM 2478 C C . PRO A 1 353 ? -6.261 -7.421 11.690 1.00 98.69 353 PRO A C 1
ATOM 2480 O O . PRO A 1 353 ? -7.268 -6.752 11.462 1.00 98.69 353 PRO A O 1
ATOM 2483 N N . ALA A 1 354 ? -5.409 -7.758 10.712 1.00 98.75 354 ALA A N 1
ATOM 2484 C CA . ALA A 1 354 ? -5.638 -7.392 9.311 1.00 98.75 354 ALA A CA 1
ATOM 2485 C C . ALA A 1 354 ? -6.778 -8.221 8.700 1.00 98.75 354 ALA A C 1
ATOM 2487 O O . ALA A 1 354 ? -7.661 -7.663 8.053 1.00 98.75 354 ALA A O 1
ATOM 2488 N N . VAL A 1 355 ? -6.814 -9.531 8.971 1.00 98.81 355 VAL A N 1
ATOM 2489 C CA . VAL A 1 355 ? -7.925 -10.419 8.582 1.00 98.81 355 VAL A CA 1
ATOM 2490 C C . VAL A 1 355 ? -9.251 -9.939 9.186 1.00 98.81 355 VAL A C 1
ATOM 2492 O O . VAL A 1 355 ? -10.248 -9.840 8.471 1.00 98.81 355 VAL A O 1
ATOM 2495 N N . ALA A 1 356 ? -9.258 -9.561 10.468 1.00 98.75 356 ALA A N 1
ATOM 2496 C CA . ALA A 1 356 ? -10.433 -8.997 11.133 1.00 98.75 356 ALA A CA 1
ATOM 2497 C C . ALA A 1 356 ? -10.882 -7.667 10.497 1.00 98.75 356 ALA A C 1
ATOM 2499 O O . ALA A 1 356 ? -12.059 -7.504 10.180 1.00 98.75 356 ALA A O 1
ATOM 2500 N N . ALA A 1 357 ? -9.952 -6.742 10.229 1.00 98.75 357 ALA A N 1
ATOM 2501 C CA . ALA A 1 357 ? -10.267 -5.470 9.577 1.00 98.75 357 ALA A CA 1
ATOM 2502 C C . ALA A 1 357 ? -10.883 -5.655 8.176 1.00 98.75 357 ALA A C 1
ATOM 2504 O O . ALA A 1 357 ? -11.779 -4.903 7.805 1.00 98.75 357 ALA A O 1
ATOM 2505 N N . ILE A 1 358 ? -10.449 -6.669 7.419 1.00 98.81 358 ILE A N 1
ATOM 2506 C CA . ILE A 1 358 ? -10.988 -7.010 6.090 1.00 98.81 358 ILE A CA 1
ATOM 2507 C C . ILE A 1 358 ? -12.401 -7.598 6.183 1.00 98.81 358 ILE A C 1
ATOM 2509 O O . ILE A 1 358 ? -13.246 -7.292 5.341 1.00 98.81 358 ILE A O 1
ATOM 2513 N N . ALA A 1 359 ? -12.678 -8.417 7.201 1.00 98.38 359 ALA A N 1
ATOM 2514 C CA . ALA A 1 359 ? -14.010 -8.974 7.444 1.00 98.38 359 ALA A CA 1
ATOM 2515 C C . ALA A 1 359 ? -15.026 -7.913 7.915 1.00 98.38 359 ALA A C 1
ATOM 2517 O O . ALA A 1 359 ? -16.212 -8.025 7.615 1.00 98.38 359 ALA A O 1
ATOM 2518 N N . GLU A 1 360 ? -14.564 -6.879 8.626 1.00 97.88 360 GLU A N 1
ATOM 2519 C CA . GLU A 1 360 ? -15.389 -5.766 9.119 1.00 97.88 360 GLU A CA 1
ATOM 2520 C C . GLU A 1 360 ? -15.495 -4.565 8.158 1.00 97.88 360 GLU A C 1
ATOM 2522 O O . GLU A 1 360 ? -16.180 -3.592 8.482 1.00 97.88 360 GLU A O 1
ATOM 2527 N N . ALA A 1 361 ? -14.791 -4.582 7.024 1.00 98.44 361 ALA A N 1
ATOM 2528 C CA . ALA A 1 361 ? -14.716 -3.446 6.111 1.00 98.44 361 ALA A CA 1
ATOM 2529 C C . ALA A 1 361 ? -16.046 -3.161 5.387 1.00 98.44 361 ALA A C 1
ATOM 2531 O O . ALA A 1 361 ? -16.801 -4.068 5.045 1.00 98.44 361 ALA A O 1
ATOM 2532 N N . ASP A 1 362 ? -16.276 -1.886 5.071 1.00 97.94 362 ASP A N 1
ATOM 2533 C CA . ASP A 1 362 ? -17.237 -1.466 4.046 1.00 97.94 362 ASP A CA 1
ATOM 2534 C C . ASP A 1 362 ? -16.562 -1.389 2.672 1.00 97.94 362 ASP A C 1
ATOM 2536 O O . ASP A 1 362 ? -17.173 -1.726 1.659 1.00 97.94 362 ASP A O 1
ATOM 2540 N N . TRP A 1 363 ? -15.287 -0.979 2.648 1.00 98.38 363 TRP A N 1
ATOM 2541 C CA . TRP A 1 363 ? -14.485 -0.835 1.435 1.00 98.38 363 TRP A CA 1
ATOM 2542 C C . TRP A 1 363 ? -13.085 -1.441 1.564 1.00 98.38 363 TRP A C 1
ATOM 2544 O O . TRP A 1 363 ? -12.373 -1.208 2.541 1.00 98.38 363 TRP A O 1
ATOM 2554 N N . LEU A 1 364 ? -12.663 -2.148 0.517 1.00 98.75 364 LEU A N 1
ATOM 2555 C CA . LEU A 1 364 ? -11.294 -2.590 0.266 1.00 98.75 364 LEU A CA 1
ATOM 2556 C C . LEU A 1 364 ? -10.716 -1.783 -0.904 1.00 98.75 364 LEU A C 1
ATOM 2558 O O . LEU A 1 364 ? -11.347 -1.690 -1.956 1.00 98.75 364 LEU A O 1
ATOM 2562 N N . ILE A 1 365 ? -9.519 -1.221 -0.749 1.00 98.38 365 ILE A N 1
ATOM 2563 C CA . ILE A 1 365 ? -8.856 -0.400 -1.771 1.00 98.38 365 ILE A CA 1
ATOM 2564 C C . ILE A 1 365 ? -7.488 -0.994 -2.099 1.00 98.38 365 ILE A C 1
ATOM 2566 O O . ILE A 1 365 ? -6.630 -1.116 -1.227 1.00 98.38 365 ILE A O 1
ATOM 2570 N N . PHE A 1 366 ? -7.274 -1.331 -3.368 1.00 98.00 366 PHE A N 1
ATOM 2571 C CA . PHE A 1 366 ? -6.015 -1.859 -3.884 1.00 98.00 366 PHE A CA 1
ATOM 2572 C C . PHE A 1 366 ? -5.268 -0.774 -4.662 1.00 98.00 366 PHE A C 1
ATOM 2574 O O . PHE A 1 366 ? -5.781 -0.251 -5.652 1.00 98.00 366 PHE A O 1
ATOM 2581 N N . GLY A 1 367 ? -4.045 -0.460 -4.233 1.00 92.12 367 GLY A N 1
ATOM 2582 C CA . GLY A 1 367 ? -3.178 0.490 -4.929 1.00 92.12 367 GLY A CA 1
ATOM 2583 C C . GLY A 1 367 ? -3.496 1.978 -4.674 1.00 92.12 367 GLY A C 1
ATOM 2584 O O . GLY A 1 367 ? -4.263 2.317 -3.764 1.00 92.12 367 GLY A O 1
ATOM 2585 N N . PRO A 1 368 ? -2.874 2.892 -5.448 1.00 94.50 368 PRO A N 1
ATOM 2586 C CA . PRO A 1 368 ? -1.891 2.614 -6.495 1.00 94.50 368 PRO A CA 1
ATOM 2587 C C . PRO A 1 368 ? -0.548 2.175 -5.884 1.00 94.50 368 PRO A C 1
ATOM 2589 O O . PRO A 1 368 ? -0.370 2.177 -4.665 1.00 94.50 368 PRO A O 1
ATOM 2592 N N . GLY A 1 369 ? 0.411 1.792 -6.720 1.00 92.56 369 GLY A N 1
ATOM 2593 C CA . GLY A 1 369 ? 1.738 1.331 -6.308 1.00 92.56 369 GLY A CA 1
ATOM 2594 C C . GLY A 1 369 ? 2.271 0.219 -7.207 1.00 92.56 369 GLY A C 1
ATOM 2595 O O . GLY A 1 369 ? 1.539 -0.339 -8.023 1.00 92.56 369 GLY A O 1
ATOM 2596 N N . SER A 1 370 ? 3.552 -0.107 -7.050 1.00 92.31 370 SER A N 1
ATOM 2597 C CA . SER A 1 370 ? 4.244 -1.114 -7.858 1.00 92.31 370 SER A CA 1
ATOM 2598 C C . SER A 1 370 ? 3.525 -2.469 -7.758 1.00 92.31 370 SER A C 1
ATOM 2600 O O . SER A 1 370 ? 3.266 -2.983 -6.664 1.00 92.31 370 SER A O 1
ATOM 2602 N N . TRP A 1 371 ? 3.083 -2.988 -8.901 1.00 93.94 371 TRP A N 1
ATOM 2603 C CA . TRP A 1 371 ? 2.032 -4.000 -8.976 1.00 93.94 371 TRP A CA 1
ATOM 2604 C C . TRP A 1 371 ? 2.449 -5.348 -8.382 1.00 93.94 371 TRP A C 1
ATOM 2606 O O . TRP A 1 371 ? 1.746 -5.896 -7.534 1.00 93.94 371 TRP A O 1
ATOM 2616 N N . TYR A 1 372 ? 3.621 -5.848 -8.765 1.00 94.19 372 TYR A N 1
ATOM 2617 C CA . TYR A 1 372 ? 4.174 -7.123 -8.321 1.00 94.19 372 TYR A CA 1
ATOM 2618 C C . TYR A 1 372 ? 4.797 -7.046 -6.928 1.00 94.19 372 TYR A C 1
ATOM 2620 O O . TYR A 1 372 ? 4.786 -8.041 -6.205 1.00 94.19 372 TYR A O 1
ATOM 2628 N N . THR A 1 373 ? 5.327 -5.892 -6.515 1.00 93.62 373 THR A N 1
ATOM 2629 C CA . THR A 1 373 ? 6.035 -5.794 -5.226 1.00 93.62 373 THR A CA 1
ATOM 2630 C C . THR A 1 373 ? 5.276 -5.114 -4.091 1.00 93.62 373 THR A C 1
ATOM 2632 O O . THR A 1 373 ? 5.631 -5.324 -2.929 1.00 93.62 373 THR A O 1
ATOM 2635 N N . SER A 1 374 ? 4.218 -4.354 -4.386 1.00 94.25 374 SER A N 1
ATOM 2636 C CA . SER A 1 374 ? 3.378 -3.685 -3.380 1.00 94.25 374 SER A CA 1
ATOM 2637 C C . SER A 1 374 ? 1.914 -4.129 -3.400 1.00 94.25 374 SER A C 1
ATOM 2639 O O . SER A 1 374 ? 1.340 -4.291 -2.327 1.00 94.25 374 SER A O 1
ATOM 2641 N N . VAL A 1 375 ? 1.290 -4.336 -4.567 1.00 96.00 375 VAL A N 1
ATOM 2642 C CA . VAL A 1 375 ? -0.151 -4.662 -4.644 1.00 96.00 375 VAL A CA 1
ATOM 2643 C C . VAL A 1 375 ? -0.392 -6.170 -4.524 1.00 96.00 375 VAL A C 1
ATOM 2645 O O . VAL A 1 375 ? -0.914 -6.629 -3.506 1.00 96.00 375 VAL A O 1
ATOM 2648 N N . LEU A 1 376 ? 0.046 -6.947 -5.519 1.00 96.75 376 LEU A N 1
ATOM 2649 C CA . LEU A 1 376 ? -0.189 -8.390 -5.643 1.00 96.75 376 LEU A CA 1
ATOM 2650 C C . LEU A 1 376 ? 0.276 -9.266 -4.460 1.00 96.75 376 LEU A C 1
ATOM 2652 O O . LEU A 1 376 ? -0.410 -10.255 -4.203 1.00 96.75 376 LEU A O 1
ATOM 2656 N N . PRO A 1 377 ? 1.342 -8.955 -3.685 1.00 97.06 377 PRO A N 1
ATOM 2657 C CA . PRO A 1 377 ? 1.759 -9.797 -2.557 1.00 97.06 377 PRO A CA 1
ATOM 2658 C C . PRO A 1 377 ? 0.670 -10.041 -1.502 1.00 97.06 377 PRO A C 1
ATOM 2660 O O . PRO A 1 377 ? 0.672 -11.091 -0.866 1.00 97.06 377 PRO A O 1
ATOM 2663 N N . HIS A 1 378 ? -0.298 -9.128 -1.363 1.00 97.75 378 HIS A N 1
ATOM 2664 C CA . HIS A 1 378 ? -1.459 -9.298 -0.482 1.00 97.75 378 HIS A CA 1
ATOM 2665 C C . HIS A 1 378 ? -2.388 -10.438 -0.926 1.00 97.75 378 HIS A C 1
ATOM 2667 O O . HIS A 1 378 ? -2.994 -11.097 -0.087 1.00 97.75 378 HIS A O 1
ATOM 2673 N N . LEU A 1 379 ? -2.476 -10.699 -2.235 1.00 97.38 379 LEU A N 1
ATOM 2674 C CA . LEU A 1 379 ? -3.282 -11.787 -2.799 1.00 97.38 379 LEU A CA 1
ATOM 2675 C C . LEU A 1 379 ? -2.564 -13.146 -2.717 1.00 97.38 379 LEU A C 1
ATOM 2677 O O . LEU A 1 379 ? -3.186 -14.182 -2.924 1.00 97.38 379 LEU A O 1
ATOM 2681 N N . LEU A 1 380 ? -1.261 -13.146 -2.409 1.00 97.25 380 LEU A N 1
ATOM 2682 C CA . LEU A 1 380 ? -0.437 -14.351 -2.292 1.00 97.25 380 LEU A CA 1
ATOM 2683 C C . LEU A 1 380 ? -0.360 -14.900 -0.857 1.00 97.25 380 LEU A C 1
ATOM 2685 O O . LEU A 1 380 ? 0.108 -16.020 -0.666 1.00 97.25 380 LEU A O 1
ATOM 2689 N N . VAL A 1 381 ? -0.816 -14.147 0.152 1.00 97.75 381 VAL A N 1
ATOM 2690 C CA . VAL A 1 381 ? -0.951 -14.627 1.540 1.00 97.75 381 VAL A CA 1
ATOM 2691 C C . VAL A 1 381 ? -2.292 -15.373 1.662 1.00 97.75 381 VAL A C 1
ATOM 2693 O O . VAL A 1 381 ? -3.330 -14.713 1.597 1.00 97.75 381 VAL A O 1
ATOM 2696 N N . PRO A 1 382 ? -2.333 -16.712 1.845 1.00 97.44 382 PRO A N 1
ATOM 2697 C CA . PRO A 1 382 ? -3.563 -17.487 1.621 1.00 97.44 382 PRO A CA 1
ATOM 2698 C C . PRO A 1 382 ? -4.748 -17.093 2.514 1.00 97.44 382 PRO A C 1
ATOM 2700 O O . PRO A 1 382 ? -5.874 -16.977 2.037 1.00 97.44 382 PRO A O 1
ATOM 2703 N N . GLU A 1 383 ? -4.497 -16.836 3.799 1.00 98.06 383 GLU A N 1
ATOM 2704 C CA . GLU A 1 383 ? -5.522 -16.407 4.763 1.00 98.06 383 GLU A CA 1
ATOM 2705 C C . GLU A 1 383 ? -6.055 -14.998 4.447 1.00 98.06 383 GLU A C 1
ATOM 2707 O O . GLU A 1 383 ? -7.248 -14.731 4.592 1.00 98.06 383 GLU A O 1
ATOM 2712 N N . LEU A 1 384 ? -5.188 -14.108 3.952 1.00 98.00 384 LEU A N 1
ATOM 2713 C CA . LEU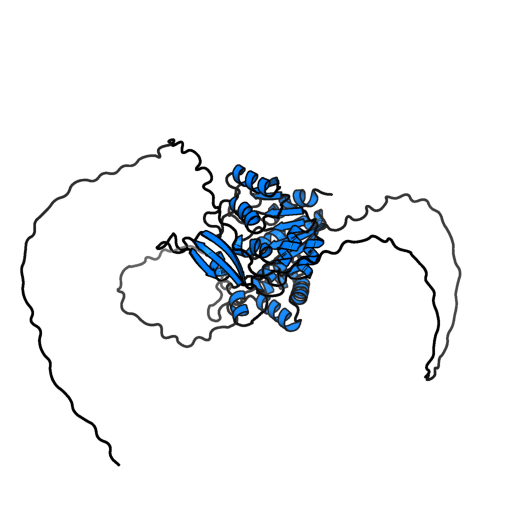 A 1 384 ? -5.559 -12.748 3.560 1.00 98.00 384 LEU A CA 1
ATOM 2714 C C . LEU A 1 384 ? -6.366 -12.753 2.256 1.00 98.00 384 LEU A C 1
ATOM 2716 O O . LEU A 1 384 ? -7.382 -12.071 2.164 1.00 98.00 384 LEU A O 1
ATOM 2720 N N . ALA A 1 385 ? -5.968 -13.572 1.279 1.00 98.25 385 ALA A N 1
ATOM 2721 C CA . ALA A 1 385 ? -6.709 -13.784 0.039 1.00 98.25 385 ALA A CA 1
ATOM 2722 C C . ALA A 1 385 ? -8.100 -14.388 0.305 1.00 98.25 385 ALA A C 1
ATOM 2724 O O . ALA A 1 385 ? -9.095 -13.910 -0.241 1.00 98.25 385 ALA A O 1
ATOM 2725 N N . ALA A 1 386 ? -8.194 -15.375 1.204 1.00 98.44 386 ALA A N 1
ATOM 2726 C CA . ALA A 1 386 ? -9.469 -15.938 1.642 1.00 98.44 386 ALA A CA 1
ATOM 2727 C C . ALA A 1 386 ? -10.370 -14.877 2.302 1.00 98.44 386 ALA A C 1
ATOM 2729 O O . ALA A 1 386 ? -11.548 -14.784 1.957 1.00 98.44 386 ALA A O 1
ATOM 2730 N N . ALA A 1 387 ? -9.821 -14.026 3.177 1.00 98.56 387 ALA A N 1
ATOM 2731 C CA . ALA A 1 387 ? -10.555 -12.908 3.775 1.00 98.56 387 ALA A CA 1
ATOM 2732 C C . ALA A 1 387 ? -11.011 -11.874 2.726 1.00 98.56 387 ALA A C 1
ATOM 2734 O O . ALA A 1 387 ? -12.160 -11.434 2.747 1.00 98.56 387 ALA A O 1
ATOM 2735 N N . ILE A 1 388 ? -10.145 -11.528 1.765 1.00 98.50 388 ILE A N 1
ATOM 2736 C CA . ILE A 1 388 ? -10.447 -10.610 0.654 1.00 98.50 388 ILE A CA 1
ATOM 2737 C C . ILE A 1 388 ? -11.575 -11.147 -0.235 1.00 98.50 388 ILE A C 1
ATOM 2739 O O . ILE A 1 388 ? -12.389 -10.352 -0.706 1.00 98.50 388 ILE A O 1
ATOM 2743 N N . VAL A 1 389 ? -11.660 -12.461 -0.464 1.00 98.19 389 VAL A N 1
ATOM 2744 C CA . VAL A 1 389 ? -12.753 -13.086 -1.234 1.00 98.19 389 VAL A CA 1
ATOM 2745 C C . VAL A 1 389 ? -14.038 -13.188 -0.407 1.00 98.19 389 VAL A C 1
ATOM 2747 O O . VAL A 1 389 ? -15.108 -12.875 -0.920 1.00 98.19 389 VAL A O 1
ATOM 2750 N N . ALA A 1 390 ? -13.949 -13.577 0.868 1.00 98.19 390 ALA A N 1
ATOM 2751 C CA . ALA A 1 390 ? -15.111 -13.786 1.736 1.00 98.19 390 ALA A CA 1
ATOM 2752 C C . ALA A 1 390 ? -15.766 -12.489 2.253 1.00 98.19 390 ALA A C 1
ATOM 2754 O O . ALA A 1 390 ? -16.923 -12.518 2.669 1.00 98.19 390 ALA A O 1
ATOM 2755 N N . SER A 1 391 ? -15.045 -11.363 2.253 1.00 98.25 391 SER A N 1
ATOM 2756 C CA . SER A 1 391 ? -15.547 -10.087 2.776 1.00 98.25 391 SER A CA 1
ATOM 2757 C C . SER A 1 391 ? -16.784 -9.571 2.010 1.00 98.25 391 SER A C 1
ATOM 2759 O O . SER A 1 391 ? -16.805 -9.618 0.774 1.00 98.25 391 SER A O 1
ATOM 2761 N N . PRO A 1 392 ? -17.802 -9.018 2.700 1.00 95.56 392 PRO A N 1
ATOM 2762 C CA . PRO A 1 392 ? -18.927 -8.337 2.056 1.00 95.56 392 PRO A CA 1
ATOM 2763 C C . PRO A 1 392 ? -18.558 -6.942 1.518 1.00 95.56 392 PRO A C 1
ATOM 2765 O O . PRO A 1 392 ? -19.360 -6.340 0.808 1.00 95.56 392 PRO A O 1
ATOM 2768 N N . ALA A 1 393 ? -17.371 -6.427 1.856 1.00 97.75 393 ALA A N 1
ATOM 2769 C CA . ALA A 1 393 ? -16.908 -5.092 1.501 1.00 97.75 393 ALA A CA 1
ATOM 2770 C C . ALA A 1 393 ? -16.850 -4.854 -0.014 1.00 97.75 393 ALA A C 1
ATOM 2772 O O . ALA A 1 393 ? -16.434 -5.720 -0.789 1.00 97.75 393 ALA A O 1
ATOM 2773 N N . ARG A 1 394 ? -17.178 -3.636 -0.439 1.00 97.75 394 ARG A N 1
ATOM 2774 C CA . ARG A 1 394 ? -17.036 -3.190 -1.828 1.00 97.75 394 ARG A CA 1
ATOM 2775 C C . ARG A 1 394 ? -15.565 -2.942 -2.164 1.00 97.75 394 ARG A C 1
ATOM 2777 O O . ARG A 1 394 ? -14.760 -2.647 -1.282 1.00 97.75 394 ARG A O 1
ATOM 2784 N N . ARG A 1 395 ? -15.162 -3.109 -3.422 1.00 98.19 395 ARG A N 1
ATOM 2785 C CA . ARG A 1 395 ? -13.741 -3.197 -3.816 1.00 98.19 395 ARG A CA 1
ATOM 2786 C C . ARG A 1 395 ? -13.371 -2.146 -4.868 1.00 98.19 395 ARG A C 1
ATOM 2788 O O . ARG A 1 395 ? -13.959 -2.119 -5.946 1.00 98.19 395 ARG A O 1
ATOM 2795 N N . VAL A 1 396 ? -12.374 -1.306 -4.575 1.00 98.19 396 VAL A N 1
ATOM 2796 C CA . VAL A 1 396 ? -11.788 -0.327 -5.513 1.00 98.19 396 VAL A CA 1
ATOM 2797 C C . VAL A 1 396 ? -10.378 -0.750 -5.905 1.00 98.19 396 VAL A C 1
ATOM 2799 O O . VAL A 1 396 ? -9.580 -1.123 -5.047 1.00 98.19 396 VAL A O 1
ATOM 2802 N N . VAL A 1 397 ? -10.041 -0.625 -7.186 1.00 98.25 397 VAL A N 1
ATOM 2803 C CA . VAL A 1 397 ? -8.658 -0.708 -7.679 1.00 98.25 397 VAL A CA 1
ATOM 2804 C C . VAL A 1 397 ? -8.248 0.658 -8.219 1.00 98.25 397 VAL A C 1
ATOM 2806 O O . VAL A 1 397 ? -8.876 1.144 -9.155 1.00 98.25 397 VAL A O 1
ATOM 2809 N N . THR A 1 398 ? -7.197 1.265 -7.667 1.00 97.31 398 THR A N 1
ATOM 2810 C CA . THR A 1 398 ? -6.618 2.514 -8.190 1.00 97.31 398 THR A CA 1
ATOM 2811 C C . THR A 1 398 ? -5.411 2.179 -9.062 1.00 97.31 398 THR A C 1
ATOM 2813 O O . THR A 1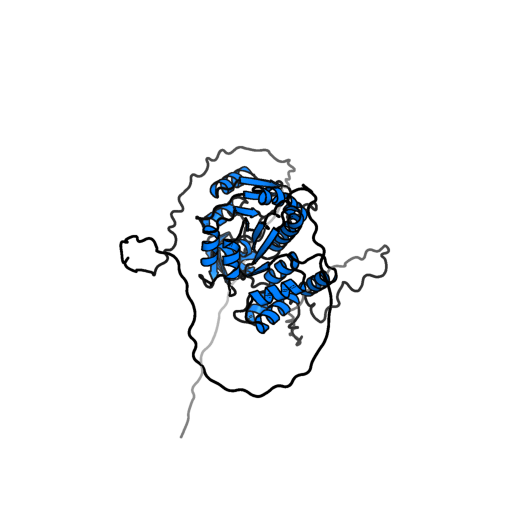 398 ? -4.423 1.626 -8.574 1.00 97.31 398 THR A O 1
ATOM 2816 N N . LEU A 1 399 ? -5.493 2.490 -10.355 1.00 95.44 399 LEU A N 1
ATOM 2817 C CA . LEU A 1 399 ? -4.460 2.159 -11.341 1.00 95.44 399 LEU A CA 1
ATOM 2818 C C . LEU A 1 399 ? -3.276 3.133 -11.310 1.00 95.44 399 LEU A C 1
ATOM 2820 O O . LEU A 1 399 ? -3.401 4.282 -10.894 1.00 95.44 399 LEU A O 1
ATOM 2824 N N . ASN A 1 400 ? -2.111 2.674 -11.770 1.00 93.88 400 ASN A N 1
ATOM 2825 C CA . ASN A 1 400 ? -0.903 3.497 -11.856 1.00 93.88 400 ASN A CA 1
ATOM 2826 C C . ASN A 1 400 ? -0.957 4.471 -13.049 1.00 93.88 400 ASN A C 1
ATOM 2828 O O . ASN A 1 400 ? -1.529 4.165 -14.090 1.00 93.88 400 ASN A O 1
ATOM 2832 N N . LEU A 1 401 ? -0.311 5.636 -12.910 1.00 90.31 401 LEU A N 1
ATOM 2833 C CA . LEU A 1 401 ? -0.246 6.680 -13.953 1.00 90.31 401 LEU A CA 1
ATOM 2834 C C . LEU A 1 401 ? 0.827 6.417 -15.022 1.00 90.31 401 LEU A C 1
ATOM 2836 O O . LEU A 1 401 ? 0.901 7.115 -16.027 1.00 90.31 401 LEU A O 1
ATOM 2840 N N . ALA A 1 402 ? 1.713 5.462 -14.771 1.00 81.56 402 ALA A N 1
ATOM 2841 C CA . ALA A 1 402 ? 2.744 5.006 -15.688 1.00 81.56 402 ALA A CA 1
ATOM 2842 C C . ALA A 1 402 ? 3.105 3.560 -15.329 1.00 81.56 402 ALA A C 1
ATOM 2844 O O . ALA A 1 402 ? 2.827 3.106 -14.215 1.00 81.56 402 ALA A O 1
ATOM 2845 N N . ALA A 1 403 ? 3.751 2.853 -16.254 1.00 73.81 403 ALA A N 1
ATOM 2846 C CA . ALA A 1 403 ? 4.418 1.603 -15.925 1.00 73.81 403 ALA A CA 1
ATOM 2847 C C . ALA A 1 403 ? 5.659 1.892 -15.060 1.00 73.81 403 ALA A C 1
ATOM 2849 O O . ALA A 1 403 ? 6.519 2.683 -15.452 1.00 73.81 403 ALA A O 1
ATOM 2850 N N . ASP A 1 404 ? 5.761 1.226 -13.909 1.00 73.44 404 ASP A N 1
ATOM 2851 C CA . ASP A 1 404 ? 7.036 1.041 -13.205 1.00 73.44 404 ASP A CA 1
ATOM 2852 C C . ASP A 1 404 ? 7.881 -0.006 -13.960 1.00 73.44 404 ASP A C 1
ATOM 2854 O O . ASP A 1 404 ? 7.338 -0.791 -14.744 1.00 73.44 404 ASP A O 1
ATOM 2858 N N . ASN A 1 405 ? 9.191 -0.070 -13.685 1.00 74.94 405 ASN A N 1
ATOM 2859 C CA . ASN A 1 405 ? 10.124 -1.013 -14.329 1.00 74.94 405 ASN A CA 1
ATOM 2860 C C . ASN A 1 405 ? 9.635 -2.476 -14.273 1.00 74.94 405 ASN A C 1
ATOM 2862 O O . ASN A 1 405 ? 9.647 -3.167 -15.285 1.00 74.94 405 ASN A O 1
ATOM 2866 N N . GLU A 1 406 ? 9.121 -2.923 -13.122 1.00 78.19 406 GLU A N 1
ATOM 2867 C CA . GLU A 1 406 ? 8.553 -4.272 -12.943 1.00 78.19 406 GLU A CA 1
ATOM 2868 C C . GLU A 1 406 ? 7.289 -4.560 -13.776 1.00 78.19 406 GLU A C 1
ATOM 2870 O O . GLU A 1 406 ? 6.867 -5.707 -13.870 1.00 78.19 406 GLU A O 1
ATOM 2875 N N . THR A 1 407 ? 6.687 -3.539 -14.389 1.00 78.12 407 THR A N 1
ATOM 2876 C CA . THR A 1 407 ? 5.523 -3.653 -15.286 1.00 78.12 407 THR A CA 1
ATOM 2877 C C . THR A 1 407 ? 5.847 -3.219 -16.722 1.00 78.12 407 THR A C 1
ATOM 2879 O O . THR A 1 407 ? 4.950 -2.898 -17.500 1.00 78.12 407 THR A O 1
ATOM 2882 N N . LEU A 1 408 ? 7.132 -3.193 -17.095 1.00 77.12 408 LEU A N 1
ATOM 2883 C CA . LEU A 1 408 ? 7.574 -2.835 -18.440 1.00 77.12 408 LEU A CA 1
ATOM 2884 C C . LEU A 1 408 ? 6.964 -3.782 -19.490 1.00 77.12 408 LEU A C 1
ATOM 2886 O O . LEU A 1 408 ? 7.152 -4.994 -19.441 1.00 77.12 408 LEU A O 1
ATOM 2890 N N . GLY A 1 409 ? 6.235 -3.209 -20.450 1.00 77.50 409 GLY A N 1
ATOM 2891 C CA . GLY A 1 409 ? 5.522 -3.952 -21.495 1.00 77.50 409 GLY A CA 1
ATOM 2892 C C . GLY A 1 409 ? 4.073 -4.324 -21.153 1.00 77.50 409 GLY A C 1
ATOM 2893 O O . GLY A 1 409 ? 3.344 -4.716 -22.058 1.00 77.50 409 GLY A O 1
ATOM 2894 N N . MET A 1 410 ? 3.627 -4.147 -19.904 1.00 85.62 410 MET A N 1
ATOM 2895 C CA . MET A 1 410 ? 2.213 -4.290 -19.536 1.00 85.62 410 MET A CA 1
ATOM 2896 C C . MET A 1 410 ? 1.418 -3.039 -19.920 1.00 85.62 410 MET A C 1
ATOM 2898 O O . MET A 1 410 ? 1.848 -1.911 -19.665 1.00 85.62 410 MET A O 1
ATOM 2902 N N . SER A 1 411 ? 0.223 -3.230 -20.475 1.00 88.44 411 SER A N 1
ATOM 2903 C CA . SER A 1 411 ? -0.777 -2.171 -20.587 1.00 88.44 411 SER A CA 1
ATOM 2904 C C . SER A 1 411 ? -1.510 -1.955 -19.257 1.00 88.44 411 SER A C 1
ATOM 2906 O O . SER A 1 411 ? -1.489 -2.793 -18.354 1.00 88.44 411 SER A O 1
ATOM 2908 N N . VAL A 1 412 ? -2.245 -0.846 -19.171 1.00 88.19 412 VAL A N 1
ATOM 2909 C CA . VAL A 1 412 ? -3.127 -0.526 -18.035 1.00 88.19 412 VAL A CA 1
ATOM 2910 C C . VAL A 1 412 ? -4.235 -1.585 -17.844 1.00 88.19 412 VAL A C 1
ATOM 2912 O O . VAL A 1 412 ? -4.712 -1.796 -16.729 1.00 88.19 412 VAL A O 1
ATOM 2915 N N . ALA A 1 413 ? -4.619 -2.304 -18.907 1.00 90.69 413 ALA A N 1
ATOM 2916 C CA . ALA A 1 413 ? -5.558 -3.424 -18.830 1.00 90.69 413 ALA A CA 1
ATOM 2917 C C . ALA A 1 413 ? -4.904 -4.706 -18.274 1.00 90.69 413 ALA A C 1
ATOM 2919 O O . ALA A 1 413 ? -5.556 -5.465 -17.556 1.00 90.69 413 ALA A O 1
ATOM 2920 N N . ASP A 1 414 ? -3.612 -4.930 -18.533 1.00 91.94 414 ASP A N 1
ATOM 2921 C CA . ASP A 1 414 ? -2.895 -6.125 -18.064 1.00 91.94 414 ASP A CA 1
ATOM 2922 C C . ASP A 1 414 ? -2.660 -6.103 -16.548 1.00 91.94 414 ASP A C 1
ATOM 2924 O O . ASP A 1 414 ? -2.622 -7.154 -15.909 1.00 91.94 414 ASP A O 1
ATOM 2928 N N . HIS A 1 415 ? -2.597 -4.917 -15.929 1.00 93.06 415 HIS A N 1
ATOM 2929 C CA . HIS A 1 415 ? -2.640 -4.775 -14.467 1.00 93.06 415 HIS A CA 1
ATOM 2930 C C . HIS A 1 415 ? -3.921 -5.392 -13.873 1.00 93.06 415 HIS A C 1
ATOM 2932 O O . HIS A 1 415 ? -3.859 -6.118 -12.878 1.00 93.06 415 HIS A O 1
ATOM 2938 N N . LEU A 1 416 ? -5.077 -5.167 -14.506 1.00 94.62 416 LEU A N 1
ATOM 2939 C CA . LEU A 1 416 ? -6.359 -5.756 -14.096 1.00 94.62 416 LEU A CA 1
ATOM 2940 C C . LEU A 1 416 ? -6.421 -7.260 -14.407 1.00 94.62 416 LEU A C 1
ATOM 2942 O O . LEU A 1 416 ? -6.881 -8.039 -13.571 1.00 94.62 416 LEU A O 1
ATOM 2946 N N . ALA A 1 417 ? -5.893 -7.687 -15.558 1.00 92.25 417 ALA A N 1
ATOM 2947 C CA . ALA A 1 417 ? -5.780 -9.106 -15.899 1.00 92.25 417 ALA A CA 1
ATOM 2948 C C . ALA A 1 417 ? -4.903 -9.874 -14.890 1.00 92.25 417 ALA A C 1
ATOM 2950 O O . ALA A 1 417 ? -5.263 -10.977 -14.480 1.00 92.25 417 ALA A O 1
ATOM 2951 N N . ALA A 1 418 ? -3.810 -9.271 -14.410 1.00 93.75 418 ALA A N 1
ATOM 2952 C CA . ALA A 1 418 ? -2.955 -9.854 -13.378 1.00 93.75 418 ALA A CA 1
ATOM 2953 C C . ALA A 1 41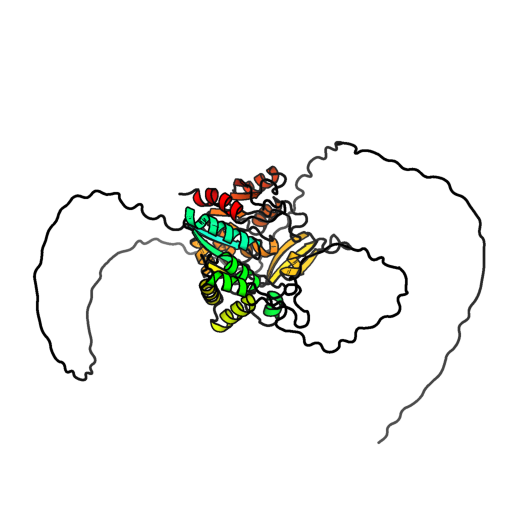8 ? -3.692 -10.041 -12.036 1.00 93.75 418 ALA A C 1
ATOM 2955 O O . ALA A 1 418 ? -3.517 -11.074 -11.391 1.00 93.75 418 ALA A O 1
ATOM 2956 N N . LEU A 1 419 ? -4.562 -9.105 -11.627 1.00 94.94 419 LEU A N 1
ATOM 2957 C CA . LEU A 1 419 ? -5.409 -9.295 -10.437 1.00 94.94 419 LEU A CA 1
ATOM 2958 C C . LEU A 1 419 ? -6.323 -10.523 -10.587 1.00 94.94 419 LEU A C 1
ATOM 2960 O O . LEU A 1 419 ? -6.442 -11.312 -9.651 1.00 94.94 419 LEU A O 1
ATOM 2964 N N . HIS A 1 420 ? -6.926 -10.710 -11.766 1.00 92.38 420 HIS A N 1
ATOM 2965 C CA . HIS A 1 420 ? -7.746 -11.889 -12.051 1.00 92.38 420 HIS A CA 1
ATOM 2966 C C . HIS A 1 420 ? -6.919 -13.183 -12.098 1.00 92.38 420 HIS A C 1
ATOM 2968 O O . HIS A 1 420 ? -7.371 -14.210 -11.606 1.00 92.38 420 HIS A O 1
ATOM 2974 N N . TRP A 1 421 ? -5.701 -13.142 -12.644 1.00 94.00 421 TRP A N 1
ATOM 2975 C CA . TRP A 1 421 ? -4.805 -14.299 -12.722 1.00 94.00 421 TRP A CA 1
ATOM 2976 C C . TRP A 1 421 ? -4.389 -14.819 -11.339 1.00 94.00 421 TRP A C 1
ATOM 2978 O O . TRP A 1 421 ? -4.506 -16.014 -11.071 1.00 94.00 421 TRP A O 1
ATOM 2988 N N . TYR A 1 422 ? -3.944 -13.931 -10.442 1.00 95.75 422 TYR A N 1
ATOM 2989 C CA . TYR A 1 422 ? -3.505 -14.329 -9.098 1.00 95.75 422 TYR A CA 1
ATOM 2990 C C . TYR A 1 422 ? -4.662 -14.610 -8.128 1.00 95.75 422 TYR A C 1
ATOM 2992 O O . TYR A 1 422 ? -4.458 -15.324 -7.148 1.00 95.75 422 TYR A O 1
ATOM 3000 N N . LEU A 1 423 ? -5.871 -14.092 -8.385 1.00 95.94 423 LEU A N 1
ATOM 3001 C CA . LEU A 1 423 ? -7.056 -14.372 -7.570 1.00 95.94 423 LEU A CA 1
ATOM 3002 C C . LEU A 1 423 ? -8.346 -14.399 -8.426 1.00 95.94 423 LEU A C 1
ATOM 3004 O O . LEU A 1 423 ? -9.112 -13.435 -8.413 1.00 95.94 423 LEU A O 1
ATOM 3008 N N . PRO A 1 424 ? -8.652 -15.500 -9.147 1.00 95.00 424 PRO A N 1
ATOM 3009 C CA . PRO A 1 424 ? -9.785 -15.565 -10.091 1.00 95.00 424 PRO A CA 1
ATOM 3010 C C . PRO A 1 424 ? -11.176 -15.341 -9.470 1.00 95.00 424 PRO A C 1
ATOM 3012 O O . PRO A 1 424 ? -12.140 -14.962 -10.149 1.00 95.00 424 PRO A O 1
ATOM 3015 N N . GLN A 1 425 ? -11.294 -15.574 -8.161 1.00 95.81 425 GLN A N 1
ATOM 3016 C CA . GLN A 1 425 ? -12.500 -15.346 -7.365 1.00 95.81 425 GLN A CA 1
ATOM 3017 C C . GLN A 1 425 ? -12.688 -13.867 -6.985 1.00 95.81 425 GLN A C 1
ATOM 3019 O O . GLN A 1 425 ? -13.778 -13.495 -6.552 1.00 95.81 425 GLN A O 1
ATOM 3024 N N . LEU A 1 426 ? -11.666 -13.019 -7.155 1.00 95.38 426 LEU A N 1
ATOM 3025 C CA . LEU A 1 426 ? -11.753 -11.587 -6.882 1.00 95.38 426 LEU A CA 1
ATOM 3026 C C . LEU A 1 426 ? -12.819 -10.939 -7.770 1.00 95.38 426 LEU A C 1
ATOM 3028 O O . LEU A 1 426 ? -12.916 -11.201 -8.971 1.00 95.38 426 LEU A O 1
ATOM 3032 N N . ARG A 1 427 ? -13.609 -10.058 -7.166 1.00 93.94 427 ARG A N 1
ATOM 3033 C CA . ARG A 1 427 ? -14.490 -9.118 -7.860 1.00 93.94 427 ARG A CA 1
ATOM 3034 C C . ARG A 1 427 ? -14.091 -7.704 -7.479 1.00 93.94 427 ARG A C 1
ATOM 3036 O O . ARG A 1 427 ? -13.461 -7.503 -6.445 1.00 93.94 427 ARG A O 1
ATOM 3043 N N . VAL A 1 428 ? -14.420 -6.738 -8.321 1.00 97.00 428 VAL A N 1
ATOM 3044 C CA . VAL A 1 428 ? -14.124 -5.320 -8.098 1.00 97.00 428 VAL A CA 1
ATOM 3045 C C . VAL A 1 428 ? -15.389 -4.528 -8.430 1.00 97.00 428 VAL A C 1
ATOM 3047 O O . VAL A 1 428 ? -16.065 -4.844 -9.401 1.00 97.00 428 VAL A O 1
ATOM 3050 N N . ASP A 1 429 ? -15.733 -3.521 -7.629 1.00 97.62 429 ASP A N 1
ATOM 3051 C CA . ASP A 1 429 ? -16.897 -2.651 -7.851 1.00 97.62 429 ASP A CA 1
ATOM 3052 C C . ASP A 1 429 ? -16.557 -1.495 -8.795 1.00 97.62 429 ASP A C 1
ATOM 3054 O O . ASP A 1 429 ? -17.356 -1.104 -9.651 1.00 97.62 429 ASP A O 1
ATOM 3058 N N . ALA A 1 430 ? -15.369 -0.913 -8.614 1.00 97.81 430 ALA A N 1
ATOM 3059 C CA . ALA A 1 430 ? -14.895 0.226 -9.383 1.00 97.81 430 ALA A CA 1
ATOM 3060 C C . ALA A 1 430 ? -13.383 0.159 -9.629 1.00 97.81 430 ALA A C 1
ATOM 3062 O O . ALA A 1 430 ? -12.593 -0.096 -8.721 1.00 97.81 430 ALA A O 1
ATOM 3063 N N . VAL A 1 431 ? -12.981 0.465 -10.858 1.00 98.12 431 VAL A N 1
ATOM 3064 C CA . VAL A 1 431 ? -11.590 0.746 -11.215 1.00 98.12 431 VAL A CA 1
ATOM 3065 C C . VAL A 1 431 ? -11.447 2.256 -11.350 1.00 98.12 431 VAL A C 1
ATOM 3067 O O . VAL A 1 431 ? -12.129 2.862 -12.172 1.00 98.12 431 VAL A O 1
ATOM 3070 N N . LEU A 1 432 ? -10.577 2.865 -10.550 1.00 97.50 432 LEU A N 1
ATOM 3071 C CA . LEU A 1 432 ? -10.269 4.289 -10.591 1.00 97.50 432 LEU A CA 1
ATOM 3072 C C . LEU A 1 432 ? -8.987 4.513 -11.404 1.00 97.50 432 LEU A C 1
ATOM 3074 O O . LEU A 1 432 ? -7.934 3.962 -11.081 1.00 97.50 432 LEU A O 1
ATOM 3078 N N . ALA A 1 433 ? -9.084 5.318 -12.461 1.00 96.81 433 ALA A N 1
ATOM 3079 C CA . ALA A 1 433 ? -7.982 5.623 -13.367 1.00 96.81 433 ALA A CA 1
ATOM 3080 C C . ALA A 1 433 ? -7.949 7.112 -13.735 1.00 96.81 433 ALA A C 1
ATOM 3082 O O . ALA A 1 433 ? -8.964 7.813 -13.699 1.00 96.81 433 ALA A O 1
ATOM 3083 N N . ASP A 1 434 ? -6.771 7.602 -14.108 1.00 96.31 434 ASP A N 1
ATOM 3084 C CA . ASP A 1 434 ? -6.600 8.989 -14.526 1.00 96.31 434 ASP A CA 1
ATOM 3085 C C . ASP A 1 434 ? -6.944 9.166 -16.012 1.00 96.31 434 ASP A C 1
ATOM 3087 O O . ASP A 1 434 ? -6.420 8.460 -16.873 1.00 96.31 434 ASP A O 1
ATOM 3091 N N . ALA A 1 435 ? -7.800 10.137 -16.322 1.00 94.06 435 ALA A N 1
ATOM 3092 C CA . ALA A 1 435 ? -8.330 10.381 -17.661 1.00 94.06 435 ALA A CA 1
ATOM 3093 C C . ALA A 1 435 ? -7.268 10.776 -18.710 1.00 94.06 435 ALA A C 1
ATOM 3095 O O . ALA A 1 435 ? -7.523 10.640 -19.904 1.00 94.06 435 ALA A O 1
ATOM 3096 N N . LYS A 1 436 ? -6.093 11.265 -18.290 1.00 92.50 436 LYS A N 1
ATOM 3097 C CA . LYS A 1 436 ? -4.942 11.560 -19.161 1.00 92.50 436 LYS A CA 1
ATOM 3098 C C . LYS A 1 436 ? -4.011 10.350 -19.284 1.00 92.50 436 LYS A C 1
ATOM 3100 O O . LYS A 1 436 ? -3.453 10.132 -20.357 1.00 92.50 436 LYS A O 1
ATOM 3105 N N . TRP A 1 437 ? -3.799 9.605 -18.199 1.00 91.50 437 TRP A N 1
ATOM 3106 C CA . TRP A 1 437 ? -2.774 8.553 -18.133 1.00 91.50 437 TRP A CA 1
ATOM 3107 C C . TRP A 1 437 ? -3.281 7.123 -18.395 1.00 91.50 437 TRP A C 1
ATOM 3109 O O . TRP A 1 437 ? -2.463 6.237 -18.620 1.00 91.50 437 TRP A O 1
ATOM 3119 N N . VAL A 1 438 ? -4.599 6.884 -18.430 1.00 91.00 438 VAL A N 1
ATOM 3120 C CA . VAL A 1 438 ? -5.206 5.562 -18.716 1.00 91.00 438 VAL A CA 1
ATOM 3121 C C . VAL A 1 438 ? -4.841 4.989 -20.099 1.00 91.00 438 VAL A C 1
ATOM 3123 O O . VAL A 1 438 ? -4.921 3.780 -20.303 1.00 91.00 438 VAL A O 1
ATOM 3126 N N . GLY A 1 439 ? -4.418 5.834 -21.045 1.00 89.25 439 GLY A N 1
ATOM 3127 C CA . GLY A 1 439 ? -4.168 5.439 -22.433 1.00 89.25 439 GLY A CA 1
ATOM 3128 C C . GLY A 1 439 ? -5.475 5.312 -23.215 1.00 89.25 439 GLY A C 1
ATOM 3129 O O . GLY A 1 439 ? -6.319 6.204 -23.156 1.00 89.25 439 GLY A O 1
ATOM 3130 N N . GLU A 1 440 ? -5.654 4.215 -23.953 1.00 90.00 440 GLU A N 1
ATOM 3131 C CA . GLU A 1 440 ? -6.941 3.894 -24.579 1.00 90.00 440 GLU A CA 1
ATOM 3132 C C . GLU A 1 440 ? -7.933 3.383 -23.513 1.00 90.00 440 GLU A C 1
ATOM 3134 O O . GLU A 1 440 ? -7.645 2.373 -22.864 1.00 90.00 440 GLU A O 1
ATOM 3139 N N . PRO A 1 441 ? -9.108 4.017 -23.312 1.00 90.50 441 PRO A N 1
ATOM 3140 C CA . PRO A 1 441 ? -10.041 3.588 -22.267 1.00 90.50 441 PRO A CA 1
ATOM 3141 C C . PRO A 1 441 ? -10.710 2.237 -22.549 1.00 90.50 441 PRO A C 1
ATOM 3143 O O . PRO A 1 441 ? -10.977 1.484 -21.619 1.00 90.50 441 PRO A O 1
ATOM 3146 N N . ASP A 1 442 ? -10.973 1.912 -23.815 1.00 94.44 442 ASP A N 1
ATOM 3147 C CA . ASP A 1 442 ? -11.775 0.751 -24.223 1.00 94.44 442 ASP A CA 1
ATOM 3148 C C . ASP A 1 442 ? -11.192 -0.616 -23.788 1.00 94.44 442 ASP A C 1
ATOM 3150 O O . ASP A 1 442 ? -11.951 -1.448 -23.279 1.00 94.44 442 ASP A O 1
ATOM 3154 N N . PRO A 1 443 ? -9.876 -0.898 -23.927 1.00 94.56 443 PRO A N 1
ATOM 3155 C CA . PRO A 1 443 ? -9.256 -2.083 -23.327 1.00 94.56 443 PRO A CA 1
ATOM 3156 C C . PRO A 1 443 ? -9.395 -2.134 -21.800 1.00 94.56 443 PRO A C 1
ATOM 3158 O O . PRO A 1 443 ? -9.706 -3.190 -21.250 1.00 94.56 443 PRO A O 1
ATOM 3161 N N . VAL A 1 444 ? -9.210 -0.998 -21.121 1.00 94.75 444 VAL A N 1
ATOM 3162 C CA . VAL A 1 444 ? -9.272 -0.903 -19.652 1.00 94.75 444 VAL A CA 1
ATOM 3163 C C . VAL A 1 444 ? -10.708 -1.081 -19.151 1.00 94.75 444 VAL A C 1
ATOM 3165 O O . VAL A 1 444 ? -10.921 -1.740 -18.137 1.00 94.75 444 VAL A O 1
ATOM 3168 N N . HIS A 1 445 ? -11.703 -0.582 -19.891 1.00 96.12 445 HIS A N 1
ATOM 3169 C CA . HIS A 1 445 ? -13.125 -0.793 -19.616 1.00 96.12 445 HIS A CA 1
ATOM 3170 C C . HIS A 1 445 ? -13.476 -2.283 -19.663 1.00 96.12 445 HIS A C 1
ATOM 3172 O O . HIS A 1 445 ? -13.997 -2.814 -18.687 1.00 96.12 445 HIS A O 1
ATOM 3178 N N . ARG A 1 446 ? -13.096 -2.989 -20.738 1.00 95.00 446 ARG A N 1
ATOM 3179 C CA . ARG A 1 446 ? -13.340 -4.438 -20.868 1.00 95.00 446 ARG A CA 1
ATOM 3180 C C . ARG A 1 446 ? -12.643 -5.256 -19.777 1.00 95.00 446 ARG A C 1
ATOM 3182 O O . ARG A 1 446 ? -13.207 -6.233 -19.288 1.00 95.00 446 ARG A O 1
ATOM 3189 N N . ALA A 1 447 ? -11.433 -4.864 -19.379 1.00 94.88 447 ALA A N 1
ATOM 3190 C CA . ALA A 1 447 ? -10.705 -5.519 -18.293 1.00 94.88 447 ALA A CA 1
ATOM 3191 C C . ALA A 1 447 ? -11.312 -5.226 -16.903 1.00 94.88 447 ALA A C 1
ATOM 3193 O O . ALA A 1 447 ? -11.296 -6.097 -16.034 1.00 94.88 447 ALA A O 1
ATOM 3194 N N . ALA A 1 448 ? -11.910 -4.047 -16.701 1.00 96.56 448 ALA A N 1
ATOM 3195 C CA . ALA A 1 448 ? -12.705 -3.739 -15.514 1.00 96.56 448 ALA A CA 1
ATOM 3196 C C . ALA A 1 448 ? -14.007 -4.565 -15.485 1.00 96.56 448 ALA A C 1
ATOM 3198 O O . ALA A 1 448 ? -14.292 -5.216 -14.480 1.00 96.56 448 ALA A O 1
ATOM 3199 N N . GLU A 1 449 ? -14.741 -4.636 -16.601 1.00 95.25 449 GLU A N 1
ATOM 3200 C CA . GLU A 1 449 ? -15.964 -5.442 -16.736 1.00 95.25 449 GLU A CA 1
ATOM 3201 C C . GLU A 1 449 ? -15.715 -6.935 -16.466 1.00 95.25 449 GLU A C 1
ATOM 3203 O O . GLU A 1 449 ? -16.531 -7.583 -15.812 1.00 95.25 449 GLU A O 1
ATOM 3208 N N . ALA A 1 450 ? -14.563 -7.475 -16.882 1.00 92.56 450 ALA A N 1
ATOM 3209 C CA . ALA A 1 450 ? -14.162 -8.856 -16.592 1.00 92.56 450 ALA A CA 1
ATOM 3210 C C . ALA A 1 450 ? -13.980 -9.146 -15.083 1.00 92.56 450 ALA A C 1
ATOM 3212 O O . ALA A 1 450 ? -14.179 -10.279 -14.644 1.00 92.56 450 ALA A O 1
ATOM 3213 N N . LEU A 1 451 ? -13.660 -8.125 -14.277 1.00 93.56 451 LEU A N 1
ATOM 3214 C CA . LEU A 1 451 ? -13.629 -8.189 -12.807 1.00 93.56 451 LEU A CA 1
ATOM 3215 C C . LEU A 1 451 ? -14.993 -7.867 -12.156 1.00 93.56 451 LEU A C 1
ATOM 3217 O O . LEU A 1 451 ? -15.128 -7.981 -10.935 1.00 93.56 451 LEU A O 1
ATOM 3221 N N . GLY A 1 452 ? -16.000 -7.481 -12.947 1.00 95.12 452 GLY A N 1
ATOM 3222 C CA . GLY A 1 452 ? -17.309 -6.998 -12.491 1.00 95.12 452 GLY A CA 1
ATOM 3223 C C . GLY A 1 452 ? -17.383 -5.489 -12.211 1.00 95.12 452 GLY A C 1
ATOM 3224 O O . GLY A 1 452 ? -18.401 -5.022 -11.705 1.00 95.12 452 GLY A O 1
ATOM 3225 N N . ALA A 1 453 ? -16.333 -4.731 -12.536 1.00 97.12 453 ALA A N 1
ATOM 3226 C CA . ALA A 1 453 ? -16.170 -3.335 -12.143 1.00 97.12 453 ALA A CA 1
ATOM 3227 C C . ALA A 1 453 ? -16.597 -2.335 -13.218 1.00 97.12 453 ALA A C 1
ATOM 3229 O O . ALA A 1 453 ? -16.377 -2.539 -14.412 1.00 97.12 453 ALA A O 1
ATOM 3230 N N . ARG A 1 454 ? -17.081 -1.169 -12.776 1.00 96.69 454 ARG A N 1
ATOM 3231 C CA . ARG A 1 454 ? -17.181 0.025 -13.632 1.00 96.69 454 ARG A CA 1
ATOM 3232 C C . ARG A 1 454 ? -15.841 0.764 -13.690 1.00 96.69 454 ARG A C 1
ATOM 3234 O O . ARG A 1 454 ? -15.196 0.948 -12.657 1.00 96.69 454 ARG A O 1
ATOM 3241 N N . LEU A 1 455 ? -15.452 1.257 -14.864 1.00 97.50 455 LEU A N 1
ATOM 3242 C CA . LEU A 1 455 ? -14.326 2.185 -14.990 1.00 97.50 455 LEU A CA 1
ATOM 3243 C C . LEU A 1 455 ? -14.751 3.599 -14.554 1.00 97.50 455 LEU A C 1
ATOM 3245 O O . LEU A 1 455 ? -15.815 4.090 -14.931 1.00 97.50 455 LEU A O 1
ATOM 3249 N N . VAL A 1 456 ? -13.914 4.258 -13.756 1.00 97.00 456 VAL A N 1
ATOM 3250 C CA . VAL A 1 456 ? -14.087 5.630 -13.271 1.00 97.00 456 VAL A CA 1
ATOM 3251 C C . VAL A 1 456 ? -12.871 6.438 -13.705 1.00 97.00 456 VAL A C 1
ATOM 3253 O O . VAL A 1 456 ? -11.767 6.214 -13.211 1.00 97.00 456 VAL A O 1
ATOM 3256 N N . LEU A 1 457 ? -13.078 7.371 -14.634 1.00 97.19 457 LEU A N 1
ATOM 3257 C CA . LEU A 1 457 ? -12.042 8.293 -15.097 1.00 97.19 457 LEU A CA 1
ATOM 3258 C C . LEU A 1 457 ? -12.134 9.615 -14.331 1.00 97.19 457 LEU A C 1
ATOM 3260 O O . LEU A 1 457 ? -13.197 10.234 -14.285 1.00 97.19 457 LEU A O 1
ATOM 3264 N N . ALA A 1 458 ? -11.018 10.055 -13.756 1.00 96.44 458 ALA A N 1
ATOM 3265 C CA . ALA A 1 458 ? -10.903 11.312 -13.015 1.00 96.44 458 ALA A CA 1
ATOM 3266 C C . ALA A 1 458 ? -9.574 12.021 -13.333 1.00 96.44 458 ALA A C 1
ATOM 3268 O O . ALA A 1 458 ? -8.716 11.464 -14.011 1.00 96.44 458 ALA A O 1
ATOM 3269 N N . SER A 1 459 ? -9.376 13.242 -12.834 1.00 95.38 459 SER A N 1
ATOM 3270 C CA . SER A 1 459 ? -8.023 13.798 -12.700 1.00 95.38 459 SER A CA 1
ATOM 3271 C C . SER A 1 459 ? -7.448 13.284 -11.385 1.00 95.38 459 SER A C 1
ATOM 3273 O O . SER A 1 459 ? -8.051 13.520 -10.342 1.00 95.38 459 SER A O 1
ATOM 3275 N N . LEU A 1 460 ? -6.324 12.571 -11.427 1.00 96.00 460 LEU A N 1
ATOM 3276 C CA . LEU A 1 460 ? -5.659 11.985 -10.255 1.00 96.00 460 LEU A CA 1
ATOM 3277 C C . LEU A 1 460 ? -4.175 12.370 -10.175 1.00 96.00 460 LEU A C 1
ATOM 3279 O O . LEU A 1 460 ? -3.567 12.256 -9.112 1.00 96.00 460 LEU A O 1
ATOM 3283 N N . ALA A 1 461 ? -3.575 12.790 -11.290 1.00 95.19 461 ALA A N 1
ATOM 3284 C CA . ALA A 1 461 ? -2.184 13.212 -11.366 1.00 95.19 461 ALA A CA 1
ATOM 3285 C C . ALA A 1 461 ? -1.952 14.656 -10.888 1.00 95.19 461 ALA A C 1
ATOM 3287 O O . ALA A 1 461 ? -2.806 15.530 -11.029 1.00 95.19 461 ALA A O 1
ATOM 3288 N N . VAL A 1 462 ? -0.738 14.929 -10.402 1.00 94.50 462 VAL A N 1
ATOM 3289 C CA . VAL A 1 462 ? -0.271 16.287 -10.084 1.00 94.50 462 VAL A CA 1
ATOM 3290 C C . VAL A 1 462 ? -0.252 17.209 -11.314 1.00 94.50 462 VAL A C 1
ATOM 3292 O O . VAL A 1 462 ? 0.130 16.823 -12.422 1.00 94.50 462 VAL A O 1
ATOM 3295 N N . ALA A 1 463 ? -0.576 18.485 -11.095 1.00 90.56 463 ALA A N 1
ATOM 3296 C CA . ALA A 1 463 ? -0.616 19.506 -12.145 1.00 90.56 463 ALA A CA 1
ATOM 3297 C C . ALA A 1 463 ? 0.762 19.866 -12.753 1.00 90.56 463 ALA A C 1
ATOM 3299 O O . ALA A 1 463 ? 0.806 20.542 -13.778 1.00 90.56 463 ALA A O 1
ATOM 3300 N N . ASP A 1 464 ? 1.883 19.403 -12.174 1.00 91.31 464 ASP A N 1
ATOM 3301 C CA . ASP A 1 464 ? 3.235 19.598 -12.740 1.00 91.31 464 ASP A CA 1
ATOM 3302 C C . ASP A 1 464 ? 3.485 18.781 -14.027 1.00 91.31 464 ASP A C 1
ATOM 3304 O O . ASP A 1 464 ? 4.497 18.965 -14.704 1.00 91.31 464 ASP A O 1
ATOM 3308 N N . GLY A 1 465 ? 2.550 17.892 -14.382 1.00 86.56 465 GLY A N 1
ATOM 3309 C CA . GLY A 1 465 ? 2.586 17.090 -15.599 1.00 86.56 465 GLY A CA 1
ATOM 3310 C C . GLY A 1 465 ? 3.336 15.763 -15.472 1.00 86.56 465 GLY A C 1
ATOM 3311 O O . GLY A 1 465 ? 3.303 14.991 -16.432 1.00 86.56 465 GLY A O 1
ATOM 3312 N N . SER A 1 466 ? 3.957 15.467 -14.326 1.00 91.06 466 SER A N 1
ATOM 3313 C CA . SER A 1 466 ? 4.609 14.182 -14.043 1.00 91.06 466 SER A CA 1
ATOM 3314 C C . SER A 1 466 ? 3.604 13.082 -13.641 1.00 91.06 466 SER A C 1
ATOM 3316 O O . SER A 1 466 ? 2.522 13.389 -13.137 1.00 91.06 466 SER A O 1
ATOM 3318 N N . PRO A 1 467 ? 3.926 11.787 -13.845 1.00 90.56 467 PRO A N 1
ATOM 3319 C CA . PRO A 1 467 ? 3.038 10.667 -13.513 1.00 90.56 467 PRO A CA 1
ATOM 3320 C C . PRO A 1 467 ? 3.070 10.344 -12.007 1.00 90.56 467 PRO A C 1
ATOM 3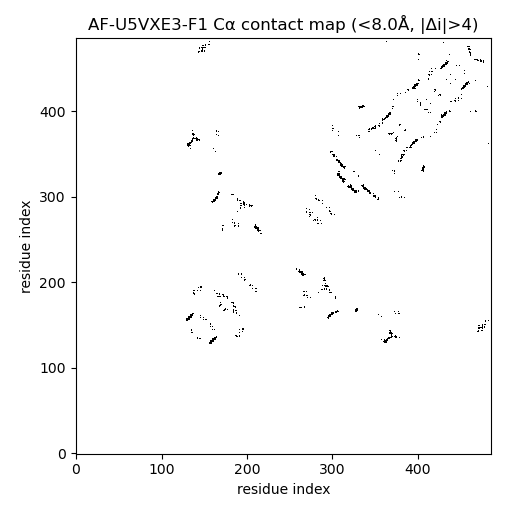322 O O . PRO A 1 467 ? 3.432 9.245 -11.593 1.00 90.56 467 PRO A O 1
ATOM 3325 N N . LYS A 1 468 ? 2.718 11.317 -11.160 1.00 93.69 468 LYS A N 1
ATOM 3326 C CA . LYS A 1 468 ? 2.577 11.137 -9.706 1.00 93.69 468 LYS A CA 1
ATOM 3327 C C . LYS A 1 468 ? 1.141 11.419 -9.293 1.00 93.69 468 LYS A C 1
ATOM 3329 O O . LYS A 1 468 ? 0.584 12.435 -9.696 1.00 93.69 468 LYS A O 1
ATOM 3334 N N . HIS A 1 469 ? 0.568 10.543 -8.474 1.00 95.75 469 HIS A N 1
ATOM 3335 C CA . HIS A 1 469 ? -0.750 10.777 -7.897 1.00 95.75 469 HIS A CA 1
ATOM 3336 C C . HIS A 1 469 ? -0.707 11.980 -6.950 1.00 95.75 469 HIS A C 1
ATOM 3338 O O . HIS A 1 469 ? 0.174 12.071 -6.092 1.00 95.75 469 HIS A O 1
ATOM 3344 N N . ASP A 1 470 ? -1.672 12.877 -7.104 1.00 96.69 470 ASP A N 1
ATOM 3345 C CA . ASP A 1 470 ? -1.958 13.947 -6.161 1.00 96.69 470 ASP A CA 1
ATOM 3346 C C . ASP A 1 470 ? -2.940 13.441 -5.086 1.00 96.69 470 ASP A C 1
ATOM 3348 O O . ASP A 1 470 ? -4.048 13.023 -5.432 1.00 96.69 470 ASP A O 1
ATOM 3352 N N . PRO A 1 471 ? -2.585 13.473 -3.785 1.00 96.31 471 PRO A N 1
ATOM 3353 C CA . PRO A 1 471 ? -3.495 13.058 -2.723 1.00 96.31 471 PRO A CA 1
ATOM 3354 C C . PRO A 1 471 ? -4.793 13.872 -2.647 1.00 96.31 471 PRO A C 1
ATOM 3356 O O . PRO A 1 471 ? -5.802 13.333 -2.201 1.00 96.31 471 PRO A O 1
ATOM 3359 N N . GLU A 1 472 ? -4.789 15.150 -3.041 1.00 95.69 472 GLU A N 1
ATOM 3360 C CA . GLU A 1 472 ? -5.992 15.990 -2.980 1.00 95.69 472 GLU A CA 1
ATOM 3361 C C . GLU A 1 472 ? -6.994 15.574 -4.064 1.00 95.69 472 GLU A C 1
ATOM 3363 O O . GLU A 1 472 ? -8.112 15.171 -3.742 1.00 95.69 472 GLU A O 1
ATOM 3368 N N . SER A 1 473 ? -6.544 15.520 -5.319 1.00 96.56 473 SER A N 1
ATOM 3369 C CA . SER A 1 473 ? -7.322 15.034 -6.466 1.00 96.56 473 SER A CA 1
ATOM 3370 C C . SER A 1 473 ? -7.802 13.586 -6.289 1.00 96.56 473 SER A C 1
ATOM 3372 O O . SER A 1 473 ? -8.963 13.280 -6.566 1.00 96.56 473 SER A O 1
ATOM 3374 N N . LEU A 1 474 ? -6.949 12.694 -5.763 1.00 96.62 474 LEU A N 1
ATOM 3375 C CA . LEU A 1 474 ? -7.330 11.312 -5.443 1.00 96.62 474 LEU A CA 1
ATOM 3376 C C . LEU A 1 474 ? -8.411 11.255 -4.352 1.00 96.62 474 LEU A C 1
ATOM 3378 O O . LEU A 1 474 ? -9.352 10.474 -4.471 1.00 96.62 474 LEU A O 1
ATOM 3382 N N . GLY A 1 475 ? -8.319 12.101 -3.320 1.00 96.19 475 GLY A N 1
ATOM 3383 C CA . GLY A 1 475 ? -9.370 12.239 -2.311 1.00 96.19 475 GLY A CA 1
ATOM 3384 C C . GLY A 1 475 ? -10.698 12.692 -2.925 1.00 96.19 475 GLY A C 1
ATOM 3385 O O . GLY A 1 475 ? -11.719 12.030 -2.750 1.00 96.19 475 GLY A O 1
ATOM 3386 N N . THR A 1 476 ? -10.683 13.762 -3.726 1.00 95.81 476 THR A N 1
ATOM 3387 C CA . THR A 1 476 ? -11.875 14.260 -4.436 1.00 95.81 476 THR A CA 1
ATOM 3388 C C . THR A 1 476 ? -12.517 13.193 -5.329 1.00 95.81 476 THR A C 1
ATOM 3390 O O . THR A 1 476 ? -13.742 13.104 -5.386 1.00 95.81 476 THR A O 1
ATOM 3393 N N . ALA A 1 477 ? -11.719 12.353 -5.994 1.00 96.38 477 ALA A N 1
ATOM 3394 C CA . ALA A 1 477 ? -12.225 11.260 -6.823 1.00 96.38 477 ALA A CA 1
ATOM 3395 C C . ALA A 1 477 ? -12.791 10.077 -6.010 1.00 96.38 477 ALA A C 1
ATOM 3397 O O . ALA A 1 477 ? -13.718 9.407 -6.468 1.00 96.38 477 ALA A O 1
ATOM 3398 N N . LEU A 1 478 ? -12.269 9.825 -4.804 1.00 96.56 478 LEU A N 1
ATOM 3399 C CA . LEU A 1 478 ? -12.735 8.754 -3.918 1.00 96.56 478 LEU A CA 1
ATOM 3400 C C . LEU A 1 478 ? -14.059 9.082 -3.214 1.00 96.56 478 LEU A C 1
ATOM 3402 O O . LEU A 1 478 ? -14.860 8.167 -3.025 1.00 96.56 478 LEU A O 1
ATOM 3406 N N . VAL A 1 479 ? -14.340 10.348 -2.876 1.00 95.75 479 VAL A N 1
ATOM 3407 C CA . VAL A 1 479 ? -15.594 10.757 -2.202 1.00 95.75 479 VAL A CA 1
ATOM 3408 C C . VAL A 1 479 ? -16.868 10.192 -2.871 1.00 95.75 479 VAL A C 1
ATOM 3410 O O . VAL A 1 479 ? -17.608 9.471 -2.196 1.00 95.75 479 VAL A O 1
ATOM 3413 N N . PRO A 1 480 ? -17.135 10.412 -4.177 1.00 94.25 480 PRO A N 1
ATOM 3414 C CA . PRO A 1 480 ? -18.331 9.884 -4.844 1.00 94.25 480 PRO A CA 1
ATOM 3415 C C . PRO A 1 480 ? -18.288 8.371 -5.116 1.00 94.25 480 PRO A C 1
ATOM 3417 O O . PRO A 1 480 ? -19.295 7.797 -5.530 1.00 94.25 480 PRO A O 1
ATOM 3420 N N . VAL A 1 481 ? -17.145 7.705 -4.916 1.00 94.31 481 VAL A N 1
ATOM 3421 C CA . VAL A 1 481 ? -17.054 6.239 -4.971 1.00 94.31 481 VAL A CA 1
ATOM 3422 C C . VAL A 1 481 ? -17.453 5.661 -3.615 1.00 94.31 481 VAL A C 1
ATOM 3424 O O . VAL A 1 481 ? -18.432 4.920 -3.532 1.00 94.31 481 VAL A O 1
ATOM 3427 N N . LEU A 1 482 ? -16.748 6.058 -2.553 1.00 94.56 482 LEU A N 1
ATOM 3428 C CA . LEU A 1 482 ? -16.905 5.520 -1.199 1.00 94.56 482 LEU A CA 1
ATOM 3429 C C . LEU A 1 482 ? -18.234 5.929 -0.545 1.00 94.56 482 LEU A C 1
ATOM 3431 O O . LEU A 1 482 ? -18.809 5.156 0.218 1.00 94.56 482 LEU A O 1
ATOM 3435 N N . GLY A 1 483 ? -18.741 7.124 -0.859 1.00 89.38 483 GLY A N 1
ATOM 3436 C CA . GLY A 1 483 ? -20.013 7.642 -0.353 1.00 89.38 483 GLY A CA 1
ATOM 3437 C C . GLY A 1 483 ? -21.263 7.155 -1.096 1.00 89.38 483 GLY A C 1
ATOM 3438 O O . GLY A 1 483 ? -22.347 7.639 -0.793 1.00 89.38 483 GLY A O 1
ATOM 3439 N N . SER A 1 484 ? -21.147 6.238 -2.067 1.00 78.94 484 SER A N 1
ATOM 3440 C CA . SER A 1 484 ? -22.270 5.867 -2.952 1.00 78.94 484 SER A CA 1
ATOM 3441 C C . SER A 1 484 ? -23.398 5.037 -2.307 1.00 78.94 484 SER A C 1
ATOM 3443 O O . SER A 1 484 ? -24.421 4.834 -2.956 1.00 78.94 484 SER A O 1
ATOM 3445 N N . ASP A 1 485 ? -23.252 4.635 -1.036 1.00 61.59 485 ASP A N 1
ATOM 3446 C CA . ASP A 1 485 ? -24.232 3.849 -0.262 1.00 61.59 485 ASP A CA 1
ATOM 3447 C C . ASP A 1 485 ? -24.782 4.595 0.985 1.00 61.59 485 ASP A C 1
ATOM 3449 O O . ASP A 1 485 ? -25.162 3.957 1.972 1.00 61.59 485 ASP A O 1
ATOM 3453 N N . ARG A 1 486 ? -24.780 5.940 0.988 1.00 62.28 486 ARG A N 1
ATOM 3454 C CA . ARG A 1 486 ? -25.264 6.792 2.101 1.00 62.28 486 ARG A CA 1
ATOM 3455 C C . ARG A 1 486 ? -26.576 7.530 1.821 1.00 62.28 486 ARG A C 1
ATOM 3457 O O . ARG A 1 486 ? -26.803 7.925 0.659 1.00 62.28 486 ARG A O 1
#

Organism: NCBI:txid1246995

Radius of gyration: 35.3 Å; Cα contacts (8 Å, |Δi|>4): 725; chains: 1; bounding box: 112×84×121 Å

Foldseek 3Di:
DDDDDDDDDDDDDDDDDDDDDDDDDDDDDDDDDDDDDDDDDDDDDDDDDPPPCPDPPDDDDDPPDDDDDDDDDDDDDDDDDDDDDDDDDDDDDDDDDDDDDDDDDDDDDDDDDDDDDDDPDDDDPDPPDAAQEEEFWFDVWSLLVLLLVVLQCVVRVHAYEYAWEQQALDDQLVVVCVVDPWDGRCRGLLSNLLSQFDPDPQLVVLNVLQQDADADPPDDDPVPDPDDDDDDDDDDDDDDDDDDDDDDPPDPPDDDDDPRGGHGSNSVQLVVLCVVVVFSQVSSVVSSVSNVGSHGYHYFFRTRKKKKFFFACLDVVHRGDTDIQIGLVRLQQGQTATPDMAIPVQAGHTDVVLLVSLQVHQEYEFTDDQLRRIGCVQCRHPSSVVSQLPHPHAYEYEFFLDDGSSCVPPASLVSLVVVCVSRVSAAHAEYEYEPVRNPDVPSNQVSNVSSVYGYDYFHQDDPVPDRDGRSNRSSVSCNCVSVVVD

Solvent-accessible surface area (backbone atoms only — not comparable to full-atom values): 30033 Å² total; per-residue (Å²): 130,86,89,83,85,88,91,86,89,90,88,84,88,85,83,91,86,86,83,92,82,89,88,90,87,87,80,90,86,91,87,85,92,78,87,82,90,81,81,88,83,77,91,80,88,78,90,72,76,81,84,70,86,76,79,82,84,69,77,76,87,73,89,83,85,81,94,72,85,84,82,83,77,82,84,83,90,83,86,85,87,84,83,86,88,87,84,88,86,90,83,90,85,88,87,88,84,83,88,88,93,82,89,81,90,78,91,89,82,85,90,87,87,88,83,88,80,95,76,94,68,77,82,78,77,76,78,74,76,62,44,30,35,34,39,35,12,26,54,69,27,26,25,33,43,45,37,6,49,63,63,29,26,85,82,60,42,55,44,40,34,39,36,26,49,32,31,60,46,45,74,48,27,22,51,49,44,75,76,36,78,74,52,63,29,34,59,34,55,47,34,43,44,63,28,31,39,43,91,47,80,63,25,46,49,42,39,54,45,34,70,36,54,42,69,60,88,89,61,84,69,84,87,79,74,85,85,78,86,92,77,85,87,84,90,84,84,85,86,84,90,81,90,90,80,79,94,72,78,78,74,80,70,85,71,78,83,64,90,55,46,57,31,34,48,30,40,55,50,44,50,51,32,26,72,71,69,71,39,65,58,62,26,37,52,53,55,22,64,60,20,47,30,71,46,50,63,36,47,51,35,77,50,44,33,43,30,36,29,34,22,33,28,62,42,86,94,45,54,84,46,71,44,79,39,67,36,26,52,54,42,50,65,30,79,20,45,69,78,46,80,48,50,39,68,69,72,50,60,42,22,64,72,45,42,51,48,42,57,66,20,52,29,39,33,40,30,24,46,56,54,77,67,19,36,50,56,56,53,53,28,55,60,37,32,50,30,66,57,70,26,85,33,45,28,38,38,36,56,62,53,57,74,51,49,50,39,54,91,57,52,74,29,46,58,45,49,49,52,42,70,71,36,72,80,55,65,31,56,32,34,40,36,30,69,82,50,52,69,67,59,68,61,36,38,56,35,25,48,75,34,64,12,46,69,42,74,39,72,28,57,37,91,89,72,54,76,41,77,26,32,65,42,41,10,65,59,41,42,74,60,76,53,68,88,116

InterPro domains:
  IPR002882 2-phospho-L-lactate transferase CofD [PF01933] (133-436)
  IPR010119 Gluco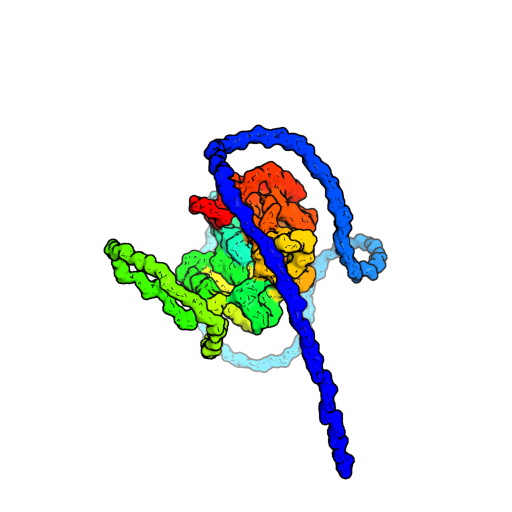neogenesis factor [MF_00973] (129-484)
  IPR010119 Gluconeogenesis factor [PTHR30135] (257-481)
  IPR038136 CofD-like domain superfamily [G3DSA:3.40.50.10680] (128-483)
  IPR038136 CofD-like domain superfamily [SSF142338] (130-478)

Secondary structure (DSSP, 8-state):
--------------------------------------PPPP-----PPP----------------------------PPP----------------------------------------------PPPEEEEEEE-HHHHHHHHHHHHHHHHHH-EEEEEEE-----SHHHHHHHHHSTTPPPHHHHHHHHHHH--S-TTHHHHHHHHH-BPPPTTS--GGG---S--------PPPP--------------PPP-SSTT-BHHHHHHHHHHHHHS-HHHHHHHHHHTTT-SSEEEESBSSPPEEEEEEESSSTT-TT-EEEEESHHHHHT--SEEEEEEEESSSPPBPHHHHHHHHT-SEEEE-SS-IIIIITHHHHSHHHHHHHHH---EEEEEPPSS--GGGTT--HHHHHHHHHHH-TT---SEEEEETTTS-SHHHHHHHHHHTTPEEEEE--B-TTSSS-B-HHHHHHHHHHHHTTT-

Nearest PDB structures (foldseek):
  2o2z-assembly1_A  TM=8.569E-01  e=1.433E-25  Halalkalibacterium halodurans
  2o2z-assembly1_B  TM=8.559E-01  e=2.312E-25  Halalkalibacterium halodurans
  2o2z-assembly2_D  TM=8.500E-01  e=3.514E-25  Halalkalibacterium halodurans
  2o2z-assembly2_C  TM=8.534E-01  e=5.341E-25  Halalkalibacterium halodurans
  2ppv-assembly1_A-2  TM=8.120E-01  e=1.615E-23  Staphylococcus epidermidis ATCC 12228

Sequence (486 aa):
MTAAQPGVPGGHPAEPRGDTARHETTTEQPLGHAGPTGEPLANAGLTGEPLVNAGLTGEPPANAGLTGEPLANDGPIGEPPANDGLTAGQTAGDRATTLPSAAGRDADDRSDTRLPGAGLTAGGRGKTRPIKVVAFGGGHGLAVSLRGLLRCAPELDLDITAVVTVGDNGGSSGRLRAERDAQLPPGDLRMALAALADDDPGHQRTVALLQHRFALVGKPDRRAADGIPVSSGESFVQPAGAEVPGDRRIASVGGKHDPLAGHAVGNLLLLGLMELLGDPVEALEHAGAMVGARGRVLPMACHAVGIEADVRGGDPARPDDVVTVRGQHAVAVTTGHVEALRIVPASPPACPPAVAAIAEADWLIFGPGSWYTSVLPHLLVPELAAAIVASPARRVVTLNLAADNETLGMSVADHLAALHWYLPQLRVDAVLADAKWVGEPDPVHRAAEALGARLVLASLAVADGSPKHDPESLGTALVPVLGSDR

Mean predicted aligned error: 17.03 Å

pLDDT: mean 72.54, std 29.23, range [23.98, 98.88]